Protein AF-0000000080306536 (afdb_homodimer)

Solvent-accessible surface area (backbone atoms only — not comparable to full-atom values): 19990 Å² total; per-residue (Å²): 129,85,59,49,76,61,38,55,68,55,15,14,51,17,44,41,43,24,32,40,22,52,32,53,35,42,86,75,36,82,66,28,65,58,17,25,52,42,30,31,46,44,41,57,68,33,47,38,38,16,66,81,52,52,68,56,64,59,42,59,68,46,41,82,38,87,56,63,61,81,46,74,52,68,70,41,70,47,53,27,27,28,40,50,51,73,35,49,25,41,40,32,35,31,42,33,35,26,36,38,61,32,43,63,56,73,65,44,55,54,50,44,47,44,34,48,29,12,23,77,37,50,72,71,50,42,28,38,54,50,19,46,44,40,35,72,53,44,44,24,50,14,16,34,21,40,34,40,27,37,44,38,68,48,40,54,27,87,87,35,49,66,91,56,68,49,76,43,74,24,55,20,60,52,35,58,75,31,63,67,57,43,49,51,51,52,51,54,50,48,56,55,56,57,50,66,66,52,68,71,72,109,128,86,58,50,76,60,37,55,68,55,15,14,50,17,44,41,43,23,33,39,24,53,32,54,34,43,85,77,36,83,68,30,65,58,17,26,52,41,29,30,46,44,40,58,68,34,46,38,38,15,68,79,52,53,68,55,65,59,43,58,68,45,42,80,37,86,57,63,62,80,47,73,52,68,72,41,70,47,52,27,28,29,40,49,52,74,36,50,25,40,39,32,35,30,41,33,34,25,36,39,60,30,44,62,55,73,65,43,55,54,50,44,48,44,35,49,29,12,23,76,37,51,72,70,51,44,28,38,54,49,18,46,45,40,35,72,53,44,42,24,51,17,17,33,21,42,35,39,29,35,43,39,68,49,39,53,26,86,88,35,47,66,91,58,69,48,76,42,75,24,55,21,60,52,34,58,74,31,64,68,57,44,49,51,51,53,50,54,48,48,58,55,55,59,52,65,64,55,69,70,74,110

Secondary structure (DSSP, 8-state):
--PPPP-HHHHHHHHHHHHHHTT--GGG-GGGTTHHHHHHHHIIIIITGGGG--HHHHHHS-EE----SPEEEEEEEEEEE-TTTS-EEEEEEEEEEE-SSEE--HHHHHHHHHHHHTSB--HHHHHHHHHHHIIIII--SEEEEEEEEEEHHHHTSTT--TT--EEE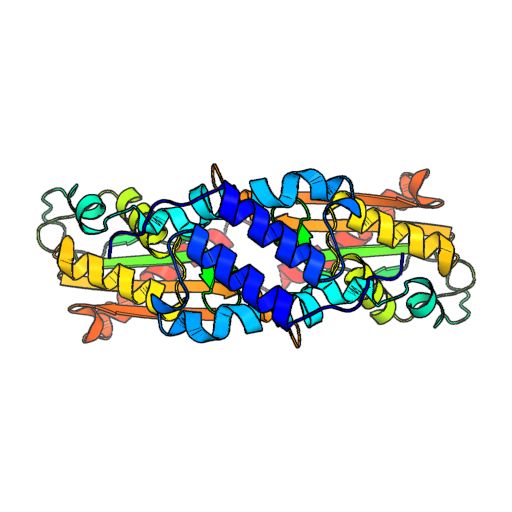EEEEEHHHH-HHHHHHHHHHHHHHHHHHTSSS--/--PPPP-HHHHHHHHHHHHHHTT--GGG-GGGTTHHHHHHHHIIIIITGGGG--HHHHHHS-EE----SPEEEEEEEEEEE-TTTS-EEEEEEEEEEE-SSEE--HHHHHHHHHHHHTSB--HHHHHHHHHHHIIIII--SEEEEEEEEEEHHHHTSTT--TT--EEEEEEEEHHHH-HHHHHHHHHHHHHHHHHHTTSS--

InterPro domains:
  IPR001474 GTP cyclohydrolase I [PTHR11109] (7-189)
  IPR020602 GTP cyclohydrolase I domain [PF01227] (12-189)
  IPR043133 GTP cyclohydrolase I, C-terminal/NADPH-dependent 7-cyano-7-deazaguanine reductase [G3DSA:3.30.1130.10] (61-191)
  IPR043134 GTP cyclohydrolase I, N-terminal domain [G3DSA:1.10.286.10] (1-57)

Foldseek 3Di:
DQDDADDLVVQLVVVQVVCVVVVRHLVNDVVSVCVSNVVSCCLRPPLQVLSVDDLLVLLVQKDFDPDFDKDKDWWLWAWAQAPPPRFIWTTIKIKIFGADGIDDPPVSLSVLLRSQRSNNDDLQVSFASSFVSCCPRNVTQKMKMKRKIDTCCCQVDDPRPPPDIDIYMYMDHPVVPDVVVVVVSVVVRVVVVVVVVPPPPD/DQDDADDLVVQLVVVQVVCVVVVRHLVNDVVSVCVSNVVSCCLRPPLQVLSVDDLLVLLVQKDFDPDFDKDKDWWLWAWAQAPVPRFIWTTIKIKIFGADGIDDPPVSLSVLLRSQRSNNDDLQVSFASSFVSCCPRNVTQKMKMKRKTDTCCCQVDDPRPPPDIDIYMYMDHPVVPDVVVVVVSVVVRVVVVVVVVPPPPD

pLDDT: mean 91.42, std 13.6, range [19.62, 98.69]

Nearest PDB structures (foldseek):
  1wm9-assembly1_A  TM=9.471E-01  e=1.519E-19  Thermus thermophilus HB8
  7alb-assembly1_J  TM=9.480E-01  e=3.688E-18  Homo sapiens
  7alb-assembly2_N  TM=9.495E-01  e=4.417E-18  Homo sapiens
  6z80-assembly1_A  TM=9.368E-01  e=1.735E-16  Homo sapiens
  1is7-assembly1_B  TM=9.099E-01  e=1.957E-16  Rattus norvegicus

Organism: NCBI:txid927083

Sequence (404 aa):
MTRRPADLDRATRAVEDFLDALGVPVSSDPELSETGRRVAEAFASDLLEGYALDPAVILGEATSSSASGLVVVTGIATTAMCPHHLLPASGVVHVGYLPGEKVVGLGAIARLVDCFARRLILQEDLGQRVVDALVAHLGARGAGAVVDLVPTCMTARGGRRHGSRAVTTAYAGVMAADASARQELLAAIAVAGGADGGAGGRMTRRPADLDRATRAVEDFLDALGVPVSSDPELSETGRRVAEAFASDLLEGYALDPAVILGEATSSSASGLVVVTGIATTAMCPHHLLPASGVVHVGYLPGEKVVGLGAIARLVDCFARRLILQEDLGQRVVDALVAHLGARGAGAVVDLVPTCMTARGGRRHGSRAVTTAYAGVMAADASARQELLAAIAVAGGADGGAGGR

Radius of gyration: 23.67 Å; Cα contacts (8 Å, |Δi|>4): 872; chains: 2; bounding box: 55×65×50 Å

Structure (mmCIF, N/CA/C/O backbone):
data_AF-0000000080306536-model_v1
#
loop_
_entity.id
_entity.type
_entity.pdbx_description
1 polymer 'GTP cyclohydrolase I'
#
loop_
_atom_site.group_PDB
_atom_site.id
_atom_site.type_symbol
_atom_site.label_atom_id
_atom_site.label_alt_id
_atom_site.label_comp_id
_atom_site.label_asym_id
_atom_site.label_entity_id
_atom_site.label_seq_id
_atom_site.pdbx_PDB_ins_code
_atom_site.Cartn_x
_atom_site.Cartn_y
_atom_site.Cartn_z
_atom_site.occupancy
_atom_site.B_iso_or_equiv
_atom_site.auth_seq_id
_atom_site.auth_comp_id
_atom_site.auth_asym_id
_atom_site.auth_atom_id
_atom_site.pdbx_PDB_model_num
ATOM 1 N N . MET A 1 1 ? -16.812 18.719 10.469 1 47.19 1 MET A N 1
ATOM 2 C CA . MET A 1 1 ? -17.969 17.891 10.797 1 47.19 1 MET A CA 1
ATOM 3 C C . MET A 1 1 ? -17.547 16.641 11.555 1 47.19 1 MET A C 1
ATOM 5 O O . MET A 1 1 ? -16.609 15.953 11.141 1 47.19 1 MET A O 1
ATOM 9 N N . THR A 1 2 ? -18.047 16.562 12.781 1 61.69 2 THR A N 1
ATOM 10 C CA . THR A 1 2 ? -17.781 15.453 13.688 1 61.69 2 THR A CA 1
ATOM 11 C C . THR A 1 2 ? -18.203 14.133 13.062 1 61.69 2 THR A C 1
ATOM 13 O O . THR A 1 2 ? -19.328 14.008 12.562 1 61.69 2 THR A O 1
ATOM 16 N N . ARG A 1 3 ? -17.297 13.312 12.641 1 77.12 3 ARG A N 1
ATOM 17 C CA . ARG A 1 3 ? -17.562 11.984 12.094 1 77.12 3 ARG A CA 1
ATOM 18 C C . ARG A 1 3 ? -18.391 11.148 13.062 1 77.12 3 ARG A C 1
ATOM 20 O O . ARG A 1 3 ? -18.094 11.094 14.258 1 77.12 3 ARG A O 1
ATOM 27 N N . ARG A 1 4 ? -19.641 10.75 12.602 1 86.25 4 ARG A N 1
ATOM 28 C CA . ARG A 1 4 ? -20.391 9.781 13.383 1 86.25 4 ARG A CA 1
ATOM 29 C C . ARG A 1 4 ? -19.547 8.57 13.742 1 86.25 4 ARG A C 1
ATOM 31 O O . ARG A 1 4 ? -18.688 8.164 12.961 1 86.25 4 ARG A O 1
ATOM 38 N N . PRO A 1 5 ? -19.812 8.062 14.945 1 91.44 5 PRO A N 1
ATOM 39 C CA . PRO A 1 5 ? -19.062 6.863 15.312 1 91.44 5 PRO A CA 1
ATOM 40 C C . PRO A 1 5 ? -19.266 5.711 14.336 1 91.44 5 PRO A C 1
ATOM 42 O O . PRO A 1 5 ? -20.359 5.547 13.789 1 91.44 5 PRO A O 1
ATOM 45 N N . ALA A 1 6 ? -18.281 4.953 14.234 1 95.31 6 ALA A N 1
ATOM 46 C CA . ALA A 1 6 ? -18.312 3.818 13.32 1 95.31 6 ALA A CA 1
ATOM 47 C C . ALA A 1 6 ? -19.25 2.727 13.836 1 95.31 6 ALA A C 1
ATOM 49 O O . ALA A 1 6 ? -19.266 2.438 15.039 1 95.31 6 ALA A O 1
ATOM 50 N N . ASP A 1 7 ? -20.078 2.217 13.016 1 97.81 7 ASP A N 1
ATOM 51 C CA . ASP A 1 7 ? -20.859 1.004 13.25 1 97.81 7 ASP A CA 1
ATOM 52 C C . ASP A 1 7 ? -20.141 -0.225 12.695 1 97.81 7 ASP A C 1
ATOM 54 O O . ASP A 1 7 ? -20.312 -0.57 11.523 1 97.81 7 ASP A O 1
ATOM 58 N N . LEU A 1 8 ? -19.422 -0.901 13.578 1 98 8 LEU A N 1
ATOM 59 C CA . LEU A 1 8 ? -18.531 -1.96 13.133 1 98 8 LEU A CA 1
ATOM 60 C C . LEU A 1 8 ? -19.312 -3.135 12.562 1 98 8 LEU A C 1
ATOM 62 O O . LEU A 1 8 ? -18.859 -3.803 11.633 1 98 8 LEU A O 1
ATOM 66 N N . ASP A 1 9 ? -20.484 -3.4 13.117 1 98.44 9 ASP A N 1
ATOM 67 C CA . ASP A 1 9 ? -21.297 -4.504 12.609 1 98.44 9 ASP A CA 1
ATOM 68 C C . ASP A 1 9 ? -21.781 -4.219 11.188 1 98.44 9 ASP A C 1
ATOM 70 O O . ASP A 1 9 ? -21.703 -5.09 10.32 1 98.44 9 ASP A O 1
ATOM 74 N N . ARG A 1 10 ? -22.234 -3.045 10.992 1 98.31 10 ARG A N 1
ATOM 75 C CA . ARG A 1 10 ? -22.672 -2.652 9.656 1 98.31 10 ARG A CA 1
ATOM 76 C C . ARG A 1 10 ? -21.5 -2.639 8.68 1 98.31 10 ARG A C 1
ATOM 78 O O . ARG A 1 10 ? -21.641 -3.076 7.531 1 98.31 10 ARG A O 1
ATOM 85 N N . ALA A 1 11 ? -20.375 -2.109 9.141 1 98.62 11 ALA A N 1
ATOM 86 C CA . ALA A 1 11 ? -19.172 -2.096 8.305 1 98.62 11 ALA A CA 1
ATOM 87 C C . ALA A 1 11 ? -18.75 -3.514 7.941 1 98.62 11 ALA A C 1
ATOM 89 O O . ALA A 1 11 ? -18.391 -3.785 6.789 1 98.62 11 ALA A O 1
ATOM 90 N N . THR A 1 12 ? -18.781 -4.398 8.922 1 98.62 12 THR A N 1
ATOM 91 C CA . THR A 1 12 ? -18.438 -5.797 8.703 1 98.62 12 THR A CA 1
ATOM 92 C C . THR A 1 12 ? -19.312 -6.422 7.625 1 98.62 12 THR A C 1
ATOM 94 O O . THR A 1 12 ? -18.812 -7.02 6.672 1 98.62 12 THR A O 1
ATOM 97 N N . ARG A 1 13 ? -20.562 -6.211 7.707 1 98.44 13 ARG A N 1
ATOM 98 C CA . ARG A 1 13 ? -21.516 -6.766 6.742 1 98.44 13 ARG A CA 1
ATOM 99 C C . ARG A 1 13 ? -21.266 -6.191 5.348 1 98.44 13 ARG A C 1
ATOM 101 O O . ARG A 1 13 ? -21.375 -6.906 4.352 1 98.44 13 ARG A O 1
ATOM 108 N N . ALA A 1 14 ? -20.984 -4.941 5.305 1 98.62 14 ALA A N 1
ATOM 109 C CA . ALA A 1 14 ? -20.734 -4.293 4.02 1 98.62 14 ALA A CA 1
ATOM 110 C C . ALA A 1 14 ? -19.516 -4.898 3.332 1 98.62 14 ALA A C 1
ATOM 112 O O . ALA A 1 14 ? -19.516 -5.117 2.117 1 98.62 14 ALA A O 1
ATOM 113 N N . VAL A 1 15 ? -18.469 -5.156 4.082 1 98.62 15 VAL A N 1
ATOM 114 C CA . VAL A 1 15 ? -17.266 -5.766 3.52 1 98.62 15 VAL A CA 1
ATOM 115 C C . VAL A 1 15 ? -17.594 -7.168 3.004 1 98.62 15 VAL A C 1
ATOM 117 O O . VAL A 1 15 ? -17.156 -7.555 1.923 1 98.62 15 VAL A O 1
ATOM 120 N N . GLU A 1 16 ? -18.375 -7.902 3.766 1 98.44 16 GLU A N 1
ATOM 121 C CA . GLU A 1 16 ? -18.75 -9.25 3.352 1 98.44 16 GLU A CA 1
ATOM 122 C C . GLU A 1 16 ? -19.609 -9.219 2.09 1 98.44 16 GLU A C 1
ATOM 124 O O . GLU A 1 16 ? -19.422 -10.047 1.189 1 98.44 16 GLU A O 1
ATOM 129 N N . ASP A 1 17 ? -20.484 -8.25 2.021 1 98.44 17 ASP A N 1
ATOM 130 C CA . ASP A 1 17 ? -21.297 -8.062 0.817 1 98.44 17 ASP A CA 1
ATOM 131 C C . ASP A 1 17 ? -20.422 -7.703 -0.378 1 98.44 17 ASP A C 1
ATOM 133 O O . ASP A 1 17 ? -20.656 -8.164 -1.496 1 98.44 17 ASP A O 1
ATOM 137 N N . PHE A 1 18 ? -19.469 -6.91 -0.139 1 98.69 18 PHE A N 1
ATOM 138 C CA . PHE A 1 18 ? -18.516 -6.5 -1.175 1 98.69 18 PHE A CA 1
ATOM 139 C C . PHE A 1 18 ? -17.797 -7.707 -1.754 1 98.69 18 PHE A C 1
ATOM 141 O O . PHE A 1 18 ? -17.781 -7.902 -2.971 1 98.69 18 PHE A O 1
ATOM 148 N N . LEU A 1 19 ? -17.234 -8.516 -0.872 1 98.25 19 LEU A N 1
ATOM 149 C CA . LEU A 1 19 ? -16.5 -9.711 -1.302 1 98.25 19 LEU A CA 1
ATOM 150 C C . LEU A 1 19 ? -17.422 -10.664 -2.055 1 98.25 19 LEU A C 1
ATOM 152 O O . LEU A 1 19 ? -17.031 -11.242 -3.068 1 98.25 19 LEU A O 1
ATOM 156 N N . ASP A 1 20 ? -18.672 -10.781 -1.526 1 97.81 20 ASP A N 1
ATOM 157 C CA . ASP A 1 20 ? -19.641 -11.641 -2.201 1 97.81 20 ASP A CA 1
ATOM 158 C C . ASP A 1 20 ? -19.938 -11.125 -3.609 1 97.81 20 ASP A C 1
ATOM 160 O O . ASP A 1 20 ? -20 -11.906 -4.562 1 97.81 20 ASP A O 1
ATOM 164 N N . ALA A 1 21 ? -20.125 -9.844 -3.689 1 98.06 21 ALA A N 1
ATOM 165 C CA . ALA A 1 21 ? -20.422 -9.211 -4.973 1 98.06 21 ALA A CA 1
ATOM 166 C C . ALA A 1 21 ? -19.266 -9.406 -5.961 1 98.06 21 ALA A C 1
ATOM 168 O O . ALA A 1 21 ? -19.484 -9.453 -7.172 1 98.06 21 ALA A O 1
ATOM 169 N N . LEU A 1 22 ? -18.047 -9.555 -5.453 1 97.5 22 LEU A N 1
ATOM 170 C CA . LEU A 1 22 ? -16.859 -9.727 -6.293 1 97.5 22 LEU A CA 1
ATOM 171 C C . LEU A 1 22 ? -16.656 -11.195 -6.648 1 97.5 22 LEU A C 1
ATOM 173 O O . LEU A 1 22 ? -15.727 -11.539 -7.375 1 97.5 22 LEU A O 1
ATOM 177 N N . GLY A 1 23 ? -17.484 -12.062 -6.145 1 96.19 23 GLY A N 1
ATOM 178 C CA . GLY A 1 23 ? -17.406 -13.484 -6.449 1 96.19 23 GLY A CA 1
ATOM 179 C C . GLY A 1 23 ? -16.453 -14.242 -5.543 1 96.19 23 GLY A C 1
ATOM 180 O O . GLY A 1 23 ? -16.016 -15.336 -5.883 1 96.19 23 GLY A O 1
ATOM 181 N N . VAL A 1 24 ? -16.078 -13.602 -4.371 1 95.81 24 VAL A N 1
ATOM 182 C CA . VAL A 1 24 ? -15.18 -14.227 -3.402 1 95.81 24 VAL A CA 1
ATOM 183 C C . VAL A 1 24 ? -15.797 -14.148 -2.006 1 95.81 24 VAL A C 1
ATOM 185 O O . VAL A 1 24 ? -15.211 -13.547 -1.101 1 95.81 24 VAL A O 1
ATOM 188 N N . PRO A 1 25 ? -16.906 -14.844 -1.83 1 95.38 25 PRO A N 1
ATOM 189 C CA . PRO A 1 25 ? -17.562 -14.773 -0.523 1 95.38 25 PRO A CA 1
ATOM 190 C C . PRO A 1 25 ? -16.688 -15.32 0.606 1 95.38 25 PRO A C 1
ATOM 192 O O . PRO A 1 25 ? -15.781 -16.109 0.358 1 95.38 25 PRO A O 1
ATOM 195 N N . VAL A 1 26 ? -17.062 -14.891 1.798 1 95.06 26 VAL A N 1
ATOM 196 C CA . VAL A 1 26 ? -16.266 -15.25 2.969 1 95.06 26 VAL A CA 1
ATOM 197 C C . VAL A 1 26 ? -16.281 -16.766 3.162 1 95.06 26 VAL A C 1
ATOM 199 O O . VAL A 1 26 ? -15.344 -17.328 3.723 1 95.06 26 VAL A O 1
ATOM 202 N N . SER A 1 27 ? -17.281 -17.438 2.67 1 93.38 27 SER A N 1
ATOM 203 C CA . SER A 1 27 ? -17.406 -18.875 2.834 1 93.38 27 SER A CA 1
ATOM 204 C C . SER A 1 27 ? -16.484 -19.625 1.874 1 93.38 27 SER A C 1
ATOM 206 O O . SER A 1 27 ? -16.281 -20.828 2.012 1 93.38 27 SER A O 1
ATOM 208 N N . SER A 1 28 ? -15.914 -18.875 0.97 1 90.88 28 SER A N 1
ATOM 209 C CA . SER A 1 28 ? -15.133 -19.547 -0.068 1 90.88 28 SER A CA 1
ATOM 210 C C . SER A 1 28 ? -13.75 -19.922 0.444 1 90.88 28 SER A C 1
ATOM 212 O O . SER A 1 28 ? -13.062 -20.75 -0.17 1 90.88 28 SER A O 1
ATOM 214 N N . ASP A 1 29 ? -13.312 -19.359 1.537 1 91.94 29 ASP A N 1
ATOM 215 C CA . ASP A 1 29 ? -11.953 -19.531 2.051 1 91.94 29 ASP A CA 1
ATOM 216 C C . ASP A 1 29 ? -11.906 -19.297 3.559 1 91.94 29 ASP A C 1
ATOM 218 O O . ASP A 1 29 ? -12.359 -18.266 4.047 1 91.94 29 ASP A O 1
ATOM 222 N N . PRO A 1 30 ? -11.32 -20.234 4.234 1 92.19 30 PRO A N 1
ATOM 223 C CA . PRO A 1 30 ? -11.227 -20.047 5.684 1 92.19 30 PRO A CA 1
ATOM 224 C C . PRO A 1 30 ? -10.492 -18.766 6.074 1 92.19 30 PRO A C 1
ATOM 226 O O . PRO A 1 30 ? -10.781 -18.188 7.121 1 92.19 30 PRO A O 1
ATOM 229 N N . GLU A 1 31 ? -9.57 -18.297 5.234 1 90.94 31 GLU A N 1
ATOM 230 C CA . GLU A 1 31 ? -8.789 -17.094 5.527 1 90.94 31 GLU A CA 1
ATOM 231 C C . GLU A 1 31 ? -9.664 -15.852 5.504 1 90.94 31 GLU A C 1
ATOM 233 O O . GLU A 1 31 ? -9.266 -14.797 6.004 1 90.94 31 GLU A O 1
ATOM 238 N N . LEU A 1 32 ? -10.867 -15.977 4.941 1 95.69 32 LEU A N 1
ATOM 239 C CA . LEU A 1 32 ? -11.727 -14.812 4.766 1 95.69 32 LEU A CA 1
ATOM 240 C C . LEU A 1 32 ? -12.758 -14.719 5.891 1 95.69 32 LEU A C 1
ATOM 242 O O . LEU A 1 32 ? -13.484 -13.727 5.988 1 95.69 32 LEU A O 1
ATOM 246 N N . SER A 1 33 ? -12.781 -15.719 6.785 1 94.94 33 SER A N 1
ATOM 247 C CA . SER A 1 33 ? -13.859 -15.859 7.754 1 94.94 33 SER A CA 1
ATOM 248 C C . SER A 1 33 ? -13.984 -14.609 8.625 1 94.94 33 SER A C 1
ATOM 250 O O . SER A 1 33 ? -15.094 -14.172 8.938 1 94.94 33 SER A O 1
ATOM 252 N N . GLU A 1 34 ? -12.852 -14.031 8.984 1 96.44 34 GLU A N 1
ATOM 253 C CA . GLU A 1 34 ? -12.891 -12.867 9.867 1 96.44 34 GLU A CA 1
ATOM 254 C C . GLU A 1 34 ? -12.508 -11.594 9.117 1 96.44 34 GLU A C 1
ATOM 256 O O . GLU A 1 34 ? -12.25 -10.562 9.734 1 96.44 34 GLU A O 1
ATOM 261 N N . THR A 1 35 ? -12.492 -11.688 7.801 1 97.19 35 THR A N 1
ATOM 262 C CA . THR A 1 35 ? -12.023 -10.578 6.98 1 97.19 35 THR A CA 1
ATOM 263 C C . THR A 1 35 ? -12.898 -9.344 7.188 1 97.19 35 THR A C 1
ATOM 265 O O . THR A 1 35 ? -12.391 -8.234 7.363 1 97.19 35 THR A O 1
ATOM 268 N N . GLY A 1 36 ? -14.242 -9.547 7.211 1 98 36 GLY A N 1
ATOM 269 C CA . GLY A 1 36 ? -15.141 -8.422 7.379 1 98 36 GLY A CA 1
ATOM 270 C C . GLY A 1 36 ? -14.844 -7.598 8.617 1 98 36 GLY A C 1
ATOM 271 O O . GLY A 1 36 ? -14.664 -6.379 8.531 1 98 36 GLY A O 1
ATOM 272 N N . ARG A 1 37 ? -14.719 -8.258 9.711 1 97.94 37 ARG A N 1
ATOM 273 C CA . ARG A 1 37 ? -14.484 -7.582 10.984 1 97.94 37 ARG A CA 1
ATOM 274 C C . ARG A 1 37 ? -13.094 -6.953 11.023 1 97.94 37 ARG A C 1
ATOM 276 O O . ARG A 1 37 ? -12.938 -5.82 11.477 1 97.94 37 ARG A O 1
ATOM 283 N N . ARG A 1 38 ? -12.164 -7.633 10.523 1 97.62 38 ARG A N 1
ATOM 284 C CA . ARG A 1 38 ? -10.789 -7.145 10.547 1 97.62 38 ARG A CA 1
ATOM 285 C C . ARG A 1 38 ? -10.633 -5.895 9.688 1 97.62 38 ARG A C 1
ATOM 287 O O . ARG A 1 38 ? -9.93 -4.957 10.062 1 97.62 38 ARG A O 1
ATOM 294 N N . VAL A 1 39 ? -11.281 -5.922 8.523 1 98.38 39 VAL A N 1
ATOM 295 C CA . VAL A 1 39 ? -11.242 -4.754 7.648 1 98.38 39 VAL A CA 1
ATOM 296 C C . VAL A 1 39 ? -11.945 -3.58 8.32 1 98.38 39 VAL A C 1
ATOM 298 O O . VAL A 1 39 ? -11.422 -2.467 8.352 1 98.38 39 VAL A O 1
ATOM 301 N N . ALA A 1 40 ? -13.094 -3.826 8.875 1 98.31 40 ALA A N 1
ATOM 302 C CA . ALA A 1 40 ? -13.844 -2.779 9.555 1 98.31 40 ALA A CA 1
ATOM 303 C C . ALA A 1 40 ? -13.023 -2.148 10.672 1 98.31 40 ALA A C 1
ATOM 305 O O . ALA A 1 40 ? -12.938 -0.921 10.773 1 98.31 40 ALA A O 1
ATOM 306 N N . GLU A 1 41 ? -12.391 -2.955 11.414 1 97.56 41 GLU A N 1
ATOM 307 C CA . GLU A 1 41 ? -11.586 -2.477 12.531 1 97.56 41 GLU A CA 1
ATOM 308 C C . GLU A 1 41 ? -10.352 -1.721 12.039 1 97.56 41 GLU A C 1
ATOM 310 O O . GLU A 1 41 ? -9.992 -0.682 12.602 1 97.56 41 GLU A O 1
ATOM 315 N N . ALA A 1 42 ? -9.758 -2.273 11.047 1 97.69 42 ALA A N 1
ATOM 316 C CA . ALA A 1 42 ? -8.57 -1.627 10.5 1 97.69 42 ALA A CA 1
ATOM 317 C C . ALA A 1 42 ? -8.875 -0.206 10.039 1 97.69 42 ALA A C 1
ATOM 319 O O . ALA A 1 42 ? -8.117 0.724 10.32 1 97.69 42 ALA A O 1
ATOM 320 N N . PHE A 1 43 ? -10 -0.088 9.359 1 98 43 PHE A N 1
ATOM 321 C CA . PHE A 1 43 ? -10.352 1.239 8.875 1 98 43 PHE A CA 1
ATOM 322 C C . PHE A 1 43 ? -10.758 2.148 10.023 1 98 43 PHE A C 1
ATOM 324 O O . PHE A 1 43 ? -10.289 3.281 10.125 1 98 43 PHE A O 1
ATOM 331 N N . ALA A 1 44 ? -11.562 1.669 10.906 1 96.62 44 ALA A N 1
ATOM 332 C CA . ALA A 1 44 ? -12.125 2.49 11.969 1 96.62 44 ALA A CA 1
ATOM 333 C C . ALA A 1 44 ? -11.047 2.928 12.953 1 96.62 44 ALA A C 1
ATOM 335 O O . ALA A 1 44 ? -11.023 4.082 13.391 1 96.62 44 ALA A O 1
ATOM 336 N N . SER A 1 45 ? -10.117 2.021 13.242 1 95.38 45 SER A N 1
ATOM 337 C CA . SER A 1 45 ? -9.227 2.256 14.375 1 95.38 45 SER A CA 1
ATOM 338 C C . SER A 1 45 ? -7.852 2.729 13.906 1 95.38 45 SER A C 1
ATOM 340 O O . SER A 1 45 ? -7.086 3.305 14.688 1 95.38 45 SER A O 1
ATOM 342 N N . ASP A 1 46 ? -7.551 2.494 12.672 1 96.44 46 ASP A N 1
ATOM 343 C CA . ASP A 1 46 ? -6.195 2.805 12.227 1 96.44 46 ASP A CA 1
ATOM 344 C C . ASP A 1 46 ? -6.211 3.771 11.047 1 96.44 46 ASP A C 1
ATOM 346 O O . ASP A 1 46 ? -5.789 4.922 11.172 1 96.44 46 ASP A O 1
ATOM 350 N N . LEU A 1 47 ? -6.879 3.379 9.969 1 97.25 47 LEU A N 1
ATOM 351 C CA . LEU A 1 47 ? -6.707 4.059 8.688 1 97.25 47 LEU A CA 1
ATOM 352 C C . LEU A 1 47 ? -7.484 5.371 8.656 1 97.25 47 LEU A C 1
ATOM 354 O O . LEU A 1 47 ? -7.141 6.285 7.906 1 97.25 47 LEU A O 1
ATOM 35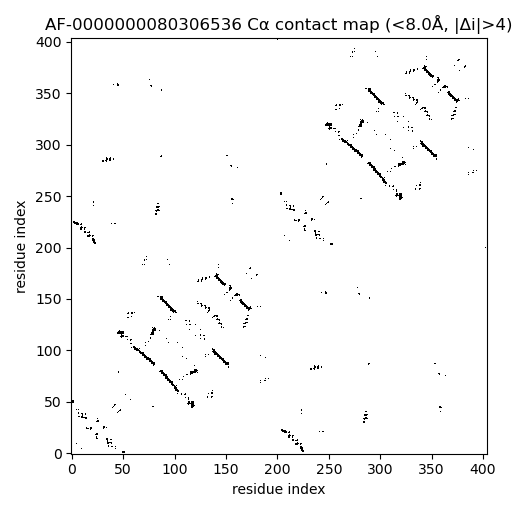8 N N . LEU A 1 48 ? -8.547 5.492 9.516 1 96.94 48 LEU A N 1
ATOM 359 C CA . LEU A 1 48 ? -9.359 6.707 9.523 1 96.94 48 LEU A CA 1
ATOM 360 C C . LEU A 1 48 ? -9.383 7.336 10.906 1 96.94 48 LEU A C 1
ATOM 362 O O . LEU A 1 48 ? -10.266 8.141 11.211 1 96.94 48 LEU A O 1
ATOM 366 N N . GLU A 1 49 ? -8.406 6.988 11.75 1 95.25 49 GLU A N 1
ATOM 367 C CA . GLU A 1 49 ? -8.398 7.457 13.133 1 95.25 49 GLU A CA 1
ATOM 368 C C . GLU A 1 49 ? -8.18 8.969 13.203 1 95.25 49 GLU A C 1
ATOM 370 O O . GLU A 1 49 ? -8.531 9.602 14.195 1 95.25 49 GLU A O 1
ATOM 375 N N . GLY A 1 50 ? -7.641 9.586 12.188 1 96.44 50 GLY A N 1
ATOM 376 C CA . GLY A 1 50 ? -7.344 11.008 12.164 1 96.44 50 GLY A CA 1
ATOM 377 C C . GLY A 1 50 ? -8.586 11.875 12.234 1 96.44 50 GLY A C 1
ATOM 378 O O . GLY A 1 50 ? -8.508 13.047 12.609 1 96.44 50 GLY A O 1
ATOM 379 N N . TYR A 1 51 ? -9.711 11.297 11.812 1 95.25 51 TYR A N 1
ATOM 380 C CA . TYR A 1 51 ? -10.961 12.047 11.859 1 95.25 51 TYR A CA 1
ATOM 381 C C . TYR A 1 51 ? -11.328 12.414 13.289 1 95.25 51 TYR A C 1
ATOM 383 O O . TYR A 1 51 ? -12.078 13.359 13.523 1 95.25 51 TYR A O 1
ATOM 391 N N . ALA A 1 52 ? -10.797 11.719 14.242 1 94.31 52 ALA A N 1
ATOM 392 C CA . ALA A 1 52 ? -11.117 11.961 15.648 1 94.31 52 ALA A CA 1
ATOM 393 C C . ALA A 1 52 ? -10.117 12.93 16.281 1 94.31 52 ALA A C 1
ATOM 395 O O . ALA A 1 52 ? -10.25 13.305 17.438 1 94.31 52 ALA A O 1
ATOM 396 N N . LEU A 1 53 ? -9.148 13.359 15.531 1 95.25 53 LEU A N 1
ATOM 397 C CA . LEU A 1 53 ? -8.094 14.227 16.047 1 95.25 53 LEU A CA 1
ATOM 398 C C . LEU A 1 53 ? -8.328 15.672 15.609 1 95.25 53 LEU A C 1
ATOM 400 O O . LEU A 1 53 ? -8.945 15.922 14.57 1 95.25 53 LEU A O 1
ATOM 404 N N . ASP A 1 54 ? -7.875 16.531 16.469 1 96.88 54 ASP A N 1
ATOM 405 C CA . ASP A 1 54 ? -7.965 17.969 16.219 1 96.88 54 ASP A CA 1
ATOM 406 C C . ASP A 1 54 ? -6.578 18.594 16.109 1 96.88 54 ASP A C 1
ATOM 408 O O . ASP A 1 54 ? -5.82 18.609 17.094 1 96.88 54 ASP A O 1
ATOM 412 N N . PRO A 1 55 ? -6.273 19.141 14.898 1 97.19 55 PRO A N 1
ATOM 413 C CA . PRO A 1 55 ? -4.945 19.734 14.742 1 97.19 55 PRO A CA 1
ATOM 414 C C . PRO A 1 55 ? -4.684 20.859 15.734 1 97.19 55 PRO A C 1
ATOM 416 O O . PRO A 1 55 ? -3.541 21.062 16.156 1 97.19 55 PRO A O 1
ATOM 419 N N . ALA A 1 56 ? -5.707 21.578 16.141 1 97.38 56 ALA A N 1
ATOM 420 C CA . ALA A 1 56 ? -5.535 22.656 17.094 1 97.38 56 ALA A CA 1
ATOM 421 C C . ALA A 1 56 ? -5.09 22.125 18.453 1 97.38 56 ALA A C 1
ATOM 423 O O . ALA A 1 56 ? -4.297 22.781 19.156 1 97.38 56 ALA A O 1
ATOM 424 N N . VAL A 1 57 ? -5.621 21 18.828 1 97.25 57 VAL A N 1
ATOM 425 C CA . VAL A 1 57 ? -5.25 20.391 20.094 1 97.25 57 VAL A CA 1
ATOM 426 C C . VAL A 1 57 ? -3.812 19.875 20.016 1 97.25 57 VAL A C 1
ATOM 428 O O . VAL A 1 57 ? -3.029 20.062 20.953 1 97.25 57 VAL A O 1
ATOM 431 N N . ILE A 1 58 ? -3.43 19.281 18.953 1 96.81 58 ILE A N 1
ATOM 432 C CA . ILE A 1 58 ? -2.086 18.75 18.766 1 96.81 58 ILE A CA 1
ATOM 433 C C . ILE A 1 58 ? -1.062 19.875 18.844 1 96.81 58 ILE A C 1
ATOM 435 O O . ILE A 1 58 ? -0.033 19.75 19.516 1 96.81 58 ILE A O 1
ATOM 439 N N . LEU A 1 59 ? -1.336 21.047 18.25 1 96.5 59 LEU A N 1
ATOM 440 C CA . LEU A 1 59 ? -0.393 22.141 18.141 1 96.5 59 LEU A CA 1
ATOM 441 C C . LEU A 1 59 ? -0.501 23.094 19.328 1 96.5 59 LEU A C 1
ATOM 443 O O . LEU A 1 59 ? 0.308 24 19.484 1 96.5 59 LEU A O 1
ATOM 447 N N . GLY A 1 60 ? -1.497 22.812 20.109 1 93.25 60 GLY A N 1
ATOM 448 C CA . GLY A 1 60 ? -1.688 23.656 21.297 1 93.25 60 GLY A CA 1
ATOM 449 C C . GLY A 1 60 ? -0.668 23.375 22.391 1 93.25 60 GLY A C 1
ATOM 450 O O . GLY A 1 60 ? -0.468 24.203 23.281 1 93.25 60 GLY A O 1
ATOM 451 N N . GLU A 1 61 ? -0.078 22.219 22.344 1 90 61 GLU A N 1
ATOM 452 C CA . GLU A 1 61 ? 0.963 21.891 23.312 1 90 61 GLU A CA 1
ATOM 453 C C . GLU A 1 61 ? 2.289 22.547 22.938 1 90 61 GLU A C 1
ATOM 455 O O . GLU A 1 61 ? 3.342 21.906 22.984 1 90 61 GLU A O 1
ATOM 460 N N . ALA A 1 62 ? 2.234 23.844 22.625 1 92.62 62 ALA A N 1
ATOM 461 C CA . ALA A 1 62 ? 3.404 24.578 22.156 1 92.62 62 ALA A CA 1
ATOM 462 C C . ALA A 1 62 ? 4.094 25.312 23.312 1 92.62 62 ALA A C 1
ATOM 464 O O . ALA A 1 62 ? 3.504 25.484 24.375 1 92.62 62 ALA A O 1
ATOM 465 N N . THR A 1 63 ? 5.363 25.578 23.172 1 93.81 63 THR A N 1
ATOM 466 C CA . THR A 1 63 ? 6.164 26.297 24.141 1 93.81 63 THR A CA 1
ATOM 467 C C . THR A 1 63 ? 6.754 27.578 23.531 1 93.81 63 THR A C 1
ATOM 469 O O . THR A 1 63 ? 7.145 27.578 22.359 1 93.81 63 THR A O 1
ATOM 472 N N . SER A 1 64 ? 6.82 28.562 24.422 1 94.31 64 SER A N 1
ATOM 473 C CA . SER A 1 64 ? 7.426 29.797 23.953 1 94.31 64 SER A CA 1
ATOM 474 C C . SER A 1 64 ? 8.883 29.594 23.547 1 94.31 64 SER A C 1
ATOM 476 O O . SER A 1 64 ? 9.617 28.859 24.219 1 94.31 64 SER A O 1
ATOM 478 N N . SER A 1 65 ? 9.125 30.156 22.422 1 91 65 SER A N 1
ATOM 479 C CA . SER A 1 65 ? 10.5 30.031 21.938 1 91 65 SER A CA 1
ATOM 480 C C . SER A 1 65 ? 10.93 31.281 21.188 1 91 65 SER A C 1
ATOM 482 O O . SER A 1 65 ? 10.125 31.906 20.5 1 91 65 SER A O 1
ATOM 484 N N . SER A 1 66 ? 12.273 31.625 21.344 1 90 66 SER A N 1
ATOM 485 C CA . SER A 1 66 ? 12.836 32.75 20.578 1 90 66 SER A CA 1
ATOM 486 C C . SER A 1 66 ? 13.438 32.25 19.266 1 90 66 SER A C 1
ATOM 488 O O . SER A 1 66 ? 13.961 33.062 18.484 1 90 66 SER A O 1
ATOM 490 N N . ALA A 1 67 ? 13.266 30.969 19.109 1 82.12 67 ALA A N 1
ATOM 491 C CA . ALA A 1 67 ? 13.781 30.406 17.859 1 82.12 67 ALA A CA 1
ATOM 492 C C . ALA A 1 67 ? 13.102 31.047 16.656 1 82.12 67 ALA A C 1
ATOM 494 O O . ALA A 1 67 ? 11.883 31.188 16.625 1 82.12 67 ALA A O 1
ATOM 495 N N . SER A 1 68 ? 14.008 31.5 15.758 1 86.25 68 SER A N 1
ATOM 496 C CA . SER A 1 68 ? 13.438 32.125 14.578 1 86.25 68 SER A CA 1
ATOM 497 C C . SER A 1 68 ? 13.828 31.391 13.305 1 86.25 68 SER A C 1
ATOM 499 O O . SER A 1 68 ? 13.258 31.641 12.234 1 86.25 68 SER A O 1
ATOM 501 N N . GLY A 1 69 ? 14.781 30.422 13.461 1 89.5 69 GLY A N 1
ATOM 502 C CA . GLY A 1 69 ? 15.234 29.672 12.305 1 89.5 69 GLY A CA 1
ATOM 503 C C . GLY A 1 69 ? 14.281 28.578 11.875 1 89.5 69 GLY A C 1
ATOM 504 O O . GLY A 1 69 ? 13.352 28.234 12.617 1 89.5 69 GLY A O 1
ATOM 505 N N . LEU A 1 70 ? 14.547 28.047 10.719 1 94.19 70 LEU A N 1
ATOM 506 C CA . LEU A 1 70 ? 13.727 27.016 10.117 1 94.19 70 LEU A CA 1
ATOM 507 C C . LEU A 1 70 ? 13.82 25.719 10.914 1 94.19 70 LEU A C 1
ATOM 509 O O . LEU A 1 70 ? 14.914 25.25 11.242 1 94.19 70 LEU A O 1
ATOM 513 N N . VAL A 1 71 ? 12.703 25.156 11.352 1 95.06 71 VAL A N 1
ATOM 514 C CA . VAL A 1 71 ? 12.594 23.844 11.961 1 95.06 71 VAL A CA 1
ATOM 515 C C . VAL A 1 71 ? 12.078 22.828 10.938 1 95.06 71 VAL A C 1
ATOM 517 O O . VAL A 1 71 ? 11.016 23.031 10.344 1 95.06 71 VAL A O 1
ATOM 520 N N . VAL A 1 72 ? 12.914 21.719 10.727 1 94.94 72 VAL A N 1
ATOM 521 C CA . VAL A 1 72 ? 12.539 20.766 9.695 1 94.94 72 VAL A CA 1
ATOM 522 C C . VAL A 1 72 ? 12.531 19.359 10.289 1 94.94 72 VAL A C 1
ATOM 524 O O . VAL A 1 72 ? 13.461 18.953 10.984 1 94.94 72 VAL A O 1
ATOM 527 N N . VAL A 1 73 ? 11.461 18.656 10.141 1 95.88 73 VAL A N 1
ATOM 528 C CA . VAL A 1 73 ? 11.383 17.219 10.414 1 95.88 73 VAL A CA 1
ATOM 529 C C . VAL A 1 73 ? 11.242 16.453 9.102 1 95.88 73 VAL A C 1
ATOM 531 O O . VAL A 1 73 ? 10.289 16.656 8.352 1 95.88 73 VAL A O 1
ATOM 534 N N . THR A 1 74 ? 12.273 15.57 8.805 1 94.06 74 THR A N 1
ATOM 535 C CA . THR A 1 74 ? 12.281 14.852 7.535 1 94.06 74 THR A CA 1
ATOM 536 C C . THR A 1 74 ? 12 13.367 7.754 1 94.06 74 THR A C 1
ATOM 538 O O . THR A 1 74 ? 12.18 12.852 8.859 1 94.06 74 THR A O 1
ATOM 541 N N . GLY A 1 75 ? 11.5 12.75 6.691 1 94.31 75 GLY A N 1
ATOM 542 C CA . GLY A 1 75 ? 11.391 11.297 6.664 1 94.31 75 GLY A CA 1
ATOM 543 C C . GLY A 1 75 ? 10.281 10.766 7.543 1 94.31 75 GLY A C 1
ATOM 544 O O . GLY A 1 75 ? 10.406 9.68 8.117 1 94.31 75 GLY A O 1
ATOM 545 N N . ILE A 1 76 ? 9.242 11.586 7.758 1 94.81 76 ILE A N 1
ATOM 546 C CA . ILE A 1 76 ? 8.109 11.086 8.531 1 94.81 76 ILE A CA 1
ATOM 547 C C . ILE A 1 76 ? 7.367 10.016 7.723 1 94.81 76 ILE A C 1
ATOM 549 O O . ILE A 1 76 ? 6.645 10.336 6.773 1 94.81 76 ILE A O 1
ATOM 553 N N . ALA A 1 77 ? 7.609 8.773 8.102 1 95.31 77 ALA A N 1
ATOM 554 C CA . ALA A 1 77 ? 6.934 7.676 7.414 1 95.31 77 ALA A CA 1
ATOM 555 C C . ALA A 1 77 ? 5.422 7.75 7.617 1 95.31 77 ALA A C 1
ATOM 557 O O . ALA A 1 77 ? 4.949 7.965 8.734 1 95.31 77 ALA A O 1
ATOM 558 N N . THR A 1 78 ? 4.672 7.641 6.48 1 94.75 78 THR A N 1
ATOM 559 C CA . THR A 1 78 ? 3.227 7.785 6.598 1 94.75 78 THR A CA 1
ATOM 560 C C . THR A 1 78 ? 2.512 6.953 5.535 1 94.75 78 THR A C 1
ATOM 562 O O . THR A 1 78 ? 3.125 6.535 4.551 1 94.75 78 THR A O 1
ATOM 565 N N . THR A 1 79 ? 1.26 6.586 5.836 1 96 79 THR A N 1
ATOM 566 C CA . THR A 1 79 ? 0.319 5.977 4.902 1 96 79 THR A CA 1
ATOM 567 C C . THR A 1 79 ? -0.994 6.754 4.871 1 96 79 THR A C 1
ATOM 569 O O . THR A 1 79 ? -1.581 7.031 5.922 1 96 79 THR A O 1
ATOM 572 N N . ALA A 1 80 ? -1.34 7.184 3.701 1 96.69 80 ALA A N 1
ATOM 573 C CA . ALA A 1 80 ? -2.633 7.832 3.504 1 96.69 80 ALA A CA 1
ATOM 574 C C . ALA A 1 80 ? -3.557 6.965 2.65 1 96.69 80 ALA A C 1
ATOM 576 O O . ALA A 1 80 ? -3.092 6.109 1.895 1 96.69 80 ALA A O 1
ATOM 577 N N . MET A 1 81 ? -4.863 7.117 2.844 1 96.38 81 MET A N 1
ATOM 578 C CA . MET A 1 81 ? -5.852 6.395 2.049 1 96.38 81 MET A CA 1
ATOM 579 C C . MET A 1 81 ? -6.496 7.309 1.013 1 96.38 81 MET A C 1
ATOM 581 O O . MET A 1 81 ? -7.086 8.336 1.364 1 96.38 81 MET A O 1
ATOM 585 N N . CYS A 1 82 ? -6.328 6.965 -0.215 1 95.56 82 CYS A N 1
ATOM 586 C CA . CYS A 1 82 ? -6.898 7.762 -1.296 1 95.56 82 CYS A CA 1
ATOM 587 C C . CYS A 1 82 ? -8.414 7.641 -1.317 1 95.56 82 CYS A C 1
ATOM 589 O O . CYS A 1 82 ? -8.953 6.535 -1.371 1 95.56 82 CYS A O 1
ATOM 591 N N . PRO A 1 83 ? -9.086 8.75 -1.384 1 96.19 83 PRO A N 1
ATOM 592 C CA . PRO A 1 83 ? -10.555 8.695 -1.396 1 96.19 83 PRO A CA 1
ATOM 593 C C . PRO A 1 83 ? -11.109 8.133 -2.699 1 96.19 83 PRO A C 1
ATOM 595 O O . PRO A 1 83 ? -12.289 7.773 -2.766 1 96.19 83 PRO A O 1
ATOM 598 N N . HIS A 1 84 ? -10.328 8.039 -3.717 1 94.69 84 HIS A N 1
ATOM 599 C CA . HIS A 1 84 ? -10.844 7.633 -5.02 1 94.69 84 HIS A CA 1
ATOM 600 C C . HIS A 1 84 ? -10.969 6.117 -5.109 1 94.69 84 HIS A C 1
ATOM 602 O O . HIS A 1 84 ? -11.922 5.602 -5.703 1 94.69 84 HIS A O 1
ATOM 608 N N . HIS A 1 85 ? -10 5.414 -4.527 1 95.94 85 HIS A N 1
ATOM 609 C CA . HIS A 1 85 ? -9.977 3.971 -4.727 1 95.94 85 HIS A CA 1
ATOM 610 C C . HIS A 1 85 ? -9.891 3.229 -3.398 1 95.94 85 HIS A C 1
ATOM 612 O O . HIS A 1 85 ? -9.898 1.996 -3.369 1 95.94 85 HIS A O 1
ATOM 618 N N . LEU A 1 86 ? -9.82 3.928 -2.254 1 97.44 86 LEU A N 1
ATOM 619 C CA . LEU A 1 86 ? -9.594 3.352 -0.933 1 97.44 86 LEU A CA 1
ATOM 620 C C . LEU A 1 86 ? -8.352 2.465 -0.932 1 97.44 86 LEU A C 1
ATOM 622 O O . LEU A 1 86 ? -8.359 1.385 -0.339 1 97.44 86 LEU A O 1
ATOM 626 N N . LEU A 1 87 ? -7.336 2.877 -1.703 1 97.19 87 LEU A N 1
ATOM 627 C CA . LEU A 1 87 ? -6.023 2.24 -1.697 1 97.19 87 LEU A CA 1
ATOM 628 C C . LEU A 1 87 ? -4.984 3.145 -1.044 1 97.19 87 LEU A C 1
ATOM 630 O O . LEU A 1 87 ? -5.055 4.367 -1.168 1 97.19 87 LEU A O 1
ATOM 634 N N . PRO A 1 88 ? -4.043 2.516 -0.345 1 96.94 88 PRO A N 1
ATOM 635 C CA . PRO A 1 88 ? -3.07 3.328 0.387 1 96.94 88 PRO A CA 1
ATOM 636 C C . PRO A 1 88 ? -2.002 3.932 -0.523 1 96.94 88 PRO A C 1
ATOM 638 O O . PRO A 1 88 ? -1.748 3.41 -1.611 1 96.94 88 PRO A O 1
ATOM 641 N N . ALA A 1 89 ? -1.533 5.031 -0.221 1 95.88 89 ALA A N 1
ATOM 642 C CA . ALA A 1 89 ? -0.268 5.617 -0.654 1 95.88 89 ALA A CA 1
ATOM 643 C C . ALA A 1 89 ? 0.708 5.742 0.512 1 95.88 89 ALA A C 1
ATOM 645 O O . ALA A 1 89 ? 0.374 6.312 1.552 1 95.88 89 ALA A O 1
ATOM 646 N N . SER A 1 90 ? 1.874 5.137 0.358 1 95.88 90 SER A N 1
ATOM 647 C CA . SER A 1 90 ? 2.809 5.113 1.478 1 95.88 90 SER A CA 1
ATOM 648 C C . SER A 1 90 ? 4.152 5.727 1.091 1 95.88 90 SER A C 1
ATOM 650 O O . SER A 1 90 ? 4.562 5.648 -0.069 1 95.88 90 SER A O 1
ATOM 652 N N . GLY A 1 91 ? 4.828 6.32 2.039 1 95.31 91 GLY A N 1
ATOM 653 C CA . GLY A 1 91 ? 6.125 6.961 1.87 1 95.31 91 GLY A CA 1
ATOM 654 C C . GLY A 1 91 ? 6.477 7.906 3.002 1 95.31 91 GLY A C 1
ATOM 655 O O . GLY A 1 91 ? 6.352 7.551 4.176 1 95.31 91 GLY A O 1
ATOM 656 N N . VAL A 1 92 ? 6.98 9.047 2.58 1 95.94 92 VAL A N 1
ATOM 657 C CA . VAL A 1 92 ? 7.449 9.945 3.631 1 95.94 92 VAL A CA 1
ATOM 658 C C . VAL A 1 92 ? 6.898 11.352 3.396 1 95.94 92 VAL A C 1
ATOM 660 O O . VAL A 1 92 ? 6.578 11.719 2.264 1 95.94 92 VAL A O 1
ATOM 663 N N . VAL A 1 93 ? 6.781 12.047 4.484 1 96.38 93 VAL A N 1
ATOM 664 C CA . VAL A 1 93 ? 6.453 13.461 4.488 1 96.38 93 VAL A CA 1
ATOM 665 C C . VAL A 1 93 ? 7.562 14.25 5.184 1 96.38 93 VAL A C 1
ATOM 667 O O . VAL A 1 93 ? 8.07 13.828 6.223 1 96.38 93 VAL A O 1
ATOM 670 N N . HIS A 1 94 ? 8 15.305 4.527 1 96.81 94 HIS A N 1
ATOM 671 C CA . HIS A 1 94 ? 8.898 16.281 5.125 1 96.81 94 HIS A CA 1
ATOM 672 C C . HIS A 1 94 ? 8.164 17.578 5.457 1 96.81 94 HIS A C 1
ATOM 674 O O . HIS A 1 94 ? 7.391 18.094 4.637 1 96.81 94 HIS A O 1
ATOM 680 N N . VAL A 1 95 ? 8.398 18.062 6.676 1 97.75 95 VAL A N 1
ATOM 681 C CA . VAL A 1 95 ? 7.703 19.281 7.113 1 97.75 95 VAL A CA 1
ATOM 682 C C . VAL A 1 95 ? 8.711 20.266 7.699 1 97.75 95 VAL A C 1
ATOM 684 O O . VAL A 1 95 ? 9.586 19.875 8.469 1 97.75 95 VAL A O 1
ATOM 687 N N . GLY A 1 96 ? 8.57 21.484 7.254 1 97.12 96 GLY A N 1
ATOM 688 C CA . GLY A 1 96 ? 9.312 22.578 7.859 1 97.12 96 GLY A CA 1
ATOM 689 C C . GLY A 1 96 ? 8.461 23.797 8.141 1 97.12 96 GLY A C 1
ATOM 690 O O . GLY A 1 96 ? 7.477 24.047 7.449 1 97.12 96 GLY A O 1
ATOM 691 N N . TYR A 1 97 ? 8.828 24.531 9.164 1 97.06 97 TYR A N 1
ATOM 692 C CA . TYR A 1 97 ? 8.117 25.766 9.438 1 97.06 97 TYR A CA 1
ATOM 693 C C . TYR A 1 97 ? 9.055 26.797 10.07 1 97.06 97 TYR A C 1
ATOM 695 O O . TYR A 1 97 ? 10.086 26.438 10.633 1 97.06 97 TYR A O 1
ATOM 703 N N . LEU A 1 98 ? 8.703 28.031 9.844 1 95.75 98 LEU A N 1
ATOM 704 C CA . LEU A 1 98 ? 9.32 29.172 10.5 1 95.75 98 LEU A CA 1
ATOM 705 C C . LEU A 1 98 ? 8.516 29.609 11.719 1 95.75 98 LEU A C 1
ATOM 707 O O . LEU A 1 98 ? 7.41 30.125 11.586 1 95.75 98 LEU A O 1
ATOM 711 N N . PRO A 1 99 ? 9.141 29.406 12.914 1 95.81 99 PRO A N 1
ATOM 712 C CA . PRO A 1 99 ? 8.375 29.719 14.125 1 95.81 99 PRO A CA 1
ATOM 713 C C . PRO A 1 99 ? 8.016 31.188 14.242 1 95.81 99 PRO A C 1
ATOM 715 O O . PRO A 1 99 ? 8.727 32.062 13.711 1 95.81 99 PRO A O 1
ATOM 718 N N . GLY A 1 100 ? 6.824 31.438 14.836 1 94.88 100 GLY A N 1
ATOM 719 C CA . GLY A 1 100 ? 6.543 32.75 15.406 1 94.88 100 GLY A CA 1
ATOM 720 C C . GLY A 1 100 ? 7.066 32.906 16.812 1 94.88 100 GLY A C 1
ATOM 721 O O . GLY A 1 100 ? 8.273 33 17.031 1 94.88 100 GLY A O 1
ATOM 722 N N . GLU A 1 101 ? 6.113 32.844 17.734 1 94.44 101 GLU A N 1
ATOM 723 C CA . GLU A 1 101 ? 6.5 33 19.141 1 94.44 101 GLU A CA 1
ATOM 724 C C . GLU A 1 101 ? 6.551 31.672 19.859 1 94.44 101 GLU A C 1
ATOM 726 O O . GLU A 1 101 ? 6.945 31.609 21.031 1 94.44 101 GLU A O 1
ATOM 731 N N . LYS A 1 102 ? 6.109 30.656 19.094 1 95.25 102 LYS A N 1
ATOM 732 C CA . LYS A 1 102 ? 5.988 29.359 19.734 1 95.25 102 LYS A CA 1
ATOM 733 C C . LYS A 1 102 ? 6.59 28.25 18.875 1 95.25 102 LYS A C 1
ATOM 735 O O . LYS A 1 102 ? 6.664 28.391 17.641 1 95.25 102 LYS A O 1
ATOM 740 N N . VAL A 1 103 ? 7.055 27.203 19.531 1 95 103 VAL A N 1
ATOM 741 C CA . VAL A 1 103 ? 7.48 25.969 18.891 1 95 103 VAL A CA 1
ATOM 742 C C . VAL A 1 103 ? 6.77 24.766 19.531 1 95 103 VAL A C 1
ATOM 744 O O . VAL A 1 103 ? 6.301 24.859 20.672 1 95 103 VAL A O 1
ATOM 747 N N . VAL A 1 104 ? 6.742 23.703 18.797 1 94.94 104 VAL A N 1
ATOM 748 C CA . VAL A 1 104 ? 6.156 22.469 19.328 1 94.94 104 VAL A CA 1
ATOM 749 C C . VAL A 1 104 ? 7.207 21.359 19.328 1 94.94 104 VAL A C 1
ATOM 751 O O . VAL A 1 104 ? 8.25 21.484 18.688 1 94.94 104 VAL A O 1
ATOM 754 N N . GLY A 1 105 ? 6.867 20.312 20.219 1 92.62 105 GLY A N 1
ATOM 755 C CA . GLY A 1 105 ? 7.719 19.125 20.156 1 92.62 105 GLY A CA 1
ATOM 756 C C . GLY A 1 105 ? 7.777 18.516 18.766 1 92.62 105 GLY A C 1
ATOM 757 O O . GLY A 1 105 ? 6.789 18.531 18.031 1 92.62 105 GLY A O 1
ATOM 758 N N . LEU A 1 106 ? 8.922 17.984 18.422 1 91.44 106 LEU A N 1
ATOM 759 C CA . LEU A 1 106 ? 9.117 17.406 17.094 1 91.44 106 LEU A CA 1
ATOM 760 C C . LEU A 1 106 ? 8.125 16.281 16.828 1 91.44 106 LEU A C 1
ATOM 762 O O . LEU A 1 106 ? 7.672 16.109 15.703 1 91.44 106 LEU A O 1
ATOM 766 N N . GLY A 1 107 ? 7.781 15.578 17.859 1 94.25 107 GLY A N 1
ATOM 767 C CA . GLY A 1 107 ? 6.789 14.523 17.75 1 94.25 107 GLY A CA 1
ATOM 768 C C . GLY A 1 107 ? 5.406 15.039 17.391 1 94.25 107 GLY A C 1
ATOM 769 O O . GLY A 1 107 ? 4.609 14.32 16.781 1 94.25 107 GLY A O 1
ATOM 770 N N . ALA A 1 108 ? 5.172 16.234 17.766 1 95.81 108 ALA A N 1
ATOM 771 C CA . ALA A 1 108 ? 3.881 16.844 17.453 1 95.81 108 ALA A CA 1
ATOM 772 C C . ALA A 1 108 ? 3.717 17.031 15.945 1 95.81 108 ALA A C 1
ATOM 774 O O . ALA A 1 108 ? 2.605 16.938 15.414 1 95.81 108 ALA A O 1
ATOM 775 N N . ILE A 1 109 ? 4.812 17.312 15.297 1 96.44 109 ILE A N 1
ATOM 776 C CA . ILE A 1 109 ? 4.77 17.469 13.852 1 96.44 109 ILE A CA 1
ATOM 777 C C . ILE A 1 109 ? 4.371 16.141 13.203 1 96.44 109 ILE A C 1
ATOM 779 O O . ILE A 1 109 ? 3.52 16.109 12.312 1 96.44 109 ILE A O 1
ATOM 783 N N . ALA A 1 110 ? 4.969 15.047 13.672 1 96 110 ALA A N 1
ATOM 784 C CA . ALA A 1 110 ? 4.617 13.727 13.164 1 96 110 ALA A CA 1
ATOM 785 C C . ALA A 1 110 ? 3.154 13.398 13.445 1 96 110 ALA A C 1
ATOM 787 O O . ALA A 1 110 ? 2.455 12.859 12.586 1 96 110 ALA A O 1
ATOM 788 N N . ARG A 1 111 ? 2.713 13.734 14.609 1 96.69 111 ARG A N 1
ATOM 789 C CA . ARG A 1 111 ? 1.32 13.508 14.977 1 96.69 111 ARG A CA 1
ATOM 790 C C . ARG A 1 111 ? 0.379 14.328 14.102 1 96.69 111 ARG A C 1
ATOM 792 O O . ARG A 1 111 ? -0.721 13.875 13.773 1 96.69 111 ARG A O 1
ATOM 799 N N . LEU A 1 112 ? 0.792 15.531 13.781 1 97.94 112 LEU A N 1
ATOM 800 C CA . LEU A 1 112 ? -0.003 16.375 12.898 1 97.94 112 LEU A CA 1
ATOM 801 C C . LEU A 1 112 ? -0.143 15.742 11.523 1 97.94 112 LEU A C 1
ATOM 803 O O . LEU A 1 112 ? -1.231 15.742 10.938 1 97.94 112 LEU A O 1
ATOM 807 N N . VAL A 1 113 ? 0.954 15.219 11.047 1 97.75 113 VAL A N 1
ATOM 808 C CA . VAL A 1 113 ? 0.908 14.531 9.766 1 97.75 113 VAL A CA 1
ATOM 809 C C . VAL A 1 113 ? -0.081 13.367 9.836 1 97.75 113 VAL A C 1
ATOM 811 O O . VAL A 1 113 ? -0.944 13.227 8.969 1 97.75 113 VAL A O 1
ATOM 814 N N . ASP A 1 114 ? -0.027 12.617 10.867 1 96.38 114 ASP A N 1
ATOM 815 C CA . ASP A 1 114 ? -0.93 11.484 11.039 1 96.38 114 ASP A CA 1
ATOM 816 C C . ASP A 1 114 ? -2.381 11.953 11.148 1 96.38 114 ASP A C 1
ATOM 818 O O . ASP A 1 114 ? -3.291 11.281 10.656 1 96.38 114 ASP A O 1
ATOM 822 N N . CYS A 1 115 ? -2.561 13.039 11.773 1 97.69 115 CYS A N 1
ATOM 823 C CA . CYS A 1 115 ? -3.889 13.617 11.953 1 97.69 115 CYS A CA 1
ATOM 824 C C . CYS A 1 115 ? -4.598 13.773 10.609 1 97.69 115 CYS A C 1
ATOM 826 O O . CYS A 1 115 ? -5.785 13.469 10.492 1 97.69 115 CYS A O 1
ATOM 828 N N . PHE A 1 116 ? -3.844 14.164 9.641 1 98.12 116 PHE A N 1
ATOM 829 C CA . PHE A 1 116 ? -4.465 14.398 8.344 1 98.12 116 PHE A CA 1
ATOM 830 C C . PHE A 1 116 ? -4.328 13.18 7.445 1 98.12 116 PHE A C 1
ATOM 832 O O . PHE A 1 116 ? -5.242 12.852 6.688 1 98.12 116 PHE A O 1
ATOM 839 N N . ALA A 1 117 ? -3.205 12.477 7.512 1 97.62 117 ALA A N 1
ATOM 840 C CA . ALA A 1 117 ? -2.951 11.336 6.641 1 97.62 117 ALA A CA 1
ATOM 841 C C . ALA A 1 117 ? -3.936 10.203 6.918 1 97.62 117 ALA A C 1
ATOM 843 O O . ALA A 1 117 ? -4.289 9.445 6.016 1 97.62 117 ALA A O 1
ATOM 844 N N . ARG A 1 118 ? -4.402 10.062 8.172 1 96.94 118 ARG A N 1
ATOM 845 C CA . ARG A 1 118 ? -5.301 8.977 8.555 1 96.94 118 ARG A CA 1
ATOM 846 C C . ARG A 1 118 ? -6.758 9.383 8.375 1 96.94 118 ARG A C 1
ATOM 848 O O . ARG A 1 118 ? -7.59 9.156 9.258 1 96.94 118 ARG A O 1
ATOM 855 N N . ARG A 1 119 ? -6.992 10.039 7.305 1 96.94 119 ARG A N 1
ATOM 856 C CA . ARG A 1 119 ? -8.273 10.391 6.695 1 96.94 119 ARG A CA 1
ATOM 857 C C . ARG A 1 119 ? -8.305 9.984 5.223 1 96.94 119 ARG A C 1
ATOM 859 O O . ARG A 1 119 ? -7.293 9.547 4.672 1 96.94 119 ARG A O 1
ATOM 866 N N . LEU A 1 120 ? -9.562 9.93 4.648 1 97.19 120 LEU A N 1
ATOM 867 C CA . LEU A 1 120 ? -9.602 9.891 3.191 1 97.19 120 LEU A CA 1
ATOM 868 C C . LEU A 1 120 ? -9.172 11.234 2.604 1 97.19 120 LEU A C 1
ATOM 870 O O . LEU A 1 120 ? -9.898 12.227 2.713 1 97.19 120 LEU A O 1
ATOM 874 N N . ILE A 1 121 ? -7.902 11.242 2.014 1 96.69 121 ILE A N 1
ATOM 875 C CA . ILE A 1 121 ? -7.324 12.531 1.626 1 96.69 121 ILE A CA 1
ATOM 876 C C . ILE A 1 121 ? -6.43 12.344 0.403 1 96.69 121 ILE A C 1
ATOM 878 O O . ILE A 1 121 ? -5.715 11.344 0.297 1 96.69 121 ILE A O 1
ATOM 882 N N . LEU A 1 122 ? -6.527 13.266 -0.519 1 94.88 122 LEU A N 1
ATOM 883 C CA . LEU A 1 122 ? -5.574 13.328 -1.622 1 94.88 122 LEU A CA 1
ATOM 884 C C . LEU A 1 122 ? -4.199 13.766 -1.129 1 94.88 122 LEU A C 1
ATOM 886 O O . LEU A 1 122 ? -4.098 14.633 -0.255 1 94.88 122 LEU A O 1
ATOM 890 N N . GLN A 1 123 ? -3.158 13.18 -1.736 1 92.12 123 GLN A N 1
ATOM 891 C CA . GLN A 1 123 ? -1.801 13.555 -1.357 1 92.12 123 GLN A CA 1
ATOM 892 C C . GLN A 1 123 ? -1.595 15.062 -1.477 1 92.12 123 GLN A C 1
ATOM 894 O O . GLN A 1 123 ? -0.929 15.672 -0.636 1 92.12 123 GLN A O 1
ATOM 899 N N . GLU A 1 124 ? -2.166 15.703 -2.439 1 91 124 GLU A N 1
ATOM 900 C CA . GLU A 1 124 ? -2.072 17.141 -2.668 1 91 124 GLU A CA 1
ATOM 901 C C . GLU A 1 124 ? -2.654 17.922 -1.494 1 91 124 GLU A C 1
ATOM 903 O O . GLU A 1 124 ? -2.09 18.938 -1.077 1 91 124 GLU A O 1
ATOM 908 N N . ASP A 1 125 ? -3.691 17.422 -1.003 1 97.06 125 ASP A N 1
ATOM 909 C CA . ASP A 1 125 ? -4.383 18.094 0.086 1 97.06 125 ASP A CA 1
ATOM 910 C C . ASP A 1 125 ? -3.705 17.828 1.426 1 97.06 125 ASP A C 1
ATOM 912 O O . ASP A 1 125 ? -3.732 18.672 2.326 1 97.06 125 ASP A O 1
ATOM 916 N N . LEU A 1 126 ? -3.125 16.641 1.519 1 97.88 126 LEU A N 1
ATOM 917 C CA . LEU A 1 126 ? -2.451 16.281 2.76 1 97.88 126 LEU A CA 1
ATOM 918 C C . LEU A 1 126 ? -1.41 17.328 3.139 1 97.88 126 LEU A C 1
ATOM 920 O O . LEU A 1 126 ? -1.453 17.875 4.238 1 97.88 126 LEU A O 1
ATOM 924 N N . GLY A 1 127 ? -0.491 17.688 2.223 1 97.56 127 GLY A N 1
ATOM 925 C CA . GLY A 1 127 ? 0.53 18.688 2.494 1 97.56 127 GLY A CA 1
ATOM 926 C C . GLY A 1 127 ? -0.044 20.031 2.857 1 97.56 127 GLY A C 1
ATOM 927 O O . GLY A 1 127 ? 0.417 20.672 3.805 1 97.56 127 GLY A O 1
ATOM 928 N N . GLN A 1 128 ? -1.097 20.344 2.109 1 98.19 128 GLN A N 1
ATOM 929 C CA . GLN A 1 128 ? -1.676 21.672 2.316 1 98.19 128 GLN A CA 1
ATOM 930 C C . GLN A 1 128 ? -2.344 21.766 3.686 1 98.19 128 GLN A C 1
ATOM 932 O O . GLN A 1 128 ? -2.219 22.781 4.367 1 98.19 128 GLN A O 1
ATOM 937 N N . ARG A 1 129 ? -3.023 20.75 4.094 1 98.5 129 ARG A N 1
ATOM 938 C CA . ARG A 1 129 ? -3.674 20.75 5.398 1 98.5 129 ARG A CA 1
ATOM 939 C C . ARG A 1 129 ? -2.65 20.875 6.523 1 98.5 129 ARG A C 1
ATOM 941 O O . ARG A 1 129 ? -2.881 21.594 7.5 1 98.5 129 ARG A O 1
ATOM 948 N N . VAL A 1 130 ? -1.552 20.25 6.355 1 98.5 130 VAL A N 1
ATOM 949 C CA . VAL A 1 130 ? -0.507 20.266 7.375 1 98.5 130 VAL A CA 1
ATOM 950 C C . VAL A 1 130 ? 0.057 21.672 7.52 1 98.5 130 VAL A C 1
ATOM 952 O O . VAL A 1 130 ? 0.105 22.219 8.625 1 98.5 130 VAL A O 1
ATOM 955 N N . VAL A 1 131 ? 0.391 22.312 6.371 1 98.44 131 VAL A N 1
ATOM 956 C CA . VAL A 1 131 ? 1.076 23.609 6.457 1 98.44 131 VAL A CA 1
ATOM 957 C C . VAL A 1 131 ? 0.086 24.688 6.871 1 98.44 131 VAL A C 1
ATOM 959 O O . VAL A 1 131 ? 0.44 25.609 7.605 1 98.44 131 VAL A O 1
ATOM 962 N N . ASP A 1 132 ? -1.141 24.547 6.449 1 98.69 132 ASP A N 1
ATOM 963 C CA . ASP A 1 132 ? -2.162 25.484 6.879 1 98.69 132 ASP A CA 1
ATOM 964 C C . ASP A 1 132 ? -2.365 25.438 8.391 1 98.69 132 ASP A C 1
ATOM 966 O O . ASP A 1 132 ? -2.523 26.469 9.047 1 98.69 132 ASP A O 1
ATOM 970 N N . ALA A 1 133 ? -2.379 24.266 8.898 1 98.56 133 ALA A N 1
ATOM 971 C CA . ALA A 1 133 ? -2.58 24.094 10.336 1 98.56 133 ALA A CA 1
ATOM 972 C C . ALA A 1 133 ? -1.439 24.719 11.125 1 98.56 133 ALA A C 1
ATOM 974 O O . ALA A 1 133 ? -1.666 25.328 12.172 1 98.56 133 ALA A O 1
ATOM 975 N N . LEU A 1 134 ? -0.237 24.609 10.641 1 98.19 134 LEU A N 1
ATOM 976 C CA . LEU A 1 134 ? 0.919 25.156 11.336 1 98.19 134 LEU A CA 1
ATOM 977 C C . LEU A 1 134 ? 0.823 26.688 11.414 1 98.19 134 LEU A C 1
ATOM 979 O O . LEU A 1 134 ? 1.128 27.266 12.453 1 98.19 134 LEU A O 1
ATOM 983 N N . VAL A 1 135 ? 0.338 27.25 10.359 1 98.12 135 VAL A N 1
ATOM 984 C CA . VAL A 1 135 ? 0.214 28.703 10.336 1 98.12 135 VAL A CA 1
ATOM 985 C C . VAL A 1 135 ? -0.979 29.125 11.188 1 98.12 135 VAL A C 1
ATOM 987 O O . VAL A 1 135 ? -0.865 30.031 12.016 1 98.12 135 VAL A O 1
ATOM 990 N N . ALA A 1 136 ? -2.027 28.422 11.062 1 98 136 ALA A N 1
ATOM 991 C CA . ALA A 1 136 ? -3.281 28.844 11.68 1 98 136 ALA A CA 1
ATOM 992 C C . ALA A 1 136 ? -3.264 28.562 13.188 1 98 136 ALA A C 1
ATOM 994 O O . ALA A 1 136 ? -3.744 29.391 13.977 1 98 136 ALA A O 1
ATOM 995 N N . HIS A 1 137 ? -2.734 27.453 13.578 1 97.5 137 HIS A N 1
ATOM 996 C CA . HIS A 1 137 ? -2.928 27.016 14.961 1 97.5 137 HIS A CA 1
ATOM 997 C C . HIS A 1 137 ? -1.652 27.203 15.773 1 97.5 137 HIS A C 1
ATOM 999 O O . HIS A 1 137 ? -1.713 27.422 16.984 1 97.5 137 HIS A O 1
ATOM 1005 N N . LEU A 1 138 ? -0.494 27.141 15.172 1 96.69 138 LEU A N 1
ATOM 1006 C CA . LEU A 1 138 ? 0.758 27.297 15.898 1 96.69 138 LEU A CA 1
ATOM 1007 C C . LEU A 1 138 ? 1.242 28.75 15.828 1 96.69 138 LEU A C 1
ATOM 1009 O O . LEU A 1 138 ? 2.053 29.172 16.656 1 96.69 138 LEU A O 1
ATOM 1013 N N . GLY A 1 139 ? 0.742 29.469 14.797 1 96.88 139 GLY A N 1
ATOM 1014 C CA . GLY A 1 139 ? 1.2 30.828 14.586 1 96.88 139 GLY A CA 1
ATOM 1015 C C . GLY A 1 139 ? 2.533 30.906 13.859 1 96.88 139 GLY A C 1
ATOM 1016 O O . GLY A 1 139 ? 3.283 31.859 14.031 1 96.88 139 GLY A O 1
ATOM 1017 N N . ALA A 1 140 ? 2.861 29.875 13.148 1 97.25 140 ALA A N 1
ATOM 1018 C CA . ALA A 1 140 ? 4.09 29.906 12.359 1 97.25 140 ALA A CA 1
ATOM 1019 C C . ALA A 1 140 ? 4.059 31.047 11.336 1 97.25 140 ALA A C 1
ATOM 1021 O O . ALA A 1 140 ? 3.014 31.328 10.75 1 97.25 140 ALA A O 1
ATOM 1022 N N . ARG A 1 141 ? 5.219 31.625 11.102 1 97.31 141 ARG A N 1
ATOM 1023 C CA . ARG A 1 141 ? 5.293 32.688 10.094 1 97.31 141 ARG A CA 1
ATOM 1024 C C . ARG A 1 141 ? 5.117 32.125 8.688 1 97.31 141 ARG A C 1
ATOM 1026 O O . ARG A 1 141 ? 4.578 32.781 7.805 1 97.31 141 ARG A O 1
ATOM 1033 N N . GLY A 1 142 ? 5.594 30.938 8.484 1 97.31 142 GLY A N 1
ATOM 1034 C CA . GLY A 1 142 ? 5.531 30.172 7.25 1 97.31 142 GLY A CA 1
ATOM 1035 C C . GLY A 1 142 ? 5.754 28.688 7.461 1 97.31 142 GLY A C 1
ATOM 1036 O O . GLY A 1 142 ? 6.32 28.281 8.477 1 97.31 142 GLY A O 1
ATOM 1037 N N . ALA A 1 143 ? 5.266 27.938 6.543 1 98.25 143 ALA A N 1
ATOM 1038 C CA . ALA A 1 143 ? 5.434 26.5 6.617 1 98.25 143 ALA A CA 1
ATOM 1039 C C . ALA A 1 143 ? 5.445 25.875 5.227 1 98.25 143 ALA A C 1
ATOM 1041 O O . ALA A 1 143 ? 4.871 26.422 4.285 1 98.25 143 ALA A O 1
ATOM 1042 N N . GLY A 1 144 ? 6.219 24.766 5.121 1 97.88 144 GLY A N 1
ATOM 1043 C CA . GLY A 1 144 ? 6.285 23.969 3.902 1 97.88 144 GLY A CA 1
ATOM 1044 C C . GLY A 1 144 ? 6.305 22.484 4.156 1 97.88 144 GLY A C 1
ATOM 1045 O O . GLY A 1 144 ? 6.75 22.031 5.215 1 97.88 144 GLY A O 1
ATOM 1046 N N . ALA A 1 145 ? 5.758 21.766 3.162 1 97.94 145 ALA A N 1
ATOM 1047 C CA . ALA A 1 145 ? 5.758 20.312 3.234 1 97.94 145 ALA A CA 1
ATOM 1048 C C . ALA A 1 145 ? 6.059 19.688 1.871 1 97.94 145 ALA A C 1
ATOM 1050 O O . ALA A 1 145 ? 5.637 20.219 0.838 1 97.94 145 ALA A O 1
ATOM 1051 N N . VAL A 1 146 ? 6.871 18.688 1.894 1 96.25 146 VAL A N 1
ATOM 1052 C CA . VAL A 1 146 ? 7.078 17.812 0.747 1 96.25 146 VAL A CA 1
ATOM 1053 C C . VAL A 1 146 ? 6.496 16.438 1.041 1 96.25 146 VAL A C 1
ATOM 1055 O O . VAL A 1 146 ? 6.887 15.781 2.012 1 96.25 146 VAL A O 1
ATOM 1058 N N . VAL A 1 147 ? 5.52 16.062 0.225 1 97 147 VAL A N 1
ATOM 1059 C CA . VAL A 1 147 ? 4.879 14.75 0.365 1 97 147 VAL A CA 1
ATOM 1060 C C . VAL A 1 147 ? 5.352 13.82 -0.752 1 97 147 VAL A C 1
ATOM 1062 O O . VAL A 1 147 ? 5.141 14.109 -1.934 1 97 147 VAL A O 1
ATOM 1065 N N . ASP A 1 148 ? 6.062 12.773 -0.392 1 95.94 148 ASP A N 1
ATOM 1066 C CA . ASP A 1 148 ? 6.605 11.781 -1.315 1 95.94 148 ASP A CA 1
ATOM 1067 C C . ASP A 1 148 ? 6.043 10.391 -1.023 1 95.94 148 ASP A C 1
ATOM 1069 O O . ASP A 1 148 ? 6.5 9.711 -0.1 1 95.94 148 ASP A O 1
ATOM 1073 N N . LEU A 1 149 ? 5.012 9.984 -1.795 1 95.56 149 LEU A N 1
ATOM 1074 C CA . LEU A 1 149 ? 4.332 8.719 -1.541 1 95.56 149 LEU A CA 1
ATOM 1075 C C . LEU A 1 149 ? 4.293 7.863 -2.803 1 95.56 149 LEU A C 1
ATOM 1077 O O . LEU A 1 149 ? 4.441 8.375 -3.912 1 95.56 149 LEU A O 1
ATOM 1081 N N . VAL A 1 150 ? 4.203 6.582 -2.609 1 94.44 150 VAL A N 1
ATOM 1082 C CA . VAL A 1 150 ? 3.926 5.605 -3.658 1 94.44 150 VAL A CA 1
ATOM 1083 C C . VAL A 1 150 ? 2.463 5.172 -3.588 1 94.44 150 VAL A C 1
ATOM 1085 O O . VAL A 1 150 ? 2.08 4.398 -2.707 1 94.44 150 VAL A O 1
ATOM 1088 N N . PRO A 1 151 ? 1.695 5.711 -4.547 1 94.38 151 PRO A N 1
ATOM 1089 C CA . PRO A 1 151 ? 0.277 5.344 -4.539 1 94.38 151 PRO A CA 1
ATOM 1090 C C . PRO A 1 151 ? 0.021 3.961 -5.129 1 94.38 151 PRO A C 1
ATOM 1092 O O . PRO A 1 151 ? 0.414 3.688 -6.266 1 94.38 151 PRO A O 1
ATOM 1095 N N . THR A 1 152 ? -0.727 3.154 -4.391 1 94.31 152 THR A N 1
ATOM 1096 C CA . THR A 1 152 ? -1.023 1.804 -4.852 1 94.31 152 THR A CA 1
ATOM 1097 C C . THR A 1 152 ? -1.912 1.837 -6.09 1 94.31 152 THR A C 1
ATOM 1099 O O . THR A 1 152 ? -1.819 0.96 -6.953 1 94.31 152 THR A O 1
ATOM 1102 N N . CYS A 1 153 ? -2.754 2.865 -6.223 1 92.31 153 CYS A N 1
ATOM 1103 C CA . CYS A 1 153 ? -3.633 2.967 -7.383 1 92.31 153 CYS A CA 1
ATOM 1104 C C . CYS A 1 153 ? -2.826 3.098 -8.672 1 92.31 153 CYS A C 1
ATOM 1106 O O . CYS A 1 153 ? -3.309 2.75 -9.75 1 92.31 153 CYS A O 1
ATOM 1108 N N . MET A 1 154 ? -1.61 3.564 -8.523 1 88.19 154 MET A N 1
ATOM 1109 C CA . MET A 1 154 ? -0.748 3.707 -9.688 1 88.19 154 MET A CA 1
ATOM 1110 C C . MET A 1 154 ? 0.074 2.443 -9.914 1 88.19 154 MET A C 1
ATOM 1112 O O . MET A 1 154 ? 0.311 2.049 -11.062 1 88.19 154 MET A O 1
ATOM 1116 N N . THR A 1 155 ? 0.401 1.814 -8.844 1 91.25 155 THR A N 1
ATOM 1117 C CA . THR A 1 155 ? 1.356 0.721 -8.977 1 91.25 155 THR A CA 1
ATOM 1118 C C . THR A 1 155 ? 0.633 -0.614 -9.133 1 91.25 155 THR A C 1
ATOM 1120 O O . THR A 1 155 ? 1.194 -1.573 -9.664 1 91.25 155 THR A O 1
ATOM 1123 N N . ALA A 1 156 ? -0.616 -0.652 -8.695 1 92.75 156 ALA A N 1
ATOM 1124 C CA . ALA A 1 156 ? -1.293 -1.946 -8.664 1 92.75 156 ALA A CA 1
ATOM 1125 C C . ALA A 1 156 ? -2.404 -2.008 -9.711 1 92.75 156 ALA A C 1
ATOM 1127 O O . ALA A 1 156 ? -2.977 -3.072 -9.953 1 92.75 156 ALA A O 1
ATOM 1128 N N . ARG A 1 157 ? -2.697 -0.876 -10.25 1 90.94 157 ARG A N 1
ATOM 1129 C CA . ARG A 1 157 ? -3.803 -0.826 -11.203 1 90.94 157 ARG A CA 1
ATOM 1130 C C . ARG A 1 157 ? -3.314 -0.426 -12.594 1 90.94 157 ARG A C 1
ATOM 1132 O O . ARG A 1 157 ? -2.221 0.126 -12.734 1 90.94 157 ARG A O 1
ATOM 1139 N N . GLY A 1 158 ? -4.105 -0.78 -13.547 1 88.69 158 GLY A N 1
ATOM 1140 C CA . GLY A 1 158 ? -3.846 -0.339 -14.914 1 88.69 158 GLY A CA 1
ATOM 1141 C C . GLY A 1 158 ? -2.514 -0.823 -15.453 1 88.69 158 GLY A C 1
ATOM 1142 O O . GLY A 1 158 ? -2.215 -2.018 -15.398 1 88.69 158 GLY A O 1
ATOM 1143 N N . GLY A 1 159 ? -1.721 0.062 -15.945 1 80.69 159 GLY A N 1
ATOM 1144 C CA . GLY A 1 159 ? -0.421 -0.268 -16.5 1 80.69 159 GLY A CA 1
ATOM 1145 C C . GLY A 1 159 ? 0.612 -0.622 -15.453 1 80.69 159 GLY A C 1
ATOM 1146 O O . GLY A 1 159 ? 1.732 -1.016 -15.789 1 80.69 159 GLY A O 1
ATOM 1147 N N . ARG A 1 160 ? 0.253 -0.625 -14.25 1 82.12 160 ARG A N 1
ATOM 1148 C CA . ARG A 1 160 ? 1.087 -0.987 -13.109 1 82.12 160 ARG A CA 1
ATOM 1149 C C . ARG A 1 160 ? 2.463 -0.335 -13.211 1 82.12 160 ARG A C 1
ATOM 1151 O O . ARG A 1 160 ? 3.467 -1.021 -13.406 1 82.12 160 ARG A O 1
ATOM 1158 N N . ARG A 1 161 ? 2.525 0.873 -13.109 1 78.94 161 ARG A N 1
ATOM 1159 C CA . ARG A 1 161 ? 3.768 1.638 -13.172 1 78.94 161 ARG A CA 1
ATOM 1160 C C . ARG A 1 161 ? 4.609 1.419 -11.922 1 78.94 161 ARG A C 1
ATOM 1162 O O . ARG A 1 161 ? 4.75 2.324 -11.102 1 78.94 161 ARG A O 1
ATOM 1169 N N . HIS A 1 162 ? 5.23 0.277 -11.953 1 83 162 HIS A N 1
ATOM 1170 C CA . HIS A 1 162 ? 6.062 -0.046 -10.805 1 83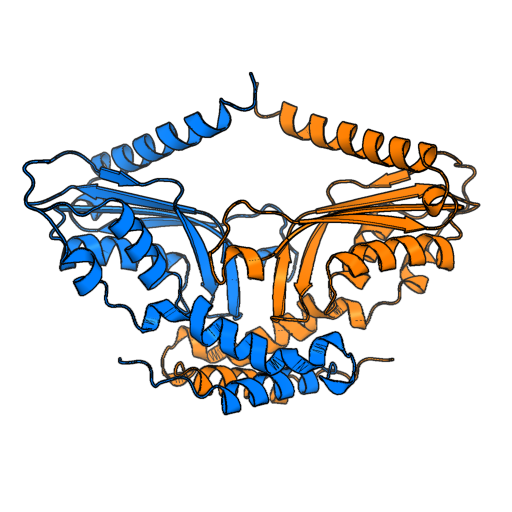 162 HIS A CA 1
ATOM 1171 C C . HIS A 1 162 ? 7.242 0.911 -10.688 1 83 162 HIS A C 1
ATOM 1173 O O . HIS A 1 162 ? 7.734 1.417 -11.703 1 83 162 HIS A O 1
ATOM 1179 N N . GLY A 1 163 ? 7.617 1.312 -9.516 1 80.75 163 GLY A N 1
ATOM 1180 C CA . GLY A 1 163 ? 8.742 2.207 -9.305 1 80.75 163 GLY A CA 1
ATOM 1181 C C . GLY A 1 163 ? 8.352 3.672 -9.336 1 80.75 163 GLY A C 1
ATOM 1182 O O . GLY A 1 163 ? 9.172 4.543 -9.039 1 80.75 163 GLY A O 1
ATOM 1183 N N . SER A 1 164 ? 7.082 3.9 -9.688 1 83.5 164 SER A N 1
ATOM 1184 C CA . SER A 1 164 ? 6.609 5.281 -9.719 1 83.5 164 SER A CA 1
ATOM 1185 C C . SER A 1 164 ? 6.312 5.793 -8.312 1 83.5 164 SER A C 1
ATOM 1187 O O . SER A 1 164 ? 5.938 5.02 -7.43 1 83.5 164 SER A O 1
ATOM 1189 N N . ARG A 1 165 ? 6.609 7.07 -8.156 1 89.88 165 ARG A N 1
ATOM 1190 C CA . ARG A 1 165 ? 6.242 7.801 -6.945 1 89.88 165 ARG A CA 1
ATOM 1191 C C . ARG A 1 165 ? 5.66 9.172 -7.289 1 89.88 165 ARG A C 1
ATOM 1193 O O . ARG A 1 165 ? 5.906 9.695 -8.375 1 89.88 165 ARG A O 1
ATOM 1200 N N . ALA A 1 166 ? 4.824 9.68 -6.422 1 91.81 166 ALA A N 1
ATOM 1201 C CA . ALA A 1 166 ? 4.277 11.031 -6.547 1 91.81 166 ALA A CA 1
ATOM 1202 C C . ALA A 1 166 ? 4.859 11.953 -5.48 1 91.81 166 ALA A C 1
ATOM 1204 O O . ALA A 1 166 ? 4.887 11.609 -4.297 1 91.81 166 ALA A O 1
ATOM 1205 N N . VAL A 1 167 ? 5.375 13.117 -5.961 1 94.38 167 VAL A N 1
ATOM 1206 C CA . VAL A 1 167 ? 5.906 14.117 -5.043 1 94.38 167 VAL A CA 1
ATOM 1207 C C . VAL A 1 167 ? 5.109 15.414 -5.168 1 94.38 167 VAL A C 1
ATOM 1209 O O . VAL A 1 167 ? 4.91 15.922 -6.273 1 94.38 167 VAL A O 1
ATOM 1212 N N . THR A 1 168 ? 4.551 15.898 -4.078 1 95.19 168 THR A N 1
ATOM 1213 C CA . THR A 1 168 ? 3.83 17.172 -4.043 1 95.19 168 THR A CA 1
ATOM 1214 C C . THR A 1 168 ? 4.414 18.094 -2.977 1 95.19 168 THR A C 1
ATOM 1216 O O . THR A 1 168 ? 4.984 17.625 -1.988 1 95.19 168 THR A O 1
ATOM 1219 N N . THR A 1 169 ? 4.359 19.391 -3.234 1 96.06 169 THR A N 1
ATOM 1220 C CA . THR A 1 169 ? 4.793 20.391 -2.266 1 96.06 169 THR A CA 1
ATOM 1221 C C . THR A 1 169 ? 3.631 21.297 -1.868 1 96.06 169 THR A C 1
ATOM 1223 O O . THR A 1 169 ? 2.676 21.469 -2.629 1 96.06 169 THR A O 1
ATOM 1226 N N . ALA A 1 170 ? 3.633 21.781 -0.724 1 97.38 170 ALA A N 1
ATOM 1227 C CA . ALA A 1 170 ? 2.658 22.719 -0.188 1 97.38 170 ALA A CA 1
ATOM 1228 C C . ALA A 1 170 ? 3.342 23.797 0.656 1 97.38 170 ALA A C 1
ATOM 1230 O O . ALA A 1 170 ? 4.316 23.516 1.359 1 97.38 170 ALA A O 1
ATOM 1231 N N . TYR A 1 171 ? 2.805 24.984 0.558 1 97.5 171 TYR A N 1
ATOM 1232 C CA . TYR A 1 171 ? 3.379 26.109 1.289 1 97.5 171 TYR A CA 1
ATOM 1233 C C . TYR A 1 171 ? 2.283 27 1.869 1 97.5 171 TYR A C 1
ATOM 1235 O O . TYR A 1 171 ? 1.196 27.109 1.297 1 97.5 171 TYR A O 1
ATOM 1243 N N . ALA A 1 172 ? 2.541 27.641 2.957 1 98.06 172 ALA A N 1
ATOM 1244 C CA . ALA A 1 172 ? 1.662 28.609 3.6 1 98.06 172 ALA A CA 1
ATOM 1245 C C . ALA A 1 172 ? 2.469 29.719 4.258 1 98.06 172 ALA A C 1
ATOM 1247 O O . ALA A 1 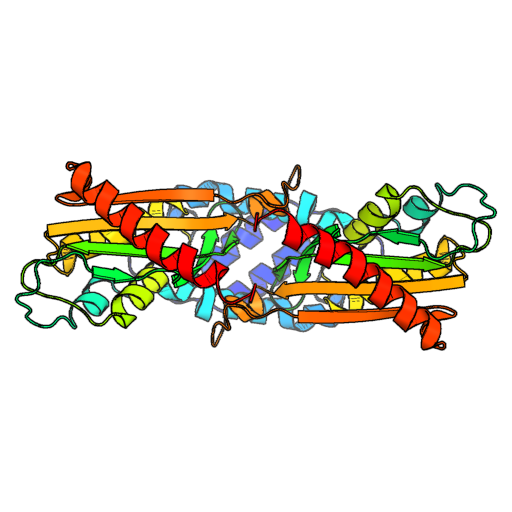172 ? 3.682 29.594 4.449 1 98.06 172 ALA A O 1
ATOM 1248 N N . GLY A 1 173 ? 1.788 30.828 4.602 1 97.56 173 GLY A N 1
ATOM 1249 C CA . GLY A 1 173 ? 2.48 31.953 5.195 1 97.56 173 GLY A CA 1
ATOM 1250 C C . GLY A 1 173 ? 3.549 32.531 4.293 1 97.56 173 GLY A C 1
ATOM 1251 O O . GLY A 1 173 ? 3.344 32.688 3.086 1 97.56 173 GLY A O 1
ATOM 1252 N N . VAL A 1 174 ? 4.695 32.906 4.852 1 96 174 VAL A N 1
ATOM 1253 C CA . VAL A 1 174 ? 5.738 33.594 4.094 1 96 174 VAL A CA 1
ATOM 1254 C C . VAL A 1 174 ? 6.277 32.656 3.01 1 96 174 VAL A C 1
ATOM 1256 O O . VAL A 1 174 ? 6.719 33.125 1.954 1 96 174 VAL A O 1
ATOM 1259 N N . MET A 1 175 ? 6.168 31.406 3.186 1 95.81 175 MET A N 1
ATOM 1260 C CA . MET A 1 175 ? 6.738 30.453 2.229 1 95.81 175 MET A CA 1
ATOM 1261 C C . MET A 1 175 ? 5.871 30.359 0.978 1 95.81 175 MET A C 1
ATOM 1263 O O . MET A 1 175 ? 6.324 29.875 -0.06 1 95.81 175 MET A O 1
ATOM 1267 N N . ALA A 1 176 ? 4.688 30.734 1.118 1 95.44 176 ALA A N 1
ATOM 1268 C CA . ALA A 1 176 ? 3.824 30.734 -0.059 1 95.44 176 ALA A CA 1
ATOM 1269 C C . ALA A 1 176 ? 4.293 31.766 -1.083 1 95.44 176 ALA A C 1
ATOM 1271 O O . ALA A 1 176 ? 4.098 31.594 -2.287 1 95.44 176 ALA A O 1
ATOM 1272 N N . ALA A 1 177 ? 4.949 32.781 -0.563 1 93.25 177 ALA A N 1
ATOM 1273 C CA . ALA A 1 177 ? 5.277 33.906 -1.444 1 93.25 177 ALA A CA 1
ATOM 1274 C C . ALA A 1 177 ? 6.785 34.031 -1.638 1 93.25 177 ALA A C 1
ATOM 1276 O O . ALA A 1 177 ? 7.246 34.625 -2.611 1 93.25 177 ALA A O 1
ATOM 1277 N N . ASP A 1 178 ? 7.516 33.531 -0.771 1 93.5 178 ASP A N 1
ATOM 1278 C CA . ASP A 1 178 ? 8.953 33.75 -0.747 1 93.5 178 ASP A CA 1
ATOM 1279 C C . ASP A 1 178 ? 9.711 32.531 -1.256 1 93.5 178 ASP A C 1
ATOM 1281 O O . ASP A 1 178 ? 9.906 31.562 -0.519 1 93.5 178 ASP A O 1
ATOM 1285 N N . ALA A 1 179 ? 10.281 32.688 -2.4 1 92.5 179 ALA A N 1
ATOM 1286 C CA . ALA A 1 179 ? 10.992 31.594 -3.045 1 92.5 179 ALA A CA 1
ATOM 1287 C C . ALA A 1 179 ? 12.242 31.219 -2.262 1 92.5 179 ALA A C 1
ATOM 1289 O O . ALA A 1 179 ? 12.617 30.047 -2.209 1 92.5 179 ALA A O 1
ATOM 1290 N N . SER A 1 180 ? 12.844 32.156 -1.767 1 91.62 180 SER A N 1
ATOM 1291 C CA . SER A 1 180 ? 14.062 31.875 -1.007 1 91.62 180 SER A CA 1
ATOM 1292 C C . SER A 1 180 ? 13.781 31 0.203 1 91.62 180 SER A C 1
ATOM 1294 O O . SER A 1 180 ? 14.547 30.078 0.498 1 91.62 180 SER A O 1
ATOM 1296 N N . ALA A 1 181 ? 12.711 31.281 0.865 1 90.81 181 ALA A N 1
ATOM 1297 C CA . ALA A 1 181 ? 12.312 30.469 2.01 1 90.81 181 ALA A CA 1
ATOM 1298 C C . ALA A 1 181 ? 12 29.031 1.584 1 90.81 181 ALA A C 1
ATOM 1300 O O . ALA A 1 181 ? 12.352 28.078 2.285 1 90.81 181 ALA A O 1
ATOM 1301 N N . ARG A 1 182 ? 11.469 28.859 0.432 1 93.56 182 ARG A N 1
ATOM 1302 C CA . ARG A 1 182 ? 11.172 27.531 -0.1 1 93.56 182 ARG A CA 1
ATOM 1303 C C . ARG A 1 182 ? 12.453 26.766 -0.407 1 93.56 182 ARG A C 1
ATOM 1305 O O . ARG A 1 182 ? 12.555 25.578 -0.085 1 93.56 182 ARG A O 1
ATOM 1312 N N . GLN A 1 183 ? 13.344 27.484 -0.962 1 91.19 183 GLN A N 1
ATOM 1313 C CA . GLN A 1 183 ? 14.609 26.859 -1.325 1 91.19 183 GLN A CA 1
ATOM 1314 C C . GLN A 1 183 ? 15.375 26.406 -0.086 1 91.19 183 GLN A C 1
ATOM 1316 O O . GLN A 1 183 ? 16.016 25.344 -0.101 1 91.19 183 GLN A O 1
ATOM 1321 N N . GLU A 1 184 ? 15.32 27.172 0.887 1 89.38 184 GLU A N 1
ATOM 1322 C CA . GLU A 1 184 ? 15.961 26.781 2.137 1 89.38 184 GLU A CA 1
ATOM 1323 C C . GLU A 1 184 ? 15.375 25.484 2.682 1 89.38 184 GLU A C 1
ATOM 1325 O O . GLU A 1 184 ? 16.109 24.609 3.137 1 89.38 184 GLU A O 1
ATOM 1330 N N . LEU A 1 185 ? 14.047 25.391 2.639 1 92.31 185 LEU A N 1
ATOM 1331 C CA . LEU A 1 185 ? 13.375 24.172 3.09 1 92.31 185 LEU A CA 1
ATOM 1332 C C . LEU A 1 185 ? 13.836 22.969 2.273 1 92.31 185 LEU A C 1
ATOM 1334 O O . LEU A 1 185 ? 14.227 21.938 2.836 1 92.31 185 LEU A O 1
ATOM 1338 N N . LEU A 1 186 ? 13.898 23.109 0.99 1 92.75 186 LEU A N 1
ATOM 1339 C CA . LEU A 1 186 ? 14.273 22.016 0.106 1 92.75 186 LEU A CA 1
ATOM 1340 C C . LEU A 1 186 ? 15.719 21.609 0.333 1 92.75 186 LEU A C 1
ATOM 1342 O O . LEU A 1 186 ? 16.047 20.422 0.332 1 92.75 186 LEU A O 1
ATOM 1346 N N . ALA A 1 187 ? 16.516 22.609 0.553 1 86.75 187 ALA A N 1
ATOM 1347 C CA . ALA A 1 187 ? 17.922 22.328 0.835 1 86.75 187 ALA A CA 1
ATOM 1348 C C . ALA A 1 187 ? 18.078 21.562 2.145 1 86.75 187 ALA A C 1
ATOM 1350 O O . ALA A 1 187 ? 18.891 20.656 2.238 1 86.75 187 ALA A O 1
ATOM 1351 N N . ALA A 1 188 ? 17.312 21.938 3.068 1 87.12 188 ALA A N 1
ATOM 1352 C CA . ALA A 1 188 ? 17.375 21.266 4.363 1 87.12 188 ALA A CA 1
ATOM 1353 C C . ALA A 1 188 ? 16.953 19.797 4.246 1 87.12 188 ALA A C 1
ATOM 1355 O O . ALA A 1 188 ? 17.531 18.922 4.879 1 87.12 188 ALA A O 1
ATOM 1356 N N . ILE A 1 189 ? 15.969 19.578 3.449 1 88.94 189 ILE A N 1
ATOM 1357 C CA . ILE A 1 189 ? 15.484 18.219 3.238 1 88.94 189 ILE A CA 1
ATOM 1358 C C . ILE A 1 189 ? 16.547 17.391 2.518 1 88.94 189 ILE A C 1
ATOM 1360 O O . ILE A 1 189 ? 16.781 16.234 2.865 1 88.94 189 ILE A O 1
ATOM 1364 N N . ALA A 1 190 ? 17.188 17.953 1.585 1 84.31 190 ALA A N 1
ATOM 1365 C CA . ALA A 1 190 ? 18.219 17.281 0.812 1 84.31 190 ALA A CA 1
ATOM 1366 C C . ALA A 1 190 ? 19.406 16.891 1.697 1 84.31 190 ALA A C 1
ATOM 1368 O O . ALA A 1 190 ? 20 15.828 1.524 1 84.31 190 ALA A O 1
ATOM 1369 N N . VAL A 1 191 ? 19.734 17.719 2.596 1 76 191 VAL A N 1
ATOM 1370 C CA . VAL A 1 191 ? 20.844 17.469 3.51 1 76 191 VAL A CA 1
ATOM 1371 C C . VAL A 1 191 ? 20.547 16.234 4.348 1 76 191 VAL A C 1
ATOM 1373 O O . VAL A 1 191 ? 21.438 15.398 4.566 1 76 191 VAL A O 1
ATOM 1376 N N . ALA A 1 192 ? 19.328 16.094 4.754 1 74.12 192 ALA A N 1
ATOM 1377 C CA . ALA A 1 192 ? 18.922 14.961 5.582 1 74.12 192 ALA A CA 1
ATOM 1378 C C . ALA A 1 192 ? 18.938 13.664 4.781 1 74.12 192 ALA A C 1
ATOM 1380 O O . ALA A 1 192 ? 19.281 12.609 5.305 1 74.12 192 ALA A O 1
ATOM 1381 N N . GLY A 1 193 ? 18.266 13.633 3.551 1 68.44 193 GLY A N 1
ATOM 1382 C CA . GLY A 1 193 ? 18.266 12.461 2.689 1 68.44 193 GLY A CA 1
ATOM 1383 C C . GLY A 1 193 ? 19.641 12.008 2.283 1 68.44 193 GLY A C 1
ATOM 1384 O O . GLY A 1 193 ? 19.891 10.812 2.096 1 68.44 193 GLY A O 1
ATOM 1385 N N . GLY A 1 194 ? 20.5 12.961 1.824 1 55.25 194 GLY A N 1
ATOM 1386 C CA . GLY A 1 194 ? 21.875 12.633 1.501 1 55.25 194 GLY A CA 1
ATOM 1387 C C . GLY A 1 194 ? 22.594 11.922 2.631 1 55.25 194 GLY A C 1
ATOM 1388 O O . GLY A 1 194 ? 23.453 11.07 2.391 1 55.25 194 GLY A O 1
ATOM 1389 N N . ALA A 1 195 ? 22.203 12.156 3.764 1 47.31 195 ALA A N 1
ATOM 1390 C CA . ALA A 1 195 ? 22.844 11.5 4.898 1 47.31 195 ALA A CA 1
ATOM 1391 C C . ALA A 1 195 ? 22.469 10.023 4.969 1 47.31 195 ALA A C 1
ATOM 1393 O O . ALA A 1 195 ? 23.266 9.188 5.375 1 47.31 195 ALA A O 1
ATOM 1394 N N . ASP A 1 196 ? 21.281 9.703 4.816 1 45.12 196 ASP A N 1
ATOM 1395 C CA . ASP A 1 196 ? 20.844 8.312 4.922 1 45.12 196 ASP A CA 1
ATOM 1396 C C . ASP A 1 196 ? 21.438 7.465 3.805 1 45.12 196 ASP A C 1
ATOM 1398 O O . ASP A 1 196 ? 21.562 6.25 3.943 1 45.12 196 ASP A O 1
ATOM 1402 N N . GLY A 1 197 ? 21.641 7.992 2.641 1 41.09 197 GLY A N 1
ATOM 1403 C CA . GLY A 1 197 ? 22.297 7.25 1.574 1 41.09 197 GLY A CA 1
ATOM 1404 C C . GLY A 1 197 ? 23.75 6.926 1.88 1 41.09 197 GLY A C 1
ATOM 1405 O O . GLY A 1 197 ? 24.391 6.188 1.132 1 41.09 197 GLY A O 1
ATOM 1406 N N . GLY A 1 198 ? 24.453 7.668 2.682 1 35 198 GLY A N 1
ATOM 1407 C CA . GLY A 1 198 ? 25.875 7.461 2.939 1 35 198 GLY A CA 1
ATOM 1408 C C . GLY A 1 198 ? 26.156 6.246 3.801 1 35 198 GLY A C 1
ATOM 1409 O O . GLY A 1 198 ? 27.312 5.871 3.998 1 35 198 GLY A O 1
ATOM 1410 N N . ALA A 1 199 ? 25.422 5.93 4.773 1 31.97 199 ALA A N 1
ATOM 1411 C CA . ALA A 1 199 ? 25.922 4.93 5.711 1 31.97 199 ALA A CA 1
ATOM 1412 C C . ALA A 1 199 ? 25.938 3.541 5.078 1 31.97 199 ALA A C 1
ATOM 1414 O O . ALA A 1 199 ? 26.391 2.572 5.699 1 31.97 199 ALA A O 1
ATOM 1415 N N . GLY A 1 200 ? 25.219 3.355 4.016 1 25.88 200 GLY A N 1
ATOM 1416 C CA . GLY A 1 200 ? 25.297 1.972 3.57 1 25.88 200 GLY A CA 1
ATOM 1417 C C . GLY A 1 200 ? 26.562 1.648 2.814 1 25.88 200 GLY A C 1
ATOM 1418 O O . GLY A 1 200 ? 26.781 0.503 2.414 1 25.88 200 GLY A O 1
ATOM 1419 N N . GLY A 1 201 ? 27.141 2.646 2.129 1 22.44 201 GLY A N 1
ATOM 1420 C CA . GLY A 1 201 ? 28.266 2.191 1.329 1 22.44 201 GLY A CA 1
ATOM 1421 C C . GLY A 1 201 ? 29.562 2.08 2.121 1 22.44 201 GLY A C 1
ATOM 1422 O O . GLY A 1 201 ? 30.609 1.768 1.562 1 22.44 201 GLY A O 1
ATOM 1423 N N . ARG A 1 202 ? 29.672 2.562 3.254 1 19.62 202 ARG A N 1
ATOM 1424 C CA . ARG A 1 202 ? 31 2.162 3.684 1 19.62 202 ARG A CA 1
ATOM 1425 C C . ARG A 1 202 ? 31 0.75 4.258 1 19.62 202 ARG A C 1
ATOM 1427 O O . ARG A 1 202 ? 30.031 0.35 4.918 1 19.62 202 ARG A O 1
ATOM 1434 N N . MET B 1 1 ? -12.266 -23.438 -8.07 1 47.03 1 MET B N 1
ATOM 1435 C CA . MET B 1 1 ? -13.648 -23 -8.195 1 47.03 1 MET B CA 1
ATOM 1436 C C . MET B 1 1 ? -13.727 -21.703 -8.992 1 47.03 1 MET B C 1
ATOM 1438 O O . MET B 1 1 ? -12.961 -20.766 -8.75 1 47.03 1 MET B O 1
ATOM 1442 N N . THR B 1 2 ? -14.422 -21.797 -10.102 1 62.19 2 THR B N 1
ATOM 1443 C CA . THR B 1 2 ? -14.625 -20.688 -11.023 1 62.19 2 THR B CA 1
ATOM 1444 C C . THR B 1 2 ? -15.305 -19.516 -10.312 1 62.19 2 THR B C 1
ATOM 1446 O O . THR B 1 2 ? -16.297 -19.703 -9.617 1 62.19 2 THR B O 1
ATOM 1449 N N . ARG B 1 3 ? -14.625 -18.469 -10.047 1 77.62 3 ARG B N 1
ATOM 1450 C CA . ARG B 1 3 ? -15.148 -17.25 -9.438 1 77.62 3 ARG B CA 1
ATOM 1451 C C . ARG B 1 3 ? -16.344 -16.719 -10.227 1 77.62 3 ARG B C 1
ATOM 1453 O O . ARG B 1 3 ? -16.281 -16.609 -11.453 1 77.62 3 ARG B O 1
ATOM 1460 N N . ARG B 1 4 ? -17.547 -16.672 -9.555 1 86.62 4 ARG B N 1
ATOM 1461 C CA . ARG B 1 4 ? -18.672 -15.969 -10.164 1 86.62 4 ARG B CA 1
ATOM 1462 C C . ARG B 1 4 ? -18.266 -14.578 -10.625 1 86.62 4 ARG B C 1
ATOM 1464 O O . ARG B 1 4 ? -17.438 -13.922 -9.992 1 86.62 4 ARG B O 1
ATOM 1471 N N . PRO B 1 5 ? -18.875 -14.195 -11.75 1 91.56 5 PRO B N 1
ATOM 1472 C CA . PRO B 1 5 ? -18.562 -12.844 -12.211 1 91.56 5 PRO B CA 1
ATOM 1473 C C . PRO B 1 5 ? -18.922 -11.773 -11.18 1 91.56 5 PRO B C 1
ATOM 1475 O O . PRO B 1 5 ? -19.906 -11.914 -10.445 1 91.56 5 PRO B O 1
ATOM 1478 N N . ALA B 1 6 ? -18.203 -10.766 -11.242 1 95.31 6 ALA B N 1
ATOM 1479 C CA . ALA B 1 6 ? -18.406 -9.672 -10.305 1 95.31 6 ALA B CA 1
ATOM 1480 C C . ALA B 1 6 ? -19.688 -8.906 -10.625 1 95.31 6 ALA B C 1
ATOM 1482 O O . ALA B 1 6 ? -20 -8.664 -11.797 1 95.31 6 ALA B O 1
ATOM 1483 N N . ASP B 1 7 ? -20.484 -8.625 -9.648 1 97.81 7 ASP B N 1
ATOM 1484 C CA . ASP B 1 7 ? -21.609 -7.695 -9.719 1 97.81 7 ASP B CA 1
ATOM 1485 C C . ASP B 1 7 ? -21.188 -6.297 -9.266 1 97.81 7 ASP B C 1
ATOM 1487 O O . ASP B 1 7 ? -21.25 -5.984 -8.078 1 97.81 7 ASP B O 1
ATOM 1491 N N . LEU B 1 8 ? -20.859 -5.473 -10.242 1 98 8 LEU B N 1
ATOM 1492 C CA . LEU B 1 8 ? -20.25 -4.188 -9.93 1 98 8 LEU B CA 1
ATOM 1493 C C . LEU B 1 8 ? -21.234 -3.277 -9.203 1 98 8 LEU B C 1
ATOM 1495 O O . LEU B 1 8 ? -20.828 -2.48 -8.352 1 98 8 LEU B O 1
ATOM 1499 N N . ASP B 1 9 ? -22.5 -3.367 -9.547 1 98.44 9 ASP B N 1
ATOM 1500 C CA . ASP B 1 9 ? -23.5 -2.531 -8.875 1 98.44 9 ASP B CA 1
ATOM 1501 C C . ASP B 1 9 ? -23.625 -2.906 -7.398 1 98.44 9 ASP B C 1
ATOM 1503 O O . ASP B 1 9 ? -23.656 -2.031 -6.531 1 98.44 9 ASP B O 1
ATOM 1507 N N . ARG B 1 10 ? -23.672 -4.16 -7.16 1 98.31 10 ARG B N 1
ATOM 1508 C CA . ARG B 1 10 ? -23.75 -4.629 -5.781 1 98.31 10 ARG B CA 1
ATOM 1509 C C . ARG B 1 10 ? -22.469 -4.281 -5.02 1 98.31 10 ARG B C 1
ATOM 1511 O O . ARG B 1 10 ? -22.531 -3.873 -3.857 1 98.31 10 ARG B O 1
ATOM 1518 N N . ALA B 1 11 ? -21.344 -4.473 -5.691 1 98.62 11 ALA B N 1
ATOM 1519 C CA . ALA B 1 11 ? -20.062 -4.121 -5.07 1 98.62 11 ALA B CA 1
ATOM 1520 C C . ALA B 1 11 ? -20 -2.631 -4.75 1 98.62 11 ALA B C 1
ATOM 1522 O O . ALA B 1 11 ? -19.547 -2.24 -3.672 1 98.62 11 ALA B O 1
ATOM 1523 N N . THR B 1 12 ? -20.469 -1.817 -5.68 1 98.62 12 THR B N 1
ATOM 1524 C CA . THR B 1 12 ? -20.5 -0.37 -5.492 1 98.62 12 THR B CA 1
ATOM 1525 C C . THR B 1 12 ? -21.312 0.002 -4.262 1 98.62 12 THR B C 1
ATOM 1527 O O . THR B 1 12 ? -20.844 0.745 -3.398 1 98.62 12 THR B O 1
ATOM 1530 N N . ARG B 1 13 ? -22.453 -0.563 -4.133 1 98.44 13 ARG B N 1
ATOM 1531 C CA . ARG B 1 13 ? -23.344 -0.279 -3.004 1 98.44 13 ARG B CA 1
ATOM 1532 C C . ARG B 1 13 ? -22.703 -0.72 -1.688 1 98.44 13 ARG B C 1
ATOM 1534 O O . ARG B 1 13 ? -22.828 -0.036 -0.671 1 98.44 13 ARG B O 1
ATOM 1541 N N . ALA B 1 14 ? -22.062 -1.834 -1.733 1 98.62 14 ALA B N 1
ATOM 1542 C CA . ALA B 1 14 ? -21.422 -2.35 -0.529 1 98.62 14 ALA B CA 1
ATOM 1543 C C . ALA B 1 14 ? -20.328 -1.401 -0.043 1 98.62 14 ALA B C 1
ATOM 1545 O O . ALA B 1 14 ? -20.188 -1.166 1.159 1 98.62 14 ALA B O 1
ATOM 1546 N N . VAL B 1 15 ? -19.547 -0.882 -0.957 1 98.62 15 VAL B N 1
ATOM 1547 C CA . VAL B 1 15 ? -18.5 0.062 -0.593 1 98.62 15 VAL B CA 1
ATOM 1548 C C . VAL B 1 15 ? -19.109 1.322 0.006 1 98.62 15 VAL B C 1
ATOM 1550 O O . VAL B 1 15 ? -18.625 1.851 1.005 1 98.62 15 VAL B O 1
ATOM 1553 N N . GLU B 1 16 ? -20.203 1.792 -0.595 1 98.44 16 GLU B N 1
ATOM 1554 C CA . GLU B 1 16 ? -20.875 2.984 -0.088 1 98.44 16 GLU B CA 1
ATOM 1555 C C . GLU B 1 16 ? -21.453 2.744 1.302 1 98.44 16 GLU B C 1
ATOM 1557 O O . GLU B 1 16 ? -21.359 3.605 2.178 1 98.44 16 GLU B O 1
ATOM 1562 N N . ASP B 1 17 ? -21.984 1.558 1.5 1 98.44 17 ASP B N 1
ATOM 1563 C CA . ASP B 1 17 ? -22.484 1.176 2.818 1 98.44 17 ASP B CA 1
ATOM 1564 C C . ASP B 1 17 ? -21.344 1.118 3.838 1 98.44 17 ASP B C 1
ATOM 1566 O O . ASP B 1 17 ? -21.516 1.516 4.992 1 98.44 17 ASP B O 1
ATOM 1570 N N . PHE B 1 18 ? -20.266 0.624 3.42 1 98.69 18 PHE B N 1
ATOM 1571 C CA . PHE B 1 18 ? -19.094 0.53 4.266 1 98.69 18 PHE B CA 1
ATOM 1572 C C . PHE B 1 18 ? -18.656 1.91 4.746 1 98.69 18 PHE B C 1
ATOM 1574 O O . PHE B 1 18 ? -18.484 2.133 5.945 1 98.69 18 PHE B O 1
ATOM 1581 N N . LEU B 1 19 ? -18.5 2.83 3.795 1 98.25 19 LEU B N 1
ATOM 1582 C CA . LEU B 1 19 ? -18.078 4.188 4.125 1 98.25 19 LEU B CA 1
ATOM 1583 C C . LEU B 1 19 ? -19.094 4.859 5.051 1 98.25 19 LEU B C 1
ATOM 1585 O O . LEU B 1 19 ? -18.719 5.551 5.996 1 98.25 19 LEU B O 1
ATOM 1589 N N . ASP B 1 20 ? -20.391 4.602 4.75 1 97.75 20 ASP B N 1
ATOM 1590 C CA . ASP B 1 20 ? -21.438 5.156 5.605 1 97.75 20 ASP B CA 1
ATOM 1591 C C . ASP B 1 20 ? -21.328 4.613 7.027 1 97.75 20 ASP B C 1
ATOM 1593 O O . ASP B 1 20 ? -21.438 5.367 7.996 1 97.75 20 ASP B O 1
ATOM 1597 N N . ALA B 1 21 ? -21.125 3.334 7.109 1 98.06 21 ALA B N 1
ATOM 1598 C CA . ALA B 1 21 ? -21 2.676 8.406 1 98.06 21 ALA B CA 1
ATOM 1599 C C . ALA B 1 21 ? -19.797 3.215 9.188 1 98.06 21 ALA B C 1
ATOM 1601 O O . ALA B 1 21 ? -19.812 3.227 10.422 1 98.06 21 ALA B O 1
ATOM 1602 N N . LEU B 1 22 ? -18.766 3.689 8.477 1 97.5 22 LEU B N 1
ATOM 1603 C CA . LEU B 1 22 ? -17.562 4.215 9.102 1 97.5 22 LEU B CA 1
ATOM 1604 C C . LEU B 1 22 ? -17.734 5.688 9.461 1 97.5 22 LEU B C 1
ATOM 1606 O O . LEU B 1 22 ? -16.828 6.305 10.023 1 97.5 22 LEU B O 1
ATOM 1610 N N . GLY B 1 23 ? -18.859 6.273 9.125 1 96.19 23 GLY B N 1
ATOM 1611 C CA . GLY B 1 23 ? -19.141 7.66 9.453 1 96.19 23 GLY B CA 1
ATOM 1612 C C . GLY B 1 23 ? -18.625 8.641 8.422 1 96.19 23 GLY B C 1
ATOM 1613 O O . GLY B 1 23 ? -18.453 9.828 8.711 1 96.19 23 GLY B O 1
ATOM 1614 N N . VAL B 1 24 ? -18.266 8.102 7.188 1 95.75 24 VAL B N 1
ATOM 1615 C CA . VAL B 1 24 ? -17.781 8.945 6.098 1 95.75 24 VAL B CA 1
ATOM 1616 C C . VAL B 1 24 ? -18.578 8.648 4.828 1 95.75 24 VAL B C 1
ATOM 1618 O O . VAL B 1 24 ? -18 8.227 3.816 1 95.75 24 VAL B O 1
ATOM 1621 N N . PRO B 1 25 ? -19.844 9 4.863 1 95.38 25 PRO B N 1
ATOM 1622 C CA . PRO B 1 25 ? -20.672 8.711 3.689 1 95.38 25 PRO B CA 1
ATOM 1623 C C . PRO B 1 25 ? -20.219 9.453 2.443 1 95.38 25 PRO B C 1
ATOM 1625 O O . PRO B 1 25 ? -19.547 10.484 2.551 1 95.38 25 PRO B O 1
ATOM 1628 N N . VAL B 1 26 ? -20.641 8.922 1.313 1 95.06 26 VAL B N 1
ATOM 1629 C CA . VAL B 1 26 ? -20.203 9.461 0.033 1 95.06 26 VAL B CA 1
ATOM 1630 C C . VAL B 1 26 ? -20.688 10.906 -0.109 1 95.06 26 VAL B C 1
ATOM 1632 O O . VAL B 1 26 ? -20.062 11.711 -0.804 1 95.06 26 VAL B O 1
ATOM 1635 N N . SER B 1 27 ? -21.719 11.266 0.565 1 93.25 27 SER B N 1
ATOM 1636 C CA . SER B 1 27 ? -22.281 12.602 0.467 1 93.25 27 SER B CA 1
ATOM 1637 C C . SER B 1 27 ? -21.469 13.609 1.273 1 93.25 27 SER B C 1
ATOM 1639 O O . SER B 1 27 ? -21.656 14.82 1.137 1 93.25 27 SER B O 1
ATOM 1641 N N . SER B 1 28 ? -20.562 13.086 2.053 1 90.62 28 SER B N 1
ATOM 1642 C CA . SER B 1 28 ? -19.828 13.969 2.957 1 90.62 28 SER B CA 1
ATOM 1643 C C . SER B 1 28 ? -18.734 14.727 2.223 1 90.62 28 SER B C 1
ATOM 1645 O O . SER B 1 28 ? -18.203 15.719 2.73 1 90.62 28 SER B O 1
ATOM 1647 N N . ASP B 1 29 ? -18.359 14.266 1.053 1 91.75 29 ASP B N 1
ATOM 1648 C CA . ASP B 1 29 ? -17.219 14.805 0.314 1 91.75 29 ASP B CA 1
ATOM 1649 C C . ASP B 1 29 ? -17.375 14.555 -1.185 1 91.75 29 ASP B C 1
ATOM 1651 O O . ASP B 1 29 ? -17.578 13.414 -1.612 1 91.75 29 ASP B O 1
ATOM 1655 N N . PRO B 1 30 ? -17.203 15.602 -1.926 1 92 30 PRO B N 1
ATOM 1656 C CA . PRO B 1 30 ? -17.312 15.43 -3.375 1 92 30 PRO B CA 1
ATOM 1657 C C . PRO B 1 30 ? -16.328 14.406 -3.924 1 92 30 PRO B C 1
ATOM 1659 O O . PRO B 1 30 ? -16.609 13.742 -4.926 1 92 30 PRO B O 1
ATOM 1662 N N . GLU B 1 31 ? -15.172 14.234 -3.283 1 90.94 31 GLU B N 1
ATOM 1663 C CA . GLU B 1 31 ? -14.148 13.312 -3.74 1 90.94 31 GLU B CA 1
ATOM 1664 C C . GLU B 1 31 ? -14.602 11.859 -3.6 1 90.94 31 GLU B C 1
ATOM 1666 O O . GLU B 1 31 ? -14.008 10.953 -4.191 1 90.94 31 GLU B O 1
ATOM 1671 N N . LEU B 1 32 ? -15.672 11.648 -2.832 1 95.69 32 LEU B N 1
ATOM 1672 C CA . LEU B 1 32 ? -16.109 10.289 -2.539 1 95.69 32 LEU B CA 1
ATOM 1673 C C . LEU B 1 32 ? -17.234 9.867 -3.473 1 95.69 32 LEU B C 1
ATOM 1675 O O . LEU B 1 32 ? -17.656 8.711 -3.473 1 95.69 32 LEU B O 1
ATOM 1679 N N . SER B 1 33 ? -17.719 10.797 -4.324 1 94.88 33 SER B N 1
ATOM 1680 C CA . SER B 1 33 ? -18.938 10.586 -5.086 1 94.88 33 SER B CA 1
ATOM 1681 C C . SER B 1 33 ? -18.844 9.336 -5.957 1 94.88 33 SER B C 1
ATOM 1683 O O . SER B 1 33 ? -19.812 8.594 -6.09 1 94.88 33 SER B O 1
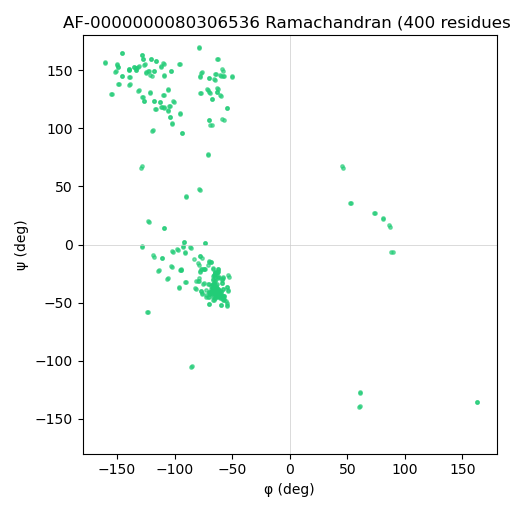ATOM 1685 N N . GLU B 1 34 ? -17.656 9.109 -6.523 1 96.44 34 GLU B N 1
ATOM 1686 C CA . GLU B 1 34 ? -17.5 7.965 -7.418 1 96.44 34 GLU B CA 1
ATOM 1687 C C . GLU B 1 34 ? -16.641 6.879 -6.781 1 96.44 34 GLU B C 1
ATOM 1689 O O . GLU B 1 34 ? -16.203 5.945 -7.461 1 96.44 34 GLU B O 1
ATOM 1694 N N . THR B 1 35 ? -16.438 6.992 -5.488 1 97.25 35 THR B N 1
ATOM 1695 C CA . THR B 1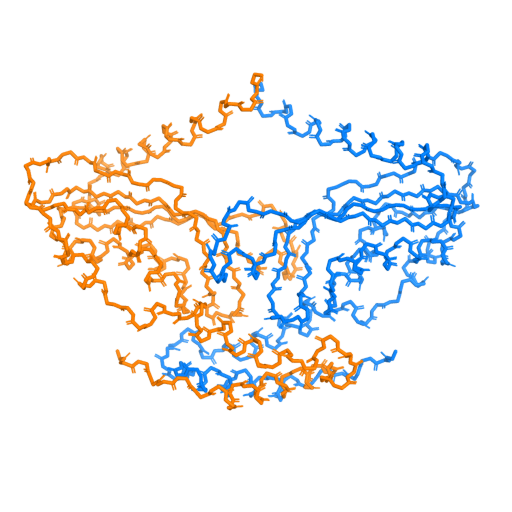 35 ? -15.539 6.086 -4.789 1 97.25 35 THR B CA 1
ATOM 1696 C C . THR B 1 35 ? -16.047 4.645 -4.871 1 97.25 35 THR B C 1
ATOM 1698 O O . THR B 1 35 ? -15.273 3.73 -5.168 1 97.25 35 THR B O 1
ATOM 1701 N N . GLY B 1 36 ? -17.375 4.457 -4.656 1 98 36 GLY B N 1
ATOM 1702 C CA . GLY B 1 36 ? -17.922 3.115 -4.695 1 98 36 GLY B CA 1
ATOM 1703 C C . GLY B 1 36 ? -17.625 2.381 -5.988 1 98 36 GLY B C 1
ATOM 1704 O O . GLY B 1 36 ? -17.078 1.27 -5.965 1 98 36 GLY B O 1
ATOM 1705 N N . ARG B 1 37 ? -17.875 3.031 -7.066 1 97.94 37 ARG B N 1
ATOM 1706 C CA . ARG B 1 37 ? -17.688 2.414 -8.375 1 97.94 37 ARG B CA 1
ATOM 1707 C C . ARG B 1 37 ? -16.203 2.209 -8.672 1 97.94 37 ARG B C 1
ATOM 1709 O O . ARG B 1 37 ? -15.805 1.156 -9.172 1 97.94 37 ARG B O 1
ATOM 1716 N N . ARG B 1 38 ? -15.43 3.145 -8.328 1 97.62 38 ARG B N 1
ATOM 1717 C CA . ARG B 1 38 ? -14 3.07 -8.602 1 97.62 38 ARG B CA 1
ATOM 1718 C C . ARG B 1 38 ? -13.352 1.938 -7.812 1 97.62 38 ARG B C 1
ATOM 1720 O O . ARG B 1 38 ? -12.484 1.229 -8.328 1 97.62 38 ARG B O 1
ATOM 1727 N N . VAL B 1 39 ? -13.758 1.816 -6.555 1 98.38 39 VAL B N 1
ATOM 1728 C CA . VAL B 1 39 ? -13.234 0.733 -5.727 1 98.38 39 VAL B CA 1
ATOM 1729 C C . VAL B 1 39 ? -13.68 -0.612 -6.293 1 98.38 39 VAL B C 1
ATOM 1731 O O . VAL B 1 39 ? -12.875 -1.529 -6.445 1 98.38 39 VAL B O 1
ATOM 1734 N N . ALA B 1 40 ? -14.93 -0.725 -6.637 1 98.31 40 ALA B N 1
ATOM 1735 C CA . ALA B 1 40 ? -15.461 -1.961 -7.207 1 98.31 40 ALA B CA 1
ATOM 1736 C C . ALA B 1 40 ? -14.695 -2.359 -8.469 1 98.31 40 ALA B C 1
ATOM 1738 O O . ALA B 1 40 ? -14.281 -3.512 -8.609 1 98.31 40 ALA B O 1
ATOM 1739 N N . GLU B 1 41 ? -14.453 -1.417 -9.281 1 97.56 41 GLU B N 1
ATOM 1740 C CA . GLU B 1 41 ? -13.75 -1.676 -10.531 1 97.56 41 GLU B CA 1
ATOM 1741 C C . GLU B 1 41 ? -12.289 -2.033 -10.281 1 97.56 41 GLU B C 1
ATOM 1743 O O . GLU B 1 41 ? -11.75 -2.941 -10.922 1 97.56 41 GLU B O 1
ATOM 1748 N N . ALA B 1 42 ? -11.711 -1.312 -9.398 1 97.62 42 ALA B N 1
ATOM 1749 C CA . ALA B 1 42 ? -10.305 -1.574 -9.086 1 97.62 42 ALA B CA 1
ATOM 1750 C C . ALA B 1 42 ? -10.109 -3.012 -8.609 1 97.62 42 ALA B C 1
ATOM 1752 O O . ALA B 1 42 ? -9.172 -3.691 -9.047 1 97.62 42 ALA B O 1
ATOM 1753 N N . PHE B 1 43 ? -11.016 -3.416 -7.742 1 98 43 PHE B N 1
ATOM 1754 C CA . PHE B 1 43 ? -10.891 -4.777 -7.234 1 98 43 PHE B CA 1
ATOM 1755 C C . PHE B 1 43 ? -11.211 -5.793 -8.32 1 98 43 PHE B C 1
ATOM 1757 O O . PHE B 1 43 ? -10.453 -6.742 -8.539 1 98 43 PHE B O 1
ATOM 1764 N N . ALA B 1 44 ? -12.242 -5.594 -9.039 1 96.69 44 ALA B N 1
ATOM 1765 C CA . ALA B 1 44 ? -12.727 -6.566 -10.008 1 96.69 44 ALA B CA 1
ATOM 1766 C C . ALA B 1 44 ? -11.758 -6.699 -11.18 1 96.69 44 ALA B C 1
ATOM 1768 O O . ALA B 1 44 ? -11.484 -7.809 -11.648 1 96.69 44 ALA B O 1
ATOM 1769 N N . SER B 1 45 ? -11.188 -5.57 -11.594 1 95.44 45 SER B N 1
ATOM 1770 C CA . SER B 1 45 ? -10.477 -5.566 -12.867 1 95.44 45 SER B CA 1
ATOM 1771 C C . SER B 1 45 ? -8.969 -5.609 -12.664 1 95.44 45 SER B C 1
ATOM 1773 O O . SER B 1 45 ? -8.219 -5.957 -13.578 1 95.44 45 SER B O 1
ATOM 1775 N N . ASP B 1 46 ? -8.531 -5.281 -11.5 1 96.44 46 ASP B N 1
ATOM 1776 C CA . ASP B 1 46 ? -7.086 -5.176 -11.305 1 96.44 46 ASP B CA 1
ATOM 1777 C C . ASP B 1 46 ? -6.621 -6.066 -10.164 1 96.44 46 ASP B C 1
ATOM 1779 O O . ASP B 1 46 ? -5.91 -7.051 -10.383 1 96.44 46 ASP B O 1
ATOM 1783 N N . LEU B 1 47 ? -7.176 -5.852 -8.969 1 97.25 47 LEU B N 1
ATOM 1784 C CA . LEU B 1 47 ? -6.598 -6.414 -7.754 1 97.25 47 LEU B CA 1
ATOM 1785 C C . LEU B 1 47 ? -6.941 -7.895 -7.625 1 97.25 47 LEU B C 1
ATOM 1787 O O . LEU B 1 47 ? -6.219 -8.648 -6.973 1 97.25 47 LEU B O 1
ATOM 1791 N N . LEU B 1 48 ? -8.055 -8.344 -8.281 1 96.94 48 LEU B N 1
ATOM 1792 C CA . LEU B 1 48 ? -8.469 -9.742 -8.172 1 96.94 48 LEU B CA 1
ATOM 1793 C C . LEU B 1 48 ? -8.547 -10.391 -9.555 1 96.94 48 LEU B C 1
ATOM 1795 O O . LEU B 1 48 ? -9.203 -11.422 -9.719 1 96.94 48 LEU B O 1
ATOM 1799 N N . GLU B 1 49 ? -7.879 -9.797 -10.547 1 95.25 49 GLU B N 1
ATOM 1800 C CA . GLU B 1 49 ? -7.98 -10.289 -11.914 1 95.25 49 GLU B CA 1
ATOM 1801 C C . GLU B 1 49 ? -7.355 -11.672 -12.055 1 95.25 49 GLU B C 1
ATOM 1803 O O . GLU B 1 49 ? -7.676 -12.414 -12.992 1 95.25 49 GLU B O 1
ATOM 1808 N N . GLY B 1 50 ? -6.484 -12.078 -11.164 1 96.44 50 GLY B N 1
ATOM 1809 C CA . GLY B 1 50 ? -5.793 -13.359 -11.234 1 96.44 50 GLY B CA 1
ATOM 1810 C C . GLY B 1 50 ? -6.73 -14.547 -11.109 1 96.44 50 GLY B C 1
ATOM 1811 O O . GLY B 1 50 ? -6.387 -15.656 -11.523 1 96.44 50 GLY B O 1
ATOM 1812 N N . TYR B 1 51 ? -7.879 -14.305 -10.484 1 95.31 51 TYR B N 1
ATOM 1813 C CA . TYR B 1 51 ? -8.852 -15.383 -10.328 1 95.31 51 TYR B CA 1
ATOM 1814 C C . TYR B 1 51 ? -9.336 -15.875 -11.688 1 95.31 51 TYR B C 1
ATOM 1816 O O . TYR B 1 51 ? -9.812 -17 -11.812 1 95.31 51 TYR B O 1
ATOM 1824 N N . ALA B 1 52 ? -9.203 -15.07 -12.703 1 94.38 52 ALA B N 1
ATOM 1825 C CA . ALA B 1 52 ? -9.672 -15.438 -14.039 1 94.38 52 ALA B CA 1
ATOM 1826 C C . ALA B 1 52 ? -8.555 -16.094 -14.852 1 94.38 52 ALA B C 1
ATOM 1828 O O . ALA B 1 52 ? -8.773 -16.516 -15.992 1 94.38 52 ALA B O 1
ATOM 1829 N N . LEU B 1 53 ? -7.391 -16.203 -14.305 1 95.31 53 LEU B N 1
ATOM 1830 C CA . LEU B 1 53 ? -6.234 -16.734 -15.016 1 95.31 53 LEU B CA 1
ATOM 1831 C C . LEU B 1 53 ? -5.957 -18.172 -14.586 1 95.31 53 LEU B C 1
ATOM 1833 O O . LEU B 1 53 ? -6.285 -18.578 -13.469 1 95.31 53 LEU B O 1
ATOM 1837 N N . ASP B 1 54 ? -5.422 -18.891 -15.531 1 96.88 54 ASP B N 1
ATOM 1838 C CA . ASP B 1 54 ? -5.051 -20.297 -15.312 1 96.88 54 ASP B CA 1
ATOM 1839 C C . ASP B 1 54 ? -3.543 -20.484 -15.461 1 96.88 54 ASP B C 1
ATOM 1841 O O . ASP B 1 54 ? -2.994 -20.312 -16.547 1 96.88 54 ASP B O 1
ATOM 1845 N N . PRO B 1 55 ? -2.902 -20.891 -14.328 1 97.25 55 PRO B N 1
ATOM 1846 C CA . PRO B 1 55 ? -1.452 -21.078 -14.414 1 97.25 55 PRO B CA 1
ATOM 1847 C C . PRO B 1 55 ? -1.048 -22.109 -15.461 1 97.25 55 PRO B C 1
ATOM 1849 O O . PRO B 1 55 ? 0.016 -21.984 -16.078 1 97.25 55 PRO B O 1
ATOM 1852 N N . ALA B 1 56 ? -1.873 -23.078 -15.719 1 97.5 56 ALA B N 1
ATOM 1853 C CA . ALA B 1 56 ? -1.562 -24.094 -16.719 1 97.5 56 ALA B CA 1
ATOM 1854 C C . ALA B 1 56 ? -1.526 -23.5 -18.125 1 97.5 56 ALA B C 1
ATOM 1856 O O . ALA B 1 56 ? -0.714 -23.906 -18.953 1 97.5 56 ALA B O 1
ATOM 1857 N N . VAL B 1 57 ? -2.424 -22.578 -18.344 1 97.31 57 VAL B N 1
ATOM 1858 C CA . VAL B 1 57 ? -2.469 -21.922 -19.656 1 97.31 57 VAL B CA 1
ATOM 1859 C C . VAL B 1 57 ? -1.248 -21.016 -19.812 1 97.31 57 VAL B C 1
ATOM 1861 O O . VAL B 1 57 ? -0.614 -21 -20.875 1 97.31 57 VAL B O 1
ATOM 1864 N N . ILE B 1 58 ? -0.865 -20.312 -18.812 1 96.88 58 ILE B N 1
ATOM 1865 C CA . ILE B 1 58 ? 0.281 -19.406 -18.844 1 96.88 58 ILE B CA 1
ATOM 1866 C C . ILE B 1 58 ? 1.556 -20.203 -19.125 1 96.88 58 ILE B C 1
ATOM 1868 O O . ILE B 1 58 ? 2.371 -19.797 -19.953 1 96.88 58 ILE B O 1
ATOM 1872 N N . LEU B 1 59 ? 1.726 -21.375 -18.531 1 96.56 59 LEU B N 1
ATOM 1873 C CA . LEU B 1 59 ? 2.953 -22.156 -18.594 1 96.56 59 LEU B CA 1
ATOM 1874 C C . LEU B 1 59 ? 2.918 -23.125 -19.781 1 96.56 59 LEU B C 1
ATOM 1876 O O . LEU B 1 59 ? 3.922 -23.766 -20.094 1 96.56 59 LEU B O 1
ATOM 1880 N N . GLY B 1 60 ? 1.775 -23.156 -20.375 1 93.5 60 GLY B N 1
ATOM 1881 C CA . GLY B 1 60 ? 1.634 -24.031 -21.531 1 93.5 60 GLY B CA 1
ATOM 1882 C C . GLY B 1 60 ? 2.326 -23.5 -22.766 1 93.5 60 GLY B C 1
ATOM 1883 O O . GLY B 1 60 ? 2.596 -24.266 -23.703 1 93.5 60 GLY B O 1
ATOM 1884 N N . GLU B 1 61 ? 2.557 -22.219 -22.781 1 90.12 61 GLU B N 1
ATOM 1885 C CA . GLU B 1 61 ? 3.277 -21.625 -23.906 1 90.12 61 GLU B CA 1
ATOM 1886 C C . GLU B 1 61 ? 4.777 -21.875 -23.797 1 90.12 61 GLU B C 1
ATOM 1888 O O . GLU B 1 61 ? 5.582 -20.984 -24.047 1 90.12 61 GLU B O 1
ATOM 1893 N N . ALA B 1 62 ? 5.152 -23.125 -23.516 1 92.62 62 ALA B N 1
ATOM 1894 C CA . ALA B 1 62 ? 6.547 -23.484 -23.266 1 92.62 62 ALA B CA 1
ATOM 1895 C C . ALA B 1 62 ? 7.203 -24.016 -24.547 1 92.62 62 ALA B C 1
ATOM 1897 O O . ALA B 1 62 ? 6.516 -24.375 -25.5 1 92.62 62 ALA B O 1
ATOM 1898 N N . THR B 1 63 ? 8.5 -23.906 -24.609 1 93.88 63 THR B N 1
ATOM 1899 C CA . THR B 1 63 ? 9.289 -24.391 -25.734 1 93.88 63 THR B CA 1
ATOM 1900 C C . THR B 1 63 ? 10.312 -25.422 -25.266 1 93.88 63 THR B C 1
ATOM 1902 O O . THR B 1 63 ? 10.883 -25.297 -24.188 1 93.88 63 THR B O 1
ATOM 1905 N N . SER B 1 64 ? 10.516 -26.359 -26.188 1 94.38 64 SER B N 1
ATOM 1906 C CA . SER B 1 64 ? 11.523 -27.375 -25.859 1 94.38 64 SER B CA 1
ATOM 1907 C C . SER B 1 64 ? 12.906 -26.734 -25.703 1 94.38 64 SER B C 1
ATOM 1909 O O . SER B 1 64 ? 13.273 -25.844 -26.469 1 94.38 64 SER B O 1
ATOM 1911 N N . SER B 1 65 ? 13.492 -27.188 -24.656 1 90.88 65 SER B N 1
ATOM 1912 C CA . SER B 1 65 ? 14.828 -26.672 -24.406 1 90.88 65 SER B CA 1
ATOM 1913 C C . SER B 1 65 ? 15.727 -27.719 -23.781 1 90.88 65 SER B C 1
ATOM 1915 O O . SER B 1 65 ? 15.266 -28.547 -22.984 1 90.88 65 SER B O 1
ATOM 1917 N N . SER B 1 66 ? 17.047 -27.672 -24.156 1 90.06 66 SER B N 1
ATOM 1918 C CA . SER B 1 66 ? 18.031 -28.547 -23.531 1 90.06 66 SER B CA 1
ATOM 1919 C C . SER B 1 66 ? 18.688 -27.891 -22.328 1 90.06 66 SER B C 1
ATOM 1921 O O . SER B 1 66 ? 19.547 -28.484 -21.672 1 90.06 66 SER B O 1
ATOM 1923 N N . ALA B 1 67 ? 18.188 -26.719 -22.109 1 82.31 67 ALA B N 1
ATOM 1924 C CA . ALA B 1 67 ? 18.719 -26 -20.953 1 82.31 67 ALA B CA 1
ATOM 1925 C C . ALA B 1 67 ? 18.484 -26.781 -19.672 1 82.31 67 ALA B C 1
ATOM 1927 O O . ALA B 1 67 ? 17.375 -27.281 -19.438 1 82.31 67 ALA B O 1
ATOM 1928 N N . SER B 1 68 ? 19.609 -26.938 -18.953 1 86.5 68 SER B N 1
ATOM 1929 C CA . SER B 1 68 ? 19.469 -27.688 -17.703 1 86.5 68 SER B CA 1
ATOM 1930 C C . SER B 1 68 ? 19.828 -26.828 -16.5 1 86.5 68 SER B C 1
ATOM 1932 O O . SER B 1 68 ? 19.547 -27.203 -15.359 1 86.5 68 SER B O 1
ATOM 1934 N N . GLY B 1 69 ? 20.422 -25.625 -16.797 1 89.56 69 GLY B N 1
ATOM 1935 C CA . GLY B 1 69 ? 20.844 -24.75 -15.703 1 89.56 69 GLY B CA 1
ATOM 1936 C C . GLY B 1 69 ? 19.688 -23.969 -15.094 1 89.56 69 GLY B C 1
ATOM 1937 O O . GLY B 1 69 ? 18.594 -23.922 -15.664 1 89.56 69 GLY B O 1
ATOM 1938 N N . LEU B 1 70 ? 20 -23.359 -14 1 94.31 70 LEU B N 1
ATOM 1939 C CA . LEU B 1 70 ? 19.031 -22.578 -13.234 1 94.31 70 LEU B CA 1
ATOM 1940 C C . LEU B 1 70 ? 18.609 -21.344 -14.008 1 94.31 70 LEU B C 1
ATOM 1942 O O . LEU B 1 70 ? 19.453 -20.594 -14.508 1 94.31 70 LEU B O 1
ATOM 1946 N N . VAL B 1 71 ? 17.297 -21.141 -14.219 1 95.06 71 VAL B N 1
ATOM 1947 C CA . VAL B 1 71 ? 16.719 -19.922 -14.773 1 95.06 71 VAL B CA 1
ATOM 1948 C C . VAL B 1 71 ? 16.125 -19.078 -13.656 1 95.06 71 VAL B C 1
ATOM 1950 O O . VAL B 1 71 ? 15.281 -19.562 -12.883 1 95.06 71 VAL B O 1
ATOM 1953 N N . VAL B 1 72 ? 16.625 -17.766 -13.562 1 94.94 72 VAL B N 1
ATOM 1954 C CA . VAL B 1 72 ? 16.172 -16.938 -12.453 1 94.94 72 VAL B CA 1
ATOM 1955 C C . VAL B 1 72 ? 15.656 -15.602 -13 1 94.94 72 VAL B C 1
ATOM 1957 O O . VAL B 1 72 ? 16.312 -14.969 -13.836 1 94.94 72 VAL B O 1
ATOM 1960 N N . VAL B 1 73 ? 14.469 -15.234 -12.656 1 95.81 73 VAL B N 1
ATOM 1961 C CA . VAL B 1 73 ? 13.938 -13.891 -12.875 1 95.81 73 VAL B CA 1
ATOM 1962 C C . VAL B 1 73 ? 13.812 -13.156 -11.539 1 95.81 73 VAL B C 1
ATOM 1964 O O . VAL B 1 73 ? 13.102 -13.609 -10.641 1 95.81 73 VAL B O 1
ATOM 1967 N N . THR B 1 74 ? 14.578 -12.023 -11.398 1 94 74 THR B N 1
ATOM 1968 C CA . THR B 1 74 ? 14.602 -11.297 -10.133 1 94 74 THR B CA 1
ATOM 1969 C C . THR B 1 74 ? 13.875 -9.961 -10.258 1 94 74 THR B C 1
ATOM 1971 O O . THR B 1 74 ? 13.703 -9.445 -11.359 1 94 74 THR B O 1
ATOM 1974 N N . GLY B 1 75 ? 13.406 -9.484 -9.117 1 94.25 75 GLY B N 1
ATOM 1975 C CA . GLY B 1 75 ? 12.898 -8.125 -9.031 1 94.25 75 GLY B CA 1
ATOM 1976 C C . GLY B 1 75 ? 11.547 -7.949 -9.695 1 94.25 75 GLY B C 1
ATOM 1977 O O . GLY B 1 75 ? 11.25 -6.887 -10.25 1 94.25 75 GLY B O 1
ATOM 1978 N N . ILE B 1 76 ? 10.766 -9.047 -9.758 1 94.75 76 ILE B N 1
ATOM 1979 C CA . ILE B 1 76 ? 9.422 -8.914 -10.305 1 94.75 76 ILE B CA 1
ATOM 1980 C C . ILE B 1 76 ? 8.562 -8.078 -9.367 1 94.75 76 ILE B C 1
ATOM 1982 O O . ILE B 1 76 ? 8.133 -8.562 -8.312 1 94.75 76 ILE B O 1
ATOM 1986 N N . ALA B 1 77 ? 8.359 -6.82 -9.742 1 95.12 77 ALA B N 1
ATOM 1987 C CA . ALA B 1 77 ? 7.527 -5.945 -8.93 1 95.12 77 ALA B CA 1
ATOM 1988 C C . ALA B 1 77 ? 6.09 -6.461 -8.867 1 95.12 77 ALA B C 1
ATOM 1990 O O . ALA B 1 77 ? 5.516 -6.832 -9.891 1 95.12 77 ALA B O 1
ATOM 1991 N N . THR B 1 78 ? 5.551 -6.531 -7.617 1 94.69 78 THR B N 1
ATOM 1992 C CA . THR B 1 78 ? 4.211 -7.094 -7.48 1 94.69 78 THR B CA 1
ATOM 1993 C C . THR B 1 78 ? 3.48 -6.469 -6.297 1 94.69 78 THR B C 1
ATOM 1995 O O . THR B 1 78 ? 4.105 -5.863 -5.422 1 94.69 78 THR B O 1
ATOM 1998 N N . THR B 1 79 ? 2.143 -6.48 -6.379 1 95.94 79 THR B N 1
ATOM 1999 C CA . THR B 1 79 ? 1.243 -6.141 -5.281 1 95.94 79 THR B CA 1
ATOM 2000 C C . THR B 1 79 ? 0.232 -7.262 -5.047 1 95.94 79 THR B C 1
ATOM 2002 O O . THR B 1 79 ? -0.427 -7.715 -5.984 1 95.94 79 THR B O 1
ATOM 2005 N N . ALA B 1 80 ? 0.222 -7.738 -3.844 1 96.69 80 ALA B N 1
ATOM 2006 C CA . ALA B 1 80 ? -0.775 -8.727 -3.443 1 96.69 80 ALA B CA 1
ATOM 2007 C C . ALA B 1 80 ? -1.75 -8.141 -2.426 1 96.69 80 ALA B C 1
ATOM 2009 O O . ALA B 1 80 ? -1.437 -7.16 -1.75 1 96.69 80 ALA B O 1
ATOM 2010 N N . MET B 1 81 ? -2.963 -8.688 -2.393 1 96.44 81 MET B N 1
ATOM 2011 C CA . MET B 1 81 ? -3.969 -8.258 -1.424 1 96.44 81 MET B CA 1
ATOM 2012 C C . MET B 1 81 ? -4.133 -9.289 -0.315 1 96.44 81 MET B C 1
ATOM 2014 O O . MET B 1 81 ? -4.453 -10.453 -0.584 1 96.44 81 MET B O 1
ATOM 2018 N N . CYS B 1 82 ? -3.863 -8.883 0.88 1 95.62 82 CYS B N 1
ATOM 2019 C CA . CYS B 1 82 ? -3.992 -9.773 2.023 1 95.62 82 CYS B CA 1
ATOM 2020 C C . CYS B 1 82 ? -5.453 -10.102 2.303 1 95.62 82 CYS B C 1
ATOM 2022 O O . CYS B 1 82 ? -6.273 -9.195 2.477 1 95.62 82 CYS B O 1
ATOM 2024 N N . PRO B 1 83 ? -5.766 -11.352 2.455 1 96.19 83 PRO B N 1
ATOM 2025 C CA . PRO B 1 83 ? -7.16 -11.719 2.717 1 96.19 83 PRO B CA 1
ATOM 2026 C C . PRO B 1 83 ? -7.633 -11.305 4.105 1 96.19 83 PRO B C 1
ATOM 2028 O O . PRO B 1 83 ? -8.836 -11.281 4.375 1 96.19 83 PRO B O 1
ATOM 2031 N N . HIS B 1 84 ? -6.75 -10.969 4.984 1 94.81 84 HIS B N 1
ATOM 2032 C CA . HIS B 1 84 ? -7.133 -10.695 6.363 1 94.81 84 HIS B CA 1
ATOM 2033 C C . HIS B 1 84 ? -7.66 -9.273 6.516 1 94.81 84 HIS B C 1
ATOM 2035 O O . HIS B 1 84 ? -8.594 -9.031 7.281 1 94.81 84 HIS B O 1
ATOM 2041 N N . HIS B 1 85 ? -7.051 -8.336 5.781 1 95.94 85 HIS B N 1
ATOM 2042 C CA . HIS B 1 85 ? -7.406 -6.945 6.016 1 95.94 85 HIS B CA 1
ATOM 2043 C C . HIS B 1 85 ? -7.77 -6.238 4.715 1 95.94 85 HIS B C 1
ATOM 2045 O O . HIS B 1 85 ? -8.133 -5.062 4.719 1 95.94 85 HIS B O 1
ATOM 2051 N N . LEU B 1 86 ? -7.695 -6.918 3.551 1 97.44 86 LEU B N 1
ATOM 2052 C CA . LEU B 1 86 ? -7.879 -6.336 2.225 1 97.44 86 LEU B CA 1
ATOM 2053 C C . LEU B 1 86 ? -6.965 -5.133 2.029 1 97.44 86 LEU B C 1
ATOM 2055 O O . LEU B 1 86 ? -7.379 -4.113 1.47 1 97.44 86 LEU B O 1
ATOM 2059 N N . LEU B 1 87 ? -5.75 -5.215 2.613 1 97.19 87 LEU B N 1
ATOM 2060 C CA . LEU B 1 87 ? -4.699 -4.227 2.396 1 97.19 87 LEU B CA 1
ATOM 2061 C C . LEU B 1 87 ? -3.568 -4.812 1.558 1 97.19 87 LEU B C 1
ATOM 2063 O O . LEU B 1 87 ? -3.266 -6.004 1.662 1 97.19 87 LEU B O 1
ATOM 2067 N N . PRO B 1 88 ? -2.977 -3.959 0.728 1 97.06 88 PRO B N 1
ATOM 2068 C CA . PRO B 1 88 ? -1.948 -4.477 -0.178 1 97.06 88 PRO B CA 1
ATOM 2069 C C . PRO B 1 88 ? -0.616 -4.73 0.523 1 97.06 88 PRO B C 1
ATOM 2071 O O . PRO B 1 88 ? -0.341 -4.133 1.567 1 97.06 88 PRO B O 1
ATOM 2074 N N . ALA B 1 89 ? 0.097 -5.656 0.114 1 95.88 89 ALA B N 1
ATOM 2075 C CA . ALA B 1 89 ? 1.532 -5.848 0.312 1 95.88 89 ALA B CA 1
ATOM 2076 C C . ALA B 1 89 ? 2.289 -5.719 -1.006 1 95.88 89 ALA B C 1
ATOM 2078 O O . ALA B 1 89 ? 1.962 -6.391 -1.986 1 95.88 89 ALA B O 1
ATOM 2079 N N . SER B 1 90 ? 3.232 -4.789 -1.03 1 95.94 90 SER B N 1
ATOM 2080 C CA . SER B 1 90 ? 3.912 -4.527 -2.295 1 95.94 90 SER B CA 1
ATOM 2081 C C . SER B 1 90 ? 5.418 -4.719 -2.162 1 95.94 90 SER B C 1
ATOM 2083 O O . SER B 1 90 ? 5.988 -4.5 -1.089 1 95.94 90 SER B O 1
ATOM 2085 N N . GLY B 1 91 ? 6.078 -5.121 -3.236 1 95.25 91 GLY B N 1
ATOM 2086 C CA . GLY B 1 91 ? 7.512 -5.359 -3.307 1 95.25 91 GLY B CA 1
ATOM 2087 C C . GLY B 1 91 ? 7.922 -6.195 -4.504 1 95.25 91 GLY B C 1
ATOM 2088 O O . GLY B 1 91 ? 7.504 -5.922 -5.633 1 95.25 91 GLY B O 1
ATOM 2089 N N . VAL B 1 92 ? 8.789 -7.125 -4.207 1 95.81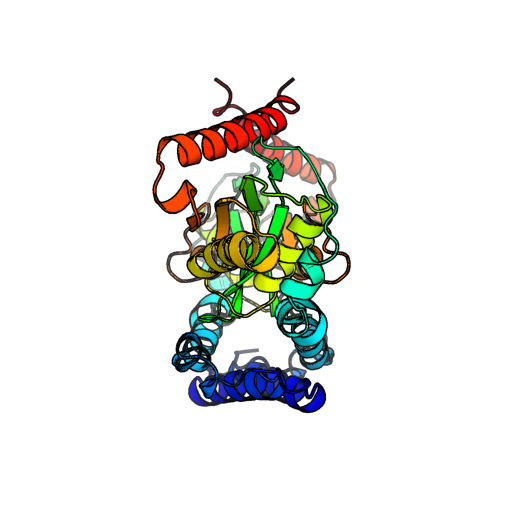 92 VAL B N 1
ATOM 2090 C CA . VAL B 1 92 ? 9.312 -7.879 -5.344 1 95.81 92 VAL B CA 1
ATOM 2091 C C . VAL B 1 92 ? 9.227 -9.375 -5.055 1 95.81 92 VAL B C 1
ATOM 2093 O O . VAL B 1 92 ? 9.234 -9.789 -3.891 1 95.81 92 VAL B O 1
ATOM 2096 N N . VAL B 1 93 ? 9.141 -10.109 -6.121 1 96.38 93 VAL B N 1
ATOM 2097 C CA . VAL B 1 93 ? 9.234 -11.562 -6.105 1 96.38 93 VAL B CA 1
ATOM 2098 C C . VAL B 1 93 ? 10.391 -12.016 -7 1 96.38 93 VAL B C 1
ATOM 2100 O O . VAL B 1 93 ? 10.57 -11.492 -8.102 1 96.38 93 VAL B O 1
ATOM 2103 N N . HIS B 1 94 ? 11.219 -12.875 -6.453 1 96.75 94 HIS B N 1
ATOM 2104 C CA . HIS B 1 94 ? 12.242 -13.57 -7.223 1 96.75 94 HIS B CA 1
ATOM 2105 C C . HIS B 1 94 ? 11.867 -15.031 -7.453 1 96.75 94 HIS B C 1
ATOM 2107 O O . HIS B 1 94 ? 11.422 -15.719 -6.527 1 96.75 94 HIS B O 1
ATOM 2113 N N . VAL B 1 95 ? 12.023 -15.469 -8.703 1 97.75 95 VAL B N 1
ATOM 2114 C CA . VAL B 1 95 ? 11.633 -16.828 -9.047 1 97.75 95 VAL B CA 1
ATOM 2115 C C . VAL B 1 95 ? 12.766 -17.516 -9.828 1 97.75 95 VAL B C 1
ATOM 2117 O O . VAL B 1 95 ? 13.352 -16.906 -10.734 1 97.75 95 VAL B O 1
ATOM 2120 N N . GLY B 1 96 ? 13.07 -18.703 -9.406 1 97.06 96 GLY B N 1
ATOM 2121 C CA . GLY B 1 96 ? 13.977 -19.547 -10.156 1 97.06 96 GLY B CA 1
ATOM 2122 C C . GLY B 1 96 ? 13.477 -20.969 -10.32 1 97.06 96 GLY B C 1
ATOM 2123 O O . GLY B 1 96 ? 12.727 -21.469 -9.469 1 97.06 96 GLY B O 1
ATOM 2124 N N . TYR B 1 97 ? 13.859 -21.594 -11.406 1 97.06 97 TYR B N 1
ATOM 2125 C CA . TYR B 1 97 ? 13.5 -22.984 -11.586 1 97.06 97 TYR B CA 1
ATOM 2126 C C . TYR B 1 97 ? 14.562 -23.719 -12.398 1 97.06 97 TYR B C 1
ATOM 2128 O O . TYR B 1 97 ? 15.344 -23.094 -13.117 1 97.06 97 TYR B O 1
ATOM 2136 N N . LEU B 1 98 ? 14.625 -24.984 -12.148 1 95.69 98 LEU B N 1
ATOM 2137 C CA . LEU B 1 98 ? 15.43 -25.922 -12.93 1 95.69 98 LEU B CA 1
ATOM 2138 C C . LEU B 1 98 ? 14.586 -26.594 -14 1 95.69 98 LEU B C 1
ATOM 2140 O O . LEU B 1 98 ? 13.719 -27.422 -13.695 1 95.69 98 LEU B O 1
ATOM 2144 N N . PRO B 1 99 ? 14.93 -26.25 -15.273 1 95.75 99 PRO B N 1
ATOM 2145 C CA . PRO B 1 99 ? 14.086 -26.781 -16.344 1 95.75 99 PRO B CA 1
ATOM 2146 C C . PRO B 1 99 ? 14.148 -28.312 -16.438 1 95.75 99 PRO B C 1
ATOM 2148 O O . PRO B 1 99 ? 15.156 -28.906 -16.062 1 95.75 99 PRO B O 1
ATOM 2151 N N . GLY B 1 100 ? 13 -28.891 -16.828 1 94.94 100 GLY B N 1
ATOM 2152 C CA . GLY B 1 100 ? 13.008 -30.25 -17.375 1 94.94 100 GLY B CA 1
ATOM 2153 C C . GLY B 1 100 ? 13.297 -30.281 -18.859 1 94.94 100 GLY B C 1
ATOM 2154 O O . GLY B 1 100 ? 14.422 -30 -19.281 1 94.94 100 GLY B O 1
ATOM 2155 N N . GLU B 1 101 ? 12.227 -30.531 -19.594 1 94.5 101 GLU B N 1
ATOM 2156 C CA . GLU B 1 101 ? 12.398 -30.609 -21.047 1 94.5 101 GLU B CA 1
ATOM 2157 C C . GLU B 1 101 ? 11.938 -29.328 -21.719 1 94.5 101 GLU B C 1
ATOM 2159 O O . GLU B 1 101 ? 12.094 -29.172 -22.938 1 94.5 101 GLU B O 1
ATOM 2164 N N . LYS B 1 102 ? 11.359 -28.469 -20.875 1 95.25 102 LYS B N 1
ATOM 2165 C CA . LYS B 1 102 ? 10.758 -27.281 -21.453 1 95.25 102 LYS B CA 1
ATOM 2166 C C . LYS B 1 102 ? 11.164 -26.031 -20.672 1 95.25 102 LYS B C 1
ATOM 2168 O O . LYS B 1 102 ? 11.492 -26.109 -19.484 1 95.25 102 LYS B O 1
ATOM 2173 N N . VAL B 1 103 ? 11.188 -24.906 -21.375 1 95 103 VAL B N 1
ATOM 2174 C CA . VAL B 1 103 ? 11.344 -23.578 -20.781 1 95 103 VAL B CA 1
ATOM 2175 C C . VAL B 1 103 ? 10.227 -22.656 -21.266 1 95 103 VAL B C 1
ATOM 2177 O O . VAL B 1 103 ? 9.609 -22.906 -22.297 1 95 103 VAL B O 1
ATOM 2180 N N . VAL B 1 104 ? 10.016 -21.625 -20.516 1 94.94 104 VAL B N 1
ATOM 2181 C CA . VAL B 1 104 ? 9.023 -20.625 -20.891 1 94.94 104 VAL B CA 1
ATOM 2182 C C . VAL B 1 104 ? 9.688 -19.266 -21.047 1 94.94 104 VAL B C 1
ATOM 2184 O O . VAL B 1 104 ? 10.812 -19.062 -20.594 1 94.94 104 VAL B O 1
ATOM 2187 N N . GLY B 1 105 ? 8.898 -18.359 -21.844 1 92.69 105 GLY B N 1
ATOM 2188 C CA . GLY B 1 105 ? 9.375 -17 -21.891 1 92.69 105 GLY B CA 1
ATOM 2189 C C . GLY B 1 105 ? 9.492 -16.359 -20.531 1 92.69 105 GLY B C 1
ATOM 2190 O O . GLY B 1 105 ? 8.688 -16.625 -19.625 1 92.69 105 GLY B O 1
ATOM 2191 N N . LEU B 1 106 ? 10.484 -15.523 -20.359 1 91.5 106 LEU B N 1
ATOM 2192 C CA . LEU B 1 106 ? 10.734 -14.898 -19.078 1 91.5 106 LEU B CA 1
ATOM 2193 C C . LEU B 1 106 ? 9.523 -14.094 -18.609 1 91.5 106 LEU B C 1
ATOM 2195 O O . LEU B 1 106 ? 9.234 -14.016 -17.422 1 91.5 106 LEU B O 1
ATOM 2199 N N . GLY B 1 107 ? 8.82 -13.531 -19.547 1 94.31 107 GLY B N 1
ATOM 2200 C CA . GLY B 1 107 ? 7.605 -12.797 -19.234 1 94.31 107 GLY B CA 1
ATOM 2201 C C . GLY B 1 107 ? 6.504 -13.672 -18.672 1 94.31 107 GLY B C 1
ATOM 2202 O O . GLY B 1 107 ? 5.652 -13.203 -17.922 1 94.31 107 GLY B O 1
ATOM 2203 N N . ALA B 1 108 ? 6.562 -14.906 -19.031 1 95.94 108 ALA B N 1
ATOM 2204 C CA . ALA B 1 108 ? 5.57 -15.844 -18.516 1 95.94 108 ALA B CA 1
ATOM 2205 C C . ALA B 1 108 ? 5.727 -16.031 -17.016 1 95.94 108 ALA B C 1
ATOM 2207 O O . ALA B 1 108 ? 4.742 -16.266 -16.297 1 95.94 108 ALA B O 1
ATOM 2208 N N . ILE B 1 109 ? 6.938 -15.977 -16.562 1 96.56 109 ILE B N 1
ATOM 2209 C CA . ILE B 1 109 ? 7.188 -16.094 -15.133 1 96.56 109 ILE B CA 1
ATOM 2210 C C . ILE B 1 109 ? 6.543 -14.93 -14.391 1 96.56 109 ILE B C 1
ATOM 2212 O O . ILE B 1 109 ? 5.887 -15.125 -13.367 1 96.56 109 ILE B O 1
ATOM 2216 N N . ALA B 1 110 ? 6.715 -13.727 -14.93 1 96 110 ALA B N 1
ATOM 2217 C CA . ALA B 1 110 ? 6.09 -12.547 -14.336 1 96 110 ALA B CA 1
ATOM 2218 C C . ALA B 1 110 ? 4.57 -12.664 -14.359 1 96 110 ALA B C 1
ATOM 2220 O O . ALA B 1 110 ? 3.9 -12.328 -13.383 1 96 110 ALA B O 1
ATOM 2221 N N . ARG B 1 111 ? 4.059 -13.133 -15.438 1 96.75 111 ARG B N 1
ATOM 2222 C CA . ARG B 1 111 ? 2.615 -13.328 -15.562 1 96.75 111 ARG B CA 1
ATOM 2223 C C . ARG B 1 111 ? 2.113 -14.359 -14.562 1 96.75 111 ARG B C 1
ATOM 2225 O O . ARG B 1 111 ? 1.003 -14.242 -14.039 1 96.75 111 ARG B O 1
ATOM 2232 N N . LEU B 1 112 ? 2.902 -15.383 -14.344 1 98 112 LEU B N 1
ATOM 2233 C CA . LEU B 1 112 ? 2.547 -16.391 -13.359 1 98 112 LEU B CA 1
ATOM 2234 C C . LEU B 1 112 ? 2.471 -15.797 -11.961 1 98 112 LEU B C 1
ATOM 2236 O O . LEU B 1 112 ? 1.544 -16.094 -11.203 1 98 112 LEU B O 1
ATOM 2240 N N . VAL B 1 113 ? 3.434 -14.984 -11.664 1 97.81 113 VAL B N 1
ATOM 2241 C CA . VAL B 1 113 ? 3.412 -14.305 -10.375 1 97.81 113 VAL B CA 1
ATOM 2242 C C . VAL B 1 113 ? 2.137 -13.477 -10.242 1 97.81 113 VAL B C 1
ATOM 2244 O O . VAL B 1 113 ? 1.43 -13.562 -9.234 1 97.81 113 VAL B O 1
ATOM 2247 N N . ASP B 1 114 ? 1.79 -12.766 -11.258 1 96.38 114 ASP B N 1
ATOM 2248 C CA . ASP B 1 114 ? 0.585 -11.938 -11.242 1 96.38 114 ASP B CA 1
ATOM 2249 C C . ASP B 1 114 ? -0.668 -12.805 -11.117 1 96.38 114 ASP B C 1
ATOM 2251 O O . ASP B 1 114 ? -1.636 -12.406 -10.461 1 96.38 114 ASP B O 1
ATOM 2255 N N . CYS B 1 115 ? -0.628 -13.914 -11.727 1 97.69 115 CYS B N 1
ATOM 2256 C CA . CYS B 1 115 ? -1.748 -14.852 -11.688 1 97.69 115 CYS B CA 1
ATOM 2257 C C . CYS B 1 115 ? -2.141 -15.164 -10.25 1 97.69 115 CYS B C 1
ATOM 2259 O O . CYS B 1 115 ? -3.326 -15.211 -9.922 1 97.69 115 CYS B O 1
ATOM 2261 N N . PHE B 1 116 ? -1.159 -15.297 -9.438 1 98.12 116 PHE B N 1
ATOM 2262 C CA . PHE B 1 116 ? -1.453 -15.672 -8.055 1 98.12 116 PHE B CA 1
ATOM 2263 C C . PHE B 1 116 ? -1.521 -14.438 -7.164 1 98.12 116 PHE B C 1
ATOM 2265 O O . PHE B 1 116 ? -2.346 -14.367 -6.254 1 98.12 116 PHE B O 1
ATOM 2272 N N . ALA B 1 117 ? -0.676 -13.453 -7.406 1 97.62 117 ALA B N 1
ATOM 2273 C CA . ALA B 1 117 ? -0.613 -12.258 -6.562 1 97.62 117 ALA B CA 1
ATOM 2274 C C . ALA B 1 117 ? -1.913 -11.461 -6.645 1 97.62 117 ALA B C 1
ATOM 2276 O O . ALA B 1 117 ? -2.305 -10.805 -5.676 1 97.62 117 ALA B O 1
ATOM 2277 N N . ARG B 1 118 ? -2.613 -11.5 -7.789 1 96.88 118 ARG B N 1
ATOM 2278 C CA . ARG B 1 118 ? -3.838 -10.734 -7.988 1 96.88 118 ARG B CA 1
ATOM 2279 C C . ARG B 1 118 ? -5.062 -11.539 -7.562 1 96.88 118 ARG B C 1
ATOM 2281 O O . ARG B 1 118 ? -6.062 -11.578 -8.289 1 96.88 118 ARG B O 1
ATOM 2288 N N . ARG B 1 119 ? -4.906 -12.211 -6.48 1 97 119 ARG B N 1
ATOM 2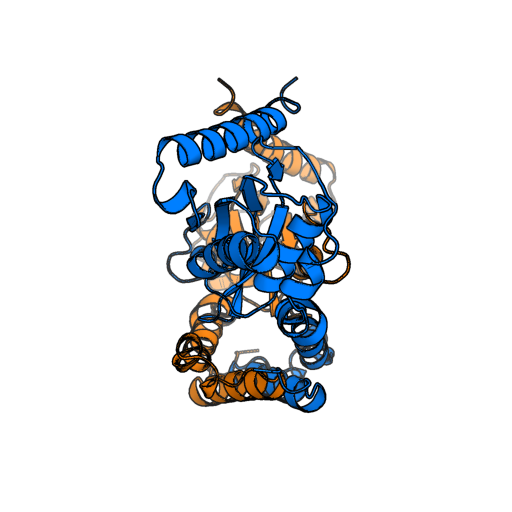289 C CA . ARG B 1 119 ? -5.906 -12.891 -5.668 1 97 119 ARG B CA 1
ATOM 2290 C C . ARG B 1 119 ? -5.797 -12.477 -4.203 1 97 119 ARG B C 1
ATOM 2292 O O . ARG B 1 119 ? -4.871 -11.758 -3.826 1 97 119 ARG B O 1
ATOM 2299 N N . LEU B 1 120 ? -6.898 -12.766 -3.432 1 97.19 120 LEU B N 1
ATOM 2300 C CA . LEU B 1 120 ? -6.695 -12.703 -1.988 1 97.19 120 LEU B CA 1
ATOM 2301 C C . LEU B 1 120 ? -5.805 -13.852 -1.517 1 97.19 120 LEU B C 1
ATOM 2303 O O . LEU B 1 120 ? -6.223 -15.008 -1.521 1 97.19 120 LEU B O 1
ATOM 2307 N N . ILE B 1 121 ? -4.508 -13.469 -1.145 1 96.75 121 ILE B N 1
ATOM 2308 C CA . ILE B 1 121 ? -3.529 -14.523 -0.896 1 96.75 121 ILE B CA 1
ATOM 2309 C C . ILE B 1 121 ? -2.527 -14.055 0.16 1 96.75 121 ILE B C 1
ATOM 2311 O O . ILE B 1 121 ? -2.119 -12.891 0.169 1 96.75 121 ILE B O 1
ATOM 2315 N N . LEU B 1 122 ? -2.193 -14.953 1.056 1 94.81 122 LEU B N 1
ATOM 2316 C CA . LEU B 1 122 ? -1.089 -14.711 1.977 1 94.81 122 LEU B CA 1
ATOM 2317 C C . LEU B 1 122 ? 0.248 -14.75 1.244 1 94.81 122 LEU B C 1
ATOM 2319 O O . LEU B 1 122 ? 0.446 -15.578 0.347 1 94.81 122 LEU B O 1
ATOM 2323 N N . GLN B 1 123 ? 1.159 -13.875 1.674 1 92.06 123 GLN B N 1
ATOM 2324 C CA . GLN B 1 123 ? 2.482 -13.852 1.062 1 92.06 123 GLN B CA 1
ATOM 2325 C C . GLN B 1 123 ? 3.131 -15.234 1.105 1 92.06 123 GLN B C 1
ATOM 2327 O O . GLN B 1 123 ? 3.789 -15.648 0.149 1 92.06 123 GLN B O 1
ATOM 2332 N N . GLU B 1 124 ? 2.936 -15.992 2.141 1 90.75 124 GLU B N 1
ATOM 2333 C CA . GLU B 1 124 ? 3.475 -17.328 2.316 1 90.75 124 GLU B CA 1
ATOM 2334 C C . GLU B 1 124 ? 2.953 -18.281 1.239 1 90.75 124 GLU B C 1
ATOM 2336 O O . GLU B 1 124 ? 3.703 -19.109 0.714 1 90.75 124 GLU B O 1
ATOM 2341 N N . ASP B 1 125 ? 1.752 -18.109 0.937 1 97.06 125 ASP B N 1
ATOM 2342 C CA . ASP B 1 125 ? 1.108 -19 -0.032 1 97.06 125 ASP B CA 1
ATOM 2343 C C . ASP B 1 125 ? 1.442 -18.578 -1.462 1 97.06 125 ASP B C 1
ATOM 2345 O O . ASP B 1 125 ? 1.5 -19.406 -2.363 1 97.06 125 ASP B O 1
ATOM 2349 N N . LEU B 1 126 ? 1.634 -17.266 -1.619 1 97.88 126 LEU B N 1
ATOM 2350 C CA . LEU B 1 126 ? 1.952 -16.75 -2.949 1 97.88 126 LEU B CA 1
ATOM 2351 C C . LEU B 1 126 ? 3.168 -17.469 -3.527 1 97.88 126 LEU B C 1
ATOM 2353 O O . LEU B 1 126 ? 3.096 -18.047 -4.617 1 97.88 126 LEU B O 1
ATOM 2357 N N . GLY B 1 127 ? 4.301 -17.531 -2.799 1 97.5 127 GLY B N 1
ATOM 2358 C CA . GLY B 1 127 ? 5.5 -18.203 -3.268 1 97.5 127 GLY B CA 1
ATOM 2359 C C . GLY B 1 127 ? 5.285 -19.672 -3.561 1 97.5 127 GLY B C 1
ATOM 2360 O O . GLY B 1 127 ? 5.742 -20.188 -4.586 1 97.5 127 GLY B O 1
ATOM 2361 N N . GLN B 1 128 ? 4.508 -20.25 -2.643 1 98.12 128 GLN B N 1
ATOM 2362 C CA . GLN B 1 128 ? 4.305 -21.688 -2.779 1 98.12 128 GLN B CA 1
ATOM 2363 C C . GLN B 1 128 ? 3.469 -22 -4.016 1 98.12 128 GLN B C 1
ATOM 2365 O O . GLN B 1 128 ? 3.76 -22.953 -4.738 1 98.12 128 GLN B O 1
ATOM 2370 N N . ARG B 1 129 ? 2.471 -21.219 -4.266 1 98.44 129 ARG B N 1
ATOM 2371 C CA . ARG B 1 129 ? 1.632 -21.438 -5.441 1 98.44 129 ARG B CA 1
ATOM 2372 C C . ARG B 1 129 ? 2.441 -21.297 -6.727 1 98.44 129 ARG B C 1
ATOM 2374 O O . ARG B 1 129 ? 2.264 -22.078 -7.664 1 98.44 129 ARG B O 1
ATOM 2381 N N . VAL B 1 130 ? 3.326 -20.391 -6.746 1 98.5 130 VAL B N 1
ATOM 2382 C CA . VAL B 1 130 ? 4.141 -20.125 -7.93 1 98.5 130 VAL B CA 1
ATOM 2383 C C . VAL B 1 130 ? 5.051 -21.312 -8.203 1 98.5 130 VAL B C 1
ATOM 2385 O O . VAL B 1 130 ? 5.062 -21.859 -9.32 1 98.5 130 VAL B O 1
ATOM 2388 N N . VAL B 1 131 ? 5.75 -21.812 -7.152 1 98.44 131 VAL B N 1
ATOM 2389 C CA . VAL B 1 131 ? 6.75 -22.844 -7.387 1 98.44 131 VAL B CA 1
ATOM 2390 C C . VAL B 1 131 ? 6.059 -24.172 -7.652 1 98.44 131 VAL B C 1
ATOM 2392 O O . VAL B 1 131 ? 6.531 -24.984 -8.461 1 98.44 131 VAL B O 1
ATOM 2395 N N . ASP B 1 132 ? 4.93 -24.391 -7.008 1 98.69 132 ASP B N 1
ATOM 2396 C CA . ASP B 1 132 ? 4.164 -25.594 -7.281 1 98.69 132 ASP B CA 1
ATOM 2397 C C . ASP B 1 132 ? 3.697 -25.641 -8.734 1 98.69 132 ASP B C 1
ATOM 2399 O O . ASP B 1 132 ? 3.732 -26.688 -9.375 1 98.69 132 ASP B O 1
ATOM 2403 N N . ALA B 1 133 ? 3.271 -24.531 -9.203 1 98.56 133 ALA B N 1
ATOM 2404 C CA . ALA B 1 133 ? 2.787 -24.453 -10.578 1 98.56 133 ALA B CA 1
ATOM 2405 C C . ALA B 1 133 ? 3.906 -24.75 -11.578 1 98.56 133 ALA B C 1
ATOM 2407 O O . ALA B 1 133 ? 3.689 -25.422 -12.586 1 98.56 133 ALA B O 1
ATOM 2408 N N . LEU B 1 134 ? 5.09 -24.281 -11.305 1 98.19 134 LEU B N 1
ATOM 2409 C CA . LEU B 1 134 ? 6.223 -24.5 -12.195 1 98.19 134 LEU B CA 1
ATOM 2410 C C . LEU B 1 134 ? 6.559 -25.984 -12.297 1 98.19 134 LEU B C 1
ATOM 2412 O O . LEU B 1 134 ? 6.84 -26.484 -13.383 1 98.19 134 LEU B O 1
ATOM 2416 N N . VAL B 1 135 ? 6.441 -26.641 -11.188 1 98.19 135 VAL B N 1
ATOM 2417 C CA . VAL B 1 135 ? 6.746 -28.062 -11.18 1 98.19 135 VAL B CA 1
ATOM 2418 C C . VAL B 1 135 ? 5.602 -28.844 -11.82 1 98.19 135 VAL B C 1
ATOM 2420 O O . VAL B 1 135 ? 5.824 -29.703 -12.68 1 98.19 135 VAL B O 1
ATOM 2423 N N . ALA B 1 136 ? 4.426 -28.453 -11.492 1 98.06 136 ALA B N 1
ATOM 2424 C CA . ALA B 1 136 ? 3.256 -29.234 -11.906 1 98.06 136 ALA B CA 1
ATOM 2425 C C . ALA B 1 136 ? 2.936 -29 -13.375 1 98.06 136 ALA B C 1
ATOM 2427 O O . ALA B 1 136 ? 2.586 -29.953 -14.094 1 98.06 136 ALA B O 1
ATOM 2428 N N . HIS B 1 137 ? 3.045 -27.797 -13.844 1 97.62 137 HIS B N 1
ATOM 2429 C CA . HIS B 1 137 ? 2.502 -27.469 -15.164 1 97.62 137 HIS B CA 1
ATOM 2430 C C . HIS B 1 137 ? 3.615 -27.297 -16.188 1 97.62 137 HIS B C 1
ATOM 2432 O O . HIS B 1 137 ? 3.414 -27.562 -17.375 1 97.62 137 HIS B O 1
ATOM 2438 N N . LEU B 1 138 ? 4.793 -26.875 -15.789 1 96.75 138 LEU B N 1
ATOM 2439 C CA . LEU B 1 138 ? 5.895 -26.703 -16.734 1 96.75 138 LEU B CA 1
ATOM 2440 C C . LEU B 1 138 ? 6.777 -27.938 -16.781 1 96.75 138 LEU B C 1
ATOM 2442 O O . LEU B 1 138 ? 7.516 -28.141 -17.75 1 96.75 138 LEU B O 1
ATOM 2446 N N . GLY B 1 139 ? 6.695 -28.734 -15.688 1 96.88 139 GLY B N 1
ATOM 2447 C CA . GLY B 1 139 ? 7.555 -29.906 -15.594 1 96.88 139 GLY B CA 1
ATOM 2448 C C . GLY B 1 139 ? 8.953 -29.578 -15.117 1 96.88 139 GLY B C 1
ATOM 2449 O O . GLY B 1 139 ? 9.906 -30.297 -15.43 1 96.88 139 GLY B O 1
ATOM 2450 N N . ALA B 1 140 ? 9.102 -28.5 -14.445 1 97.31 140 ALA B N 1
ATOM 2451 C CA . ALA B 1 140 ? 10.406 -28.156 -13.883 1 97.31 140 ALA B CA 1
ATOM 2452 C C . ALA B 1 140 ? 10.875 -29.234 -12.898 1 97.31 140 ALA B C 1
ATOM 2454 O O . ALA B 1 140 ? 10.07 -29.781 -12.148 1 97.31 140 ALA B O 1
ATOM 2455 N N . ARG B 1 141 ? 12.164 -29.453 -12.867 1 97.31 141 ARG B N 1
ATOM 2456 C CA . ARG B 1 141 ? 12.703 -30.422 -11.922 1 97.31 141 ARG B CA 1
ATOM 2457 C C . ARG B 1 141 ? 12.617 -29.891 -10.492 1 97.31 141 ARG B C 1
ATOM 2459 O O . ARG B 1 141 ? 12.453 -30.672 -9.547 1 97.31 141 ARG B O 1
ATOM 2466 N N . GLY B 1 142 ? 12.773 -28.625 -10.336 1 97.31 142 GLY B N 1
ATOM 2467 C CA . GLY B 1 142 ? 12.711 -27.891 -9.094 1 97.31 142 GLY B CA 1
ATOM 2468 C C . GLY B 1 142 ? 12.461 -26.406 -9.297 1 97.31 142 GLY B C 1
ATOM 2469 O O . GLY B 1 142 ? 12.695 -25.875 -10.383 1 97.31 142 GLY B O 1
ATOM 2470 N N . ALA B 1 143 ? 11.938 -25.812 -8.289 1 98.25 143 ALA B N 1
ATOM 2471 C CA . ALA B 1 143 ? 11.664 -24.375 -8.359 1 98.25 143 ALA B CA 1
ATOM 2472 C C . ALA B 1 143 ? 11.734 -23.734 -6.973 1 98.25 143 ALA B C 1
ATOM 2474 O O . ALA B 1 143 ? 11.516 -24.406 -5.961 1 98.25 143 ALA B O 1
ATOM 2475 N N . GLY B 1 144 ? 12.148 -22.453 -6.973 1 97.81 144 GLY B N 1
ATOM 2476 C CA . GLY B 1 144 ? 12.195 -21.641 -5.762 1 97.81 144 GLY B CA 1
ATOM 2477 C C . GLY B 1 144 ? 11.742 -20.219 -5.977 1 97.81 144 GLY B C 1
ATOM 2478 O O . GLY B 1 144 ? 11.852 -19.688 -7.082 1 97.81 144 GLY B O 1
ATOM 2479 N N . ALA B 1 145 ? 11.18 -19.656 -4.883 1 97.88 145 ALA B N 1
ATOM 2480 C CA . ALA B 1 145 ? 10.75 -18.266 -4.918 1 97.88 145 ALA B CA 1
ATOM 2481 C C . ALA B 1 145 ? 11.102 -17.562 -3.611 1 97.88 145 ALA B C 1
ATOM 2483 O O . ALA B 1 145 ? 11.031 -18.156 -2.535 1 97.88 145 ALA B O 1
ATOM 2484 N N . VAL B 1 146 ? 11.562 -16.375 -3.746 1 96.19 146 VAL B N 1
ATOM 2485 C CA . VAL B 1 146 ? 11.711 -15.445 -2.631 1 96.19 146 VAL B CA 1
ATOM 2486 C C . VAL B 1 146 ? 10.719 -14.297 -2.785 1 96.19 146 VAL B C 1
ATOM 2488 O O . VAL B 1 146 ? 10.734 -13.586 -3.795 1 96.19 146 VAL B O 1
ATOM 2491 N N . VAL B 1 147 ? 9.828 -14.195 -1.804 1 96.81 147 VAL B N 1
ATOM 2492 C CA . VAL B 1 147 ? 8.828 -13.125 -1.802 1 96.81 147 VAL B CA 1
ATOM 2493 C C . VAL B 1 147 ? 9.203 -12.078 -0.76 1 96.81 147 VAL B C 1
ATOM 2495 O O . VAL B 1 147 ? 9.289 -12.375 0.433 1 96.81 147 VAL B O 1
ATOM 2498 N N . ASP B 1 148 ? 9.5 -10.875 -1.21 1 95.81 148 ASP B N 1
ATOM 2499 C CA . ASP B 1 148 ? 9.891 -9.75 -0.37 1 95.81 148 ASP B CA 1
ATOM 2500 C C . ASP B 1 148 ? 8.914 -8.586 -0.527 1 95.81 148 ASP B C 1
ATOM 2502 O O . ASP B 1 148 ? 8.992 -7.832 -1.501 1 95.81 148 ASP B O 1
ATOM 2506 N N . LEU B 1 149 ? 7.953 -8.477 0.419 1 95.5 149 LEU B N 1
ATOM 2507 C CA . LEU B 1 149 ? 6.91 -7.465 0.319 1 95.5 149 LEU B CA 1
ATOM 2508 C C . LEU B 1 149 ? 6.848 -6.621 1.589 1 95.5 149 LEU B C 1
ATOM 2510 O O . LEU B 1 149 ? 7.324 -7.047 2.645 1 95.5 149 LEU B O 1
ATOM 2514 N N . VAL B 1 150 ? 6.352 -5.418 1.45 1 94.38 150 VAL B N 1
ATOM 2515 C CA . VAL B 1 150 ? 5.992 -4.539 2.557 1 94.38 150 VAL B CA 1
ATOM 2516 C C . VAL B 1 150 ? 4.477 -4.547 2.75 1 94.38 150 VAL B C 1
ATOM 2518 O O . VAL B 1 150 ? 3.742 -3.934 1.973 1 94.38 150 VAL B O 1
ATOM 2521 N N . PRO B 1 151 ? 4.062 -5.277 3.803 1 94.38 151 PRO B N 1
ATOM 2522 C CA . PRO B 1 151 ? 2.619 -5.324 4.047 1 94.38 151 PRO B CA 1
ATOM 2523 C C . PRO B 1 151 ? 2.088 -4.055 4.703 1 94.38 151 PRO B C 1
ATOM 2525 O O . PRO B 1 151 ? 2.58 -3.646 5.758 1 94.38 151 PRO B O 1
ATOM 2528 N N . THR B 1 152 ? 1.03 -3.518 4.121 1 94.44 152 THR B N 1
ATOM 2529 C CA . THR B 1 152 ? 0.443 -2.295 4.656 1 94.44 152 THR B CA 1
ATOM 2530 C C . THR B 1 152 ? -0.172 -2.551 6.031 1 94.44 152 THR B C 1
ATOM 2532 O O . THR B 1 152 ? -0.185 -1.662 6.887 1 94.44 152 THR B O 1
ATOM 2535 N N . CYS B 1 153 ? -0.655 -3.777 6.273 1 92.5 153 CYS B N 1
ATOM 2536 C CA . CYS B 1 153 ? -1.257 -4.094 7.562 1 92.5 153 CYS B CA 1
ATOM 2537 C C . CYS B 1 153 ? -0.239 -3.957 8.688 1 92.5 153 CYS B C 1
ATOM 2539 O O . CYS B 1 153 ? -0.609 -3.736 9.844 1 92.5 153 CYS B O 1
ATOM 2541 N N . MET B 1 154 ? 1.014 -4.066 8.328 1 88.38 154 MET B N 1
ATOM 2542 C CA . MET B 1 154 ? 2.068 -3.926 9.328 1 88.38 154 MET B CA 1
ATOM 2543 C C . MET B 1 154 ? 2.52 -2.473 9.445 1 88.38 154 MET B C 1
ATOM 2545 O O . MET B 1 154 ? 2.824 -1.999 10.539 1 88.38 154 MET B O 1
ATOM 2549 N N . THR B 1 155 ? 2.461 -1.81 8.352 1 91.38 155 THR B N 1
ATOM 2550 C CA . THR B 1 155 ? 3.07 -0.484 8.344 1 91.38 155 THR B CA 1
ATOM 2551 C C . THR B 1 155 ? 2.031 0.589 8.656 1 91.38 155 THR B C 1
ATOM 2553 O O . THR B 1 155 ? 2.377 1.681 9.109 1 91.38 155 THR B O 1
ATOM 2556 N N . ALA B 1 156 ? 0.771 0.264 8.445 1 92.94 156 ALA B N 1
ATOM 2557 C CA . ALA B 1 156 ? -0.246 1.306 8.57 1 92.94 156 ALA B CA 1
ATOM 2558 C C . ALA B 1 156 ? -1.128 1.07 9.789 1 92.94 156 ALA B C 1
ATOM 2560 O O . ALA B 1 156 ? -1.922 1.936 10.172 1 92.94 156 ALA B O 1
ATOM 2561 N N . ARG B 1 157 ? -0.992 -0.084 10.344 1 91.31 157 ARG B N 1
ATOM 2562 C CA . ARG B 1 157 ? -1.859 -0.424 11.469 1 91.31 157 ARG B CA 1
ATOM 2563 C C . ARG B 1 157 ? -1.049 -0.63 12.742 1 91.31 157 ARG B C 1
ATOM 2565 O O . ARG B 1 157 ? 0.164 -0.845 12.688 1 91.31 157 ARG B O 1
ATOM 2572 N N . GLY B 1 158 ? -1.743 -0.49 13.828 1 89.06 158 GLY B N 1
ATOM 2573 C CA . GLY B 1 158 ? -1.144 -0.804 15.117 1 89.06 158 GLY B CA 1
ATOM 2574 C C . GLY B 1 158 ? 0.067 0.052 15.438 1 89.06 158 GLY B C 1
ATOM 2575 O O . GLY B 1 158 ? 0 1.281 15.367 1 89.06 158 GLY B O 1
ATOM 2576 N N . GLY B 1 159 ? 1.148 -0.549 15.766 1 80.62 159 GLY B N 1
ATOM 2577 C CA . GLY B 1 159 ? 2.377 0.148 16.109 1 80.62 159 GLY B CA 1
ATOM 2578 C C . GLY B 1 159 ? 3.074 0.757 14.906 1 80.62 159 GLY B C 1
ATOM 2579 O O . GLY B 1 159 ? 4.074 1.46 15.055 1 80.62 159 GLY B O 1
ATOM 2580 N N . ARG B 1 160 ? 2.537 0.631 13.766 1 82.19 160 ARG B N 1
ATOM 2581 C CA . ARG B 1 160 ? 3.025 1.195 12.516 1 82.19 160 ARG B CA 1
ATOM 2582 C C . ARG B 1 160 ? 4.523 0.961 12.352 1 82.19 160 ARG B C 1
ATOM 2584 O O . ARG B 1 160 ? 5.312 1.909 12.383 1 82.19 160 ARG B O 1
ATOM 2591 N N . ARG B 1 161 ? 4.906 -0.186 12.219 1 79.06 161 ARG B N 1
ATOM 2592 C CA . ARG B 1 161 ? 6.305 -0.564 12.047 1 79.06 161 ARG B CA 1
ATOM 2593 C C . ARG B 1 161 ? 6.824 -0.149 10.68 1 79.06 161 ARG B C 1
ATOM 2595 O O . ARG B 1 161 ? 7.086 -0.999 9.828 1 79.06 161 ARG B O 1
ATOM 2602 N N . HIS B 1 162 ? 7.082 1.13 10.641 1 83.06 162 HIS B N 1
ATOM 2603 C CA . HIS B 1 162 ? 7.582 1.646 9.367 1 83.06 162 HIS B CA 1
ATOM 2604 C C . HIS B 1 162 ? 8.953 1.066 9.039 1 83.06 162 HIS B C 1
ATOM 2606 O O . HIS B 1 162 ? 9.734 0.759 9.945 1 83.06 162 HIS B O 1
ATOM 2612 N N . GLY B 1 163 ? 9.234 0.778 7.805 1 81.19 163 GLY B N 1
ATOM 2613 C CA . GLY B 1 163 ? 10.516 0.24 7.387 1 81.19 163 GLY B CA 1
ATOM 2614 C C . GLY B 1 163 ? 10.578 -1.274 7.449 1 81.19 163 GLY B C 1
ATOM 2615 O O . GLY B 1 163 ? 11.555 -1.879 6.996 1 81.19 163 GLY B O 1
ATOM 2616 N N . SER B 1 164 ? 9.508 -1.851 8 1 83.88 164 SER B N 1
ATOM 2617 C CA . SER B 1 164 ? 9.469 -3.307 8.07 1 83.88 164 SER B CA 1
ATOM 2618 C C . SER B 1 164 ? 9.094 -3.916 6.727 1 83.88 164 SER B C 1
ATOM 2620 O O . SER B 1 164 ? 8.375 -3.299 5.938 1 83.88 164 SER B O 1
ATOM 2622 N N . ARG B 1 165 ? 9.711 -5.062 6.484 1 90.06 165 ARG B N 1
ATOM 2623 C CA . ARG B 1 165 ? 9.367 -5.898 5.34 1 90.06 165 ARG B CA 1
ATOM 2624 C C . ARG B 1 165 ? 9.266 -7.367 5.738 1 90.06 165 ARG B C 1
ATOM 2626 O O . ARG B 1 165 ? 9.836 -7.777 6.754 1 90.06 165 ARG B O 1
ATOM 2633 N N . ALA B 1 166 ? 8.477 -8.117 5.016 1 91.75 166 ALA B N 1
ATOM 2634 C CA . ALA B 1 166 ? 8.375 -9.562 5.199 1 91.75 166 ALA B CA 1
ATOM 2635 C C . ALA B 1 166 ? 9 -10.305 4.023 1 91.75 166 ALA B C 1
ATOM 2637 O O . ALA B 1 166 ? 8.719 -10 2.863 1 91.75 166 ALA B O 1
ATOM 2638 N N . VAL B 1 167 ? 9.906 -11.266 4.383 1 94.31 167 VAL B N 1
ATOM 2639 C CA . VAL B 1 167 ? 10.531 -12.102 3.361 1 94.31 167 VAL B CA 1
ATOM 2640 C C . VAL B 1 167 ? 10.172 -13.562 3.592 1 94.31 167 VAL B C 1
ATOM 2642 O O . VAL B 1 167 ? 10.32 -14.078 4.703 1 94.31 167 VAL B O 1
ATOM 2645 N N . THR B 1 168 ? 9.594 -14.219 2.598 1 95.12 168 THR B N 1
ATOM 2646 C CA . THR B 1 168 ? 9.273 -15.641 2.656 1 95.12 168 THR B CA 1
ATOM 2647 C C . THR B 1 168 ? 9.906 -16.391 1.484 1 95.12 168 THR B C 1
ATOM 2649 O O . THR B 1 168 ? 10.141 -15.805 0.426 1 95.12 168 THR B O 1
ATOM 2652 N N . THR B 1 169 ? 10.281 -17.641 1.712 1 96 169 THR B N 1
ATOM 2653 C CA . THR B 1 169 ? 10.812 -18.5 0.66 1 96 169 THR B CA 1
ATOM 2654 C C . THR B 1 169 ? 9.906 -19.719 0.444 1 96 169 THR B C 1
ATOM 2656 O O . THR B 1 169 ? 9.188 -20.125 1.353 1 96 169 THR B O 1
ATOM 2659 N N . ALA B 1 170 ? 9.859 -20.188 -0.695 1 97.31 170 ALA B N 1
ATOM 2660 C CA . ALA B 1 170 ? 9.125 -21.391 -1.079 1 97.31 170 ALA B CA 1
ATOM 2661 C C . ALA B 1 170 ? 9.922 -22.25 -2.059 1 97.31 170 ALA B C 1
ATOM 2663 O O . ALA B 1 170 ? 10.633 -21.719 -2.914 1 97.31 170 ALA B O 1
ATOM 2664 N N . TYR B 1 171 ? 9.781 -23.547 -1.906 1 97.5 171 TYR B N 1
ATOM 2665 C CA . TYR B 1 171 ? 10.516 -24.469 -2.756 1 97.5 171 TYR B CA 1
ATOM 2666 C C . TYR B 1 171 ? 9.641 -25.641 -3.164 1 97.5 171 TYR B C 1
ATOM 2668 O O . TYR B 1 171 ? 8.75 -26.047 -2.418 1 97.5 171 TYR B O 1
ATOM 2676 N N . ALA B 1 172 ? 9.891 -26.203 -4.297 1 98.12 172 ALA B N 1
ATOM 2677 C CA . ALA B 1 172 ? 9.234 -27.406 -4.805 1 98.12 172 ALA B CA 1
ATOM 2678 C C . ALA B 1 172 ? 10.203 -28.25 -5.617 1 98.12 172 ALA B C 1
ATOM 2680 O O . ALA B 1 172 ? 11.273 -27.781 -6.012 1 98.12 172 ALA B O 1
ATOM 2681 N N . GLY B 1 173 ? 9.836 -29.516 -5.867 1 97.62 173 GLY B N 1
ATOM 2682 C CA . GLY B 1 173 ? 10.711 -30.406 -6.598 1 97.62 173 GLY B CA 1
ATOM 2683 C C . GLY B 1 173 ? 12.039 -30.641 -5.906 1 97.62 173 GLY B C 1
ATOM 2684 O O . GLY B 1 173 ? 12.094 -30.797 -4.684 1 97.62 173 GLY B O 1
ATOM 2685 N N . VAL B 1 174 ? 13.109 -30.672 -6.668 1 96.06 174 VAL B N 1
ATOM 2686 C CA . VAL B 1 174 ? 14.414 -31.016 -6.121 1 96.06 174 VAL B CA 1
ATOM 2687 C C . VAL B 1 174 ? 14.844 -29.938 -5.117 1 96.06 174 VAL B C 1
ATOM 2689 O O . VAL B 1 174 ? 15.57 -30.234 -4.164 1 96.06 174 VAL B O 1
ATOM 2692 N N . MET B 1 175 ? 14.352 -28.781 -5.234 1 95.88 175 MET B N 1
ATOM 2693 C CA . MET B 1 175 ? 14.781 -27.688 -4.363 1 95.88 175 MET B CA 1
ATOM 2694 C C . MET B 1 175 ? 14.148 -27.812 -2.984 1 95.88 175 MET B C 1
ATOM 2696 O O . MET B 1 175 ? 14.609 -27.188 -2.025 1 95.88 175 MET B O 1
ATOM 2700 N N . ALA B 1 176 ? 13.117 -28.5 -2.941 1 95.5 176 ALA B N 1
ATOM 2701 C CA . ALA B 1 176 ? 12.508 -28.719 -1.634 1 95.5 176 ALA B CA 1
ATOM 2702 C C . ALA B 1 176 ? 13.414 -29.562 -0.732 1 95.5 176 ALA B C 1
ATOM 2704 O O . ALA B 1 176 ? 13.383 -29.406 0.492 1 95.5 176 ALA B O 1
ATOM 2705 N N . ALA B 1 177 ? 14.227 -30.359 -1.376 1 93.5 177 ALA B N 1
ATOM 2706 C CA . ALA B 1 177 ? 15.008 -31.312 -0.593 1 93.5 177 ALA B CA 1
ATOM 2707 C C . ALA B 1 177 ? 16.5 -31 -0.654 1 93.5 177 ALA B C 1
ATOM 2709 O O . ALA B 1 177 ? 17.266 -31.422 0.213 1 93.5 177 ALA B O 1
ATOM 2710 N N . ASP B 1 178 ? 16.891 -30.328 -1.619 1 93.75 178 ASP B N 1
ATOM 2711 C CA . ASP B 1 178 ? 18.312 -30.125 -1.888 1 93.75 178 ASP B CA 1
ATOM 2712 C C . ASP B 1 178 ? 18.766 -28.734 -1.484 1 93.75 178 ASP B C 1
ATOM 2714 O O . ASP B 1 178 ? 18.547 -27.766 -2.221 1 93.75 178 ASP B O 1
ATOM 2718 N N . ALA B 1 179 ? 19.531 -28.703 -0.448 1 92.5 179 ALA B N 1
ATOM 2719 C CA . ALA B 1 179 ? 20 -27.422 0.09 1 92.5 179 ALA B CA 1
ATOM 2720 C C . ALA B 1 179 ? 20.938 -26.719 -0.885 1 92.5 179 ALA B C 1
ATOM 2722 O O . ALA B 1 179 ? 20.953 -25.484 -0.976 1 92.5 179 ALA B O 1
ATOM 2723 N N . SER B 1 180 ? 21.688 -27.453 -1.506 1 91.69 180 SER B N 1
ATOM 2724 C CA . SER B 1 180 ? 22.625 -26.875 -2.453 1 91.69 180 SER B CA 1
ATOM 2725 C C . SER B 1 180 ? 21.906 -26.141 -3.576 1 91.69 180 SER B C 1
ATOM 2727 O O . SER B 1 180 ? 22.312 -25.047 -3.975 1 91.69 180 SER B O 1
ATOM 2729 N N . ALA B 1 181 ? 20.859 -26.734 -4.039 1 90.88 181 ALA B N 1
ATOM 2730 C CA . ALA B 1 181 ? 20.062 -26.109 -5.082 1 90.88 181 ALA B CA 1
ATOM 2731 C C . ALA B 1 181 ? 19.438 -24.812 -4.574 1 90.88 181 ALA B C 1
ATOM 2733 O O . ALA B 1 181 ? 19.375 -23.812 -5.305 1 90.88 181 ALA B O 1
ATOM 2734 N N . ARG B 1 182 ? 19.078 -24.766 -3.348 1 93.5 182 ARG B N 1
ATOM 2735 C CA . ARG B 1 182 ? 18.5 -23.578 -2.742 1 93.5 182 ARG B CA 1
ATOM 2736 C C . ARG B 1 182 ? 19.547 -22.453 -2.643 1 93.5 182 ARG B C 1
ATOM 2738 O O . ARG B 1 182 ? 19.25 -21.297 -2.951 1 93.5 182 ARG B O 1
ATOM 2745 N N . GLN B 1 183 ? 20.688 -22.891 -2.266 1 91.06 183 GLN B N 1
ATOM 2746 C CA . GLN B 1 183 ? 21.766 -21.906 -2.109 1 91.06 183 GLN B CA 1
ATOM 2747 C C . GLN B 1 183 ? 22.141 -21.297 -3.451 1 91.06 183 GLN B C 1
ATOM 2749 O O . GLN B 1 183 ? 22.453 -20.109 -3.523 1 91.06 183 GLN B O 1
ATOM 2754 N N . GLU B 1 184 ? 22.141 -22.062 -4.414 1 89.5 184 GLU B N 1
ATOM 2755 C CA . GLU B 1 184 ? 22.422 -21.547 -5.746 1 89.5 184 GLU B CA 1
ATOM 2756 C C . GLU B 1 184 ? 21.406 -20.484 -6.152 1 89.5 184 GLU B C 1
ATOM 2758 O O . GLU B 1 184 ? 21.766 -19.438 -6.703 1 89.5 184 GLU B O 1
ATOM 2763 N N . LEU B 1 185 ? 20.141 -20.766 -5.875 1 92.31 185 LEU B N 1
ATOM 2764 C CA . LEU B 1 185 ? 19.078 -19.797 -6.18 1 92.31 185 LEU B CA 1
ATOM 2765 C C . LEU B 1 185 ? 19.312 -18.5 -5.426 1 92.31 185 LEU B C 1
ATOM 2767 O O . LEU B 1 185 ? 19.281 -17.422 -6.023 1 92.31 185 LEU B O 1
ATOM 2771 N N . LEU B 1 186 ? 19.625 -18.594 -4.172 1 92.44 186 LEU B N 1
ATOM 2772 C CA . LEU B 1 186 ? 19.812 -17.406 -3.344 1 92.44 186 LEU B CA 1
ATOM 2773 C C . LEU B 1 186 ? 21.031 -16.609 -3.809 1 92.44 186 LEU B C 1
ATOM 2775 O O . LEU B 1 186 ? 21 -15.383 -3.838 1 92.44 186 LEU B O 1
ATOM 2779 N N . ALA B 1 187 ? 22.016 -17.344 -4.191 1 86.81 187 ALA B N 1
ATOM 2780 C CA . ALA B 1 187 ? 23.219 -16.688 -4.707 1 86.81 187 ALA B CA 1
ATOM 2781 C C . ALA B 1 187 ? 22.938 -15.953 -6.008 1 86.81 187 ALA B C 1
ATOM 2783 O O . ALA B 1 187 ? 23.422 -14.836 -6.219 1 86.81 187 ALA B O 1
ATOM 2784 N N . ALA B 1 188 ? 22.156 -16.547 -6.781 1 87.12 188 ALA B N 1
ATOM 2785 C CA . ALA B 1 188 ? 21.797 -15.922 -8.055 1 87.12 188 ALA B CA 1
ATOM 2786 C C . ALA B 1 188 ? 21 -14.641 -7.832 1 87.12 188 ALA B C 1
ATOM 2788 O O . ALA B 1 188 ? 21.188 -13.648 -8.539 1 87.12 188 ALA B O 1
ATOM 2789 N N . ILE B 1 189 ? 20.141 -14.68 -6.867 1 88.56 189 ILE B N 1
ATOM 2790 C CA . ILE B 1 189 ? 19.328 -13.508 -6.547 1 88.56 189 ILE B CA 1
ATOM 2791 C C . ILE B 1 189 ? 20.219 -12.398 -6.004 1 88.56 189 ILE B C 1
ATOM 2793 O O . ILE B 1 189 ? 20.062 -11.227 -6.359 1 88.56 189 ILE B O 1
ATOM 2797 N N . ALA B 1 190 ? 21.141 -12.727 -5.207 1 83.94 190 ALA B N 1
ATOM 2798 C CA . ALA B 1 190 ? 22.062 -11.758 -4.613 1 83.94 190 ALA B CA 1
ATOM 2799 C C . ALA B 1 190 ? 22.906 -11.078 -5.684 1 83.94 190 ALA B C 1
ATOM 2801 O O . ALA B 1 190 ? 23.203 -9.883 -5.59 1 83.94 190 ALA B O 1
ATOM 2802 N N . VAL B 1 191 ? 23.312 -11.797 -6.648 1 75.62 191 VAL B N 1
ATOM 2803 C CA . VAL B 1 191 ? 24.125 -11.258 -7.734 1 75.62 191 VAL B CA 1
ATOM 2804 C C . VAL B 1 191 ? 23.344 -10.172 -8.477 1 75.62 191 VAL B C 1
ATOM 2806 O O . VAL B 1 191 ? 23.906 -9.125 -8.82 1 75.62 191 VAL B O 1
ATOM 2809 N N . ALA B 1 192 ? 22.062 -10.406 -8.656 1 73.31 192 ALA B N 1
ATOM 2810 C CA . ALA B 1 192 ? 21.219 -9.453 -9.375 1 73.31 192 ALA B CA 1
ATOM 2811 C C . ALA B 1 192 ? 21.016 -8.18 -8.555 1 73.31 192 ALA B C 1
ATOM 2813 O O . ALA B 1 192 ? 20.953 -7.082 -9.102 1 73.31 192 ALA B O 1
ATOM 2814 N N . GLY B 1 193 ? 20.578 -8.297 -7.219 1 68.25 193 GLY B N 1
ATOM 2815 C CA . GLY B 1 193 ? 20.391 -7.152 -6.34 1 68.25 193 GLY B CA 1
ATOM 2816 C C . GLY B 1 193 ? 21.641 -6.309 -6.176 1 68.25 193 GLY B C 1
ATOM 2817 O O . GLY B 1 193 ? 21.547 -5.094 -6.008 1 68.25 193 GLY B O 1
ATOM 2818 N N . GLY B 1 194 ? 22.812 -6.938 -5.902 1 55.38 194 GLY B N 1
ATOM 2819 C CA . GLY B 1 194 ? 24.062 -6.223 -5.82 1 55.38 194 GLY B CA 1
ATOM 2820 C C . GLY B 1 194 ? 24.359 -5.379 -7.047 1 55.38 194 GLY B C 1
ATOM 2821 O O . GLY B 1 194 ? 24.969 -4.312 -6.941 1 55.38 194 GLY B O 1
ATOM 2822 N N . ALA B 1 195 ? 23.828 -5.785 -8.055 1 46.59 195 ALA B N 1
ATOM 2823 C CA . ALA B 1 195 ? 24.047 -5.016 -9.273 1 46.59 195 ALA B CA 1
ATOM 2824 C C . ALA B 1 195 ? 23.281 -3.701 -9.25 1 46.59 195 ALA B C 1
ATOM 2826 O O . ALA B 1 195 ? 23.734 -2.689 -9.781 1 46.59 195 ALA B O 1
ATOM 2827 N N . ASP B 1 196 ? 22.078 -3.707 -8.828 1 45.28 196 ASP B N 1
ATOM 2828 C CA . ASP B 1 196 ? 21.25 -2.504 -8.852 1 45.28 196 ASP B CA 1
ATOM 2829 C C . ASP B 1 196 ? 21.766 -1.469 -7.848 1 45.28 196 ASP B C 1
ATOM 2831 O O . ASP B 1 196 ? 21.5 -0.273 -7.992 1 45.28 196 ASP B O 1
ATOM 2835 N N . GLY B 1 197 ? 22.266 -1.856 -6.711 1 41.78 197 GLY B N 1
ATOM 2836 C CA . GLY B 1 197 ? 22.844 -0.911 -5.77 1 41.78 197 GLY B CA 1
ATOM 2837 C C . GLY B 1 197 ? 24.047 -0.177 -6.328 1 41.78 197 GLY B C 1
ATOM 2838 O O . GLY B 1 197 ? 24.594 0.721 -5.684 1 41.78 197 GLY B O 1
ATOM 2839 N N . GLY B 1 198 ? 24.797 -0.734 -7.223 1 35.62 198 GLY B N 1
ATOM 2840 C CA . GLY B 1 198 ? 26.016 -0.109 -7.691 1 35.62 198 GLY B CA 1
ATOM 2841 C C . GLY B 1 198 ? 25.781 1.161 -8.484 1 35.62 198 GLY B C 1
ATOM 2842 O O . GLY B 1 198 ? 26.719 1.89 -8.805 1 35.62 198 GLY B O 1
ATOM 2843 N N . ALA B 1 199 ? 24.766 1.303 -9.242 1 33.41 199 ALA B N 1
ATOM 2844 C CA . ALA B 1 199 ? 24.812 2.451 -10.148 1 33.41 199 ALA B CA 1
ATOM 2845 C C . ALA B 1 199 ? 24.578 3.754 -9.383 1 33.41 199 ALA B C 1
ATOM 2847 O O . ALA B 1 199 ? 24.672 4.84 -9.961 1 33.41 199 ALA B O 1
ATOM 2848 N N . GLY B 1 200 ? 23.953 3.725 -8.172 1 27.86 200 GLY B N 1
ATOM 2849 C CA . GLY B 1 200 ? 23.766 5.078 -7.688 1 27.86 200 GLY B CA 1
ATOM 2850 C C . GLY B 1 200 ? 25.016 5.684 -7.078 1 27.86 200 GLY B C 1
ATOM 2851 O O . GLY B 1 200 ? 25 6.832 -6.629 1 27.86 200 GLY B O 1
ATOM 2852 N N . GLY B 1 201 ? 25.828 4.848 -6.488 1 24.91 201 GLY B N 1
ATOM 2853 C CA . GLY B 1 201 ? 26.859 5.574 -5.773 1 24.91 201 GLY B CA 1
ATOM 2854 C C . GLY B 1 201 ? 27.938 6.133 -6.688 1 24.91 201 GLY B C 1
ATOM 2855 O O . GLY B 1 201 ? 28.906 6.742 -6.219 1 24.91 201 GLY B O 1
ATOM 2856 N N . ARG B 1 202 ? 28.109 5.852 -7.895 1 21.92 202 ARG B N 1
ATOM 2857 C CA . ARG B 1 202 ? 29.203 6.688 -8.391 1 21.92 202 ARG B CA 1
ATOM 2858 C C . ARG B 1 202 ? 28.688 8.07 -8.789 1 21.92 202 ARG B C 1
ATOM 2860 O O . ARG B 1 202 ? 27.578 8.195 -9.312 1 21.92 202 ARG B O 1
#